Protein AF-0000000084730894 (afdb_homodimer)

Sequence (730 aa):
MHWFPAFSHLVAYAAGAVTLPLLILVLLLVGRAPPSVPRQLPQQRTRDPPAKTGWLRVCRGHPRRRAVLFYAVLRDNTLHLYDREHRTDLRHRIVLVPSTVGLWPPGAHDGELFARAHAIHIAEQASAVSTESTARQQYFLFSGNPSDQEDWYFALAAASGRQPLQFEAADMSALLQAIHGSDAQVEMRWLNGLIGRLFLGLYQTQMAEEFIMERIRKKIARIKKPGFLSDIVVRRVEIGNSIPYVTNPRLRELSMDGQLNMDVKITYKGQMRVEIGTSVTLNLGGRLRGRKMEVVVAVVVKRFEGTIGVIMKPPPSNRVWYGFYEMPTIDMTIEPVVFSKQITYSMILKVLENRIRETVGVEEDMHWFPAFSHLVAYAAGAVTLPLLILVLLLVGRAPPSVPRQLPQQRTRDPPAKTGWLRVCRGHPRRRAVLFYAVLRDNTLHLYDREHRTDLRHRIVLVPSTVGLWPPGAHDGELFARAHAIHIAEQASAVSTESTARQQYFLFSGNPSDQEDWYFALAAASGRQPLQFEAADMSALLQAIHGSDAQVEMRWLNGLIGRLFLGLYQTQMAEEFIMERIRKKIARIKKPGFLSDIVVRRVEIGNSIPYVTNPRLRELSMDGQLNMDVKITYKGQMRVEIGTSVTLNLGGRLRGRKMEVVVAVVVKRFEGTIGVIMKPPPSNRVWYGFYEMPTIDMTIEPVVFSKQITYSMILKVLENRIRETVGVEED

Nearest PDB structures (foldseek):
  5yk7-assembly1_A  TM=7.571E-01  e=1.731E-07  Zygosaccharomyces rouxii CBS 732
  5h5a-assembly3_C  TM=6.341E-01  e=3.539E-05  Kluyveromyces lactis NRRL Y-1140
  2dkp-assembly1_A  TM=5.987E-01  e=3.348E-05  Homo sapiens
  5tod-assembly7_C  TM=5.814E-01  e=1.014E-04  Homo sapiens
  9ink-assembly1_B  TM=3.322E-01  e=8.289E-02  Schistocerca gregaria

InterPro domains:
  IPR011993 PH-like domain superfamily [G3DSA:2.30.29.30] (40-167)
  IPR019411 MMM1 domain [PF10296] (187-314)
  IPR031468 Synaptotagmin-like mitochondrial-lipid-binding domain [PS51847] (184-365)

pLDDT: mean 75.13, std 21.3, range [21.25, 96.0]

Secondary structure (DSSP, 8-state):
------STT---SS-EEEEHHHHHHHHHTTS--------------------EEEEEEEEES-TTSPPEEEEEEEETTEEEEEETTTS-SEEEEEE-TT-EEEEESTT--GGGTT-TT-EEEEE----SS--S-----EEEEE-SSHHHHHHHHHHHHHHTTPPPP---HHHHHHHHHHHHS-GGGGGGHHHHHHHHHHHHHHTTSHHHHHHHHHHHHHHHHTSPPPTTB---EEEEEE--S-PPEEEEEEEEEE-TT--EEEEEEEEE---EEEEEEEEEEE--STTSTTEEEEEEEEEEEEEEEEEEEEEEPSTT--EEEEEESSPPEEEEEEEEEE--TTS-HHHHHHHHHHHHHHHHHS---/------GGG---SS-EEEEHHHHHHHHHTTS--------------------EEEEEEEEES-TTSPPEEEEEEEETTEEEEEETTTS-SEEEEEE-TT-EEEEESTT--GGGTT-TT-EEEEE----SS--S-----EEEEE-SSHHHHHHHHHHHHHHTTPPPP---HHHHHHHHHHHHS-GGGGGGHHHHHHHHHHHHHHTTSHHHHHHHHHHHHHHHHTSPPPTTB---EEEEEE--S---EEEEEEEEEE-TT--EEEEEEEEE---EEEEEEEEEEE--STTS--EEEEEEEEEEEEEEEEEEEEEEPSTT--EEEEEESS--EEEEEEEEEE--TTS-HHHHHHHHHHHHHHHHHS---

Organism: Pneumocystis jirovecii (NCBI:txid42068)

Foldseek 3Di:
DDPPPPPPPCVVPPDFDDDLVVVVCVVLVPDPDDDFDDDDDDDPDCPQPPWDWDWKFKDKPDLPDDTAIFTWTHGQQKIWTHHPPPSPDTDDIDGLVQKDWDKPPPPDDPRCRLPQSIWIKIWDDDDVPDPPPPPTMIMTIGDPDSVVSVVVRVSNVVSNPDDDDDFDPVLVVVLVCVLPVDPQNVVVSVVSVVVFVSCSVPQPTPRNFVSVQVVVLVLQQPQDDDPQKDRKHWDGKRQFSGDKGKGDKDFPDADPLGKTKIKIKIKDAGFIKIKIKIWGFDQPDDPPGTDTDIWIKMKTWGMKIFMKMWIDDGPPDPDIDMATPDQIDTDMDMGTDDDDPPDDVPPVRVVVVVSVSCSVHNPPD/DDPPPPPPPCVVPPDFDDDLVVVVCVVLVPDPDDDDDDDDDDDPDCDQPPWDWDWKFKDKPDLVDDTAIFTWTHGQQKIWTHHPPPSPDTDDIDGLVQKDWDKPPPPDDPRCRLPQSIWIKIWDDDDVPDPPPPPTMIMTIGDPDSVVSVVVRVSNNVSNPDDDDDFDPVLVVVLVCVLPVDPQNVVVSVVSVVVFVSCSVPQPTPVNFVSVQVVVLVLQQPQDDDPQKDRKHWDGKRQFSGDKGKGDKDFPDADPLGKTKIKIKIKDAGFIKIKIKIWGFDQPDDPPGTDTDIWIKMKTWGMKIFMKMWIDDGPPDPDIDMATPDQIDTDMDMGTDDDDPPDDVVPVRVVVVVSVSCSVHPPPD

Structure (mmCIF, N/CA/C/O backbone):
data_AF-0000000084730894-model_v1
#
loop_
_entity.id
_entity.type
_entity.pdbx_description
1 polymer 'SMP-LTD domain-containing protein'
#
loop_
_atom_site.group_PDB
_atom_site.id
_atom_site.type_symbol
_atom_site.label_atom_id
_atom_site.label_alt_id
_atom_site.label_comp_id
_atom_site.label_asym_id
_atom_site.label_entity_id
_atom_site.label_seq_id
_atom_site.pdbx_PDB_ins_code
_atom_site.Cartn_x
_atom_site.Cartn_y
_atom_site.Cartn_z
_atom_site.occupancy
_atom_site.B_iso_or_equiv
_atom_site.auth_seq_id
_atom_site.auth_comp_id
_atom_site.auth_asym_id
_atom_site.auth_atom_id
_atom_site.pdbx_PDB_model_num
ATOM 1 N N . MET A 1 1 ? 8.586 -39.156 15.406 1 21.25 1 MET A N 1
ATOM 2 C CA . MET A 1 1 ? 9.125 -37.875 14.945 1 21.25 1 MET A CA 1
ATOM 3 C C . MET A 1 1 ? 8.445 -37.406 13.664 1 21.25 1 MET A C 1
ATOM 5 O O . MET A 1 1 ? 8.758 -37.906 12.578 1 21.25 1 MET A O 1
ATOM 9 N N . HIS A 1 2 ? 7.082 -37.281 13.617 1 22.73 2 HIS A N 1
ATOM 10 C CA . HIS A 1 2 ? 6.004 -37.281 12.633 1 22.73 2 HIS A CA 1
ATOM 11 C C . HIS A 1 2 ? 6.074 -36.031 11.758 1 22.73 2 HIS A C 1
ATOM 13 O O . HIS A 1 2 ? 6.129 -34.906 12.266 1 22.73 2 HIS A O 1
ATOM 19 N N . TRP A 1 3 ? 6.863 -36.125 10.711 1 23.39 3 TRP A N 1
ATOM 20 C CA . TRP A 1 3 ? 7.141 -35.156 9.625 1 23.39 3 TRP A CA 1
ATOM 21 C C . TRP A 1 3 ? 5.848 -34.594 9.055 1 23.39 3 TRP A C 1
ATOM 23 O O . TRP A 1 3 ? 5.008 -35.344 8.547 1 23.39 3 TRP A O 1
ATOM 33 N N . PHE A 1 4 ? 5.141 -33.688 9.805 1 26.5 4 PHE A N 1
ATOM 34 C CA . PHE A 1 4 ? 3.91 -33.094 9.312 1 26.5 4 PHE A CA 1
ATOM 35 C C . PHE A 1 4 ? 4.094 -32.594 7.887 1 26.5 4 PHE A C 1
ATOM 37 O O . PHE A 1 4 ? 4.992 -31.781 7.617 1 26.5 4 PHE A O 1
ATOM 44 N N . PRO A 1 5 ? 3.895 -33.5 6.922 1 28.22 5 PRO A N 1
ATOM 45 C CA . PRO A 1 5 ? 3.896 -33.125 5.508 1 28.22 5 PRO A CA 1
ATOM 46 C C . PRO A 1 5 ? 3.1 -31.859 5.234 1 28.22 5 PRO A C 1
ATOM 48 O O . PRO A 1 5 ? 1.866 -31.891 5.258 1 28.22 5 PRO A O 1
ATOM 51 N N . ALA A 1 6 ? 3.395 -30.875 5.918 1 26.97 6 ALA A N 1
ATOM 52 C CA . ALA A 1 6 ? 2.566 -29.688 6.148 1 26.97 6 ALA A CA 1
ATOM 53 C C . ALA A 1 6 ? 2.07 -29.109 4.828 1 26.97 6 ALA A C 1
ATOM 55 O O . ALA A 1 6 ? 0.903 -28.734 4.715 1 26.97 6 ALA A O 1
ATOM 56 N N . PHE A 1 7 ? 3.018 -28.781 3.973 1 28.84 7 PHE A N 1
ATOM 57 C CA . PHE A 1 7 ? 2.627 -27.734 3.029 1 28.84 7 PHE A CA 1
ATOM 58 C C . PHE A 1 7 ? 1.832 -28.328 1.871 1 28.84 7 PHE A C 1
ATOM 60 O O . PHE A 1 7 ? 1.452 -27.609 0.944 1 28.84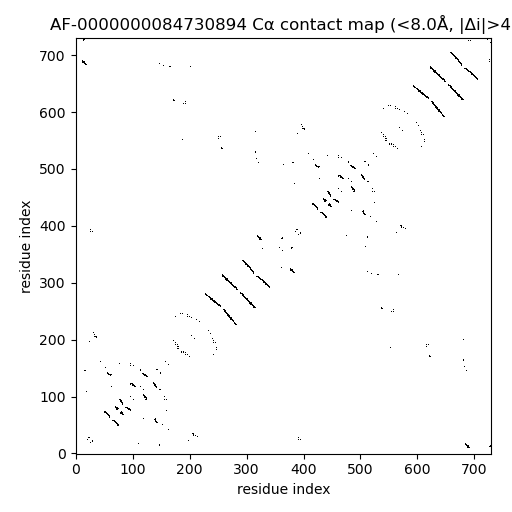 7 PHE A O 1
ATOM 67 N N . SER A 1 8 ? 1.915 -29.688 1.698 1 28.72 8 SER A N 1
ATOM 68 C CA . SER A 1 8 ? 1.327 -30.062 0.418 1 28.72 8 SER A CA 1
ATOM 69 C C . SER A 1 8 ? -0.1 -29.547 0.288 1 28.72 8 SER A C 1
ATOM 71 O O . SER A 1 8 ? -0.572 -29.281 -0.82 1 28.72 8 SER A O 1
ATOM 73 N N . HIS A 1 9 ? -0.878 -29.984 1.273 1 27.2 9 HIS A N 1
ATOM 74 C CA . HIS A 1 9 ? -2.328 -29.938 1.115 1 27.2 9 HIS A CA 1
ATOM 75 C C . HIS A 1 9 ? -2.861 -28.516 1.299 1 27.2 9 HIS A C 1
ATOM 77 O O . HIS A 1 9 ? -3.908 -28.328 1.919 1 27.2 9 HIS A O 1
ATOM 83 N N . LEU A 1 10 ? -2.029 -27.625 1.228 1 28.67 10 LEU A N 1
ATOM 84 C CA . LEU A 1 10 ? -2.818 -26.391 1.253 1 28.67 10 LEU A CA 1
ATOM 85 C C . LEU A 1 10 ? -3.908 -26.422 0.187 1 28.67 10 LEU A C 1
ATOM 87 O O . LEU A 1 10 ? -3.627 -26.25 -1.001 1 28.67 10 LEU A O 1
ATOM 91 N N . VAL A 1 11 ? -4.766 -27.375 0.263 1 27.61 11 VAL A N 1
ATOM 92 C CA . VAL A 1 11 ? -5.977 -27.172 -0.53 1 27.61 11 VAL A CA 1
ATOM 93 C C . VAL A 1 11 ? -6.453 -25.734 -0.389 1 27.61 11 VAL A C 1
ATOM 95 O O . VAL A 1 11 ? -7.066 -25.359 0.618 1 27.61 11 VAL A O 1
ATOM 98 N N . ALA A 1 12 ? -5.582 -24.875 -0.542 1 33.06 12 ALA A N 1
ATOM 99 C CA . ALA A 1 12 ? -5.859 -23.469 -0.306 1 33.06 12 ALA A CA 1
ATOM 100 C C . ALA A 1 12 ? -7.051 -23 -1.139 1 33.06 12 ALA A C 1
ATOM 102 O O . ALA A 1 12 ? -7.055 -23.141 -2.363 1 33.06 12 ALA A O 1
ATOM 103 N N . TYR A 1 13 ? -8.195 -23.016 -0.571 1 29.36 13 TYR A N 1
ATOM 104 C CA . TYR A 1 13 ? -9.375 -22.469 -1.229 1 29.36 13 TYR A CA 1
ATOM 105 C C . TYR A 1 13 ? -9.062 -21.125 -1.881 1 29.36 13 TYR A C 1
ATOM 107 O O . TYR A 1 13 ? -9.297 -20.938 -3.078 1 29.36 13 TYR A O 1
ATOM 115 N N . ALA A 1 14 ? -9.328 -20.047 -1.18 1 30.75 14 ALA A N 1
ATOM 116 C CA . ALA A 1 14 ? -9.32 -18.75 -1.84 1 30.75 14 ALA A CA 1
ATOM 117 C C . ALA A 1 14 ? -7.895 -18.234 -2.025 1 30.75 14 ALA A C 1
ATOM 119 O O . ALA A 1 14 ? -7.262 -17.781 -1.069 1 30.75 14 ALA A O 1
ATOM 120 N N . ALA A 1 15 ? -7.121 -18.922 -2.873 1 35.19 15 ALA A N 1
ATOM 121 C CA . ALA A 1 15 ? -5.73 -18.516 -3.029 1 35.19 15 ALA A CA 1
ATOM 122 C C . ALA A 1 15 ? -5.609 -17.391 -4.059 1 35.19 15 ALA A C 1
ATOM 124 O O . ALA A 1 15 ? -6.18 -17.469 -5.148 1 35.19 15 ALA A O 1
ATOM 125 N N . GLY A 1 16 ? -5.75 -16.109 -3.75 1 36.81 16 GLY A N 1
ATOM 126 C CA . GLY A 1 16 ? -5.426 -15.039 -4.684 1 36.81 16 GLY A CA 1
ATOM 127 C C . GLY A 1 16 ? -3.939 -14.758 -4.777 1 36.81 16 GLY A C 1
ATOM 128 O O . GLY A 1 16 ? -3.189 -15.039 -3.84 1 36.81 16 GLY A O 1
ATOM 129 N N . ALA A 1 17 ? -3.316 -14.828 -6.02 1 37.84 17 ALA A N 1
ATOM 130 C CA . ALA A 1 17 ? -1.928 -14.438 -6.258 1 37.84 17 ALA A CA 1
ATOM 131 C C . ALA A 1 17 ? -1.814 -12.938 -6.527 1 37.84 17 ALA A C 1
ATOM 133 O O . ALA A 1 17 ? -2.619 -12.375 -7.27 1 37.84 17 ALA A O 1
ATOM 134 N N . VAL A 1 18 ? -1.24 -12.141 -5.723 1 37.56 18 VAL A N 1
ATOM 135 C CA . VAL A 1 18 ? -0.894 -10.75 -6.012 1 37.56 18 VAL A CA 1
ATOM 136 C C . VAL A 1 18 ? 0.533 -10.68 -6.555 1 37.56 18 VAL A C 1
ATOM 138 O O . VAL A 1 18 ? 1.442 -11.305 -6.008 1 37.56 18 VAL A O 1
ATOM 141 N N . THR A 1 19 ? 0.736 -10.156 -7.715 1 39.75 19 THR A N 1
ATOM 142 C CA . THR A 1 19 ? 2.072 -10.031 -8.289 1 39.75 19 THR A CA 1
ATOM 143 C C . THR A 1 19 ? 2.924 -9.062 -7.473 1 39.75 19 THR A C 1
ATOM 145 O O . THR A 1 19 ? 2.408 -8.086 -6.926 1 39.75 19 THR A O 1
ATOM 148 N N . LEU A 1 20 ? 4.074 -9.414 -7.375 1 44.56 20 LEU A N 1
ATOM 149 C CA . LEU A 1 20 ? 5.039 -8.719 -6.531 1 44.56 20 LEU A CA 1
ATOM 150 C C . LEU A 1 20 ? 5.246 -7.285 -7.008 1 44.56 20 LEU A C 1
ATOM 152 O O . LEU A 1 20 ? 5.285 -6.355 -6.199 1 44.56 20 LEU A O 1
ATOM 156 N N . PRO A 1 21 ? 5.543 -7.152 -8.336 1 37 21 PRO A N 1
ATOM 157 C CA . PRO A 1 21 ? 5.773 -5.758 -8.711 1 37 21 PRO A CA 1
ATOM 158 C C . PRO A 1 21 ? 4.574 -4.859 -8.422 1 37 21 PRO A C 1
ATOM 160 O O . PRO A 1 21 ? 4.746 -3.707 -8.016 1 37 21 PRO A O 1
ATOM 163 N N . LEU A 1 22 ? 3.504 -5.422 -8.641 1 35.75 22 LEU A N 1
ATOM 164 C CA . LEU A 1 22 ? 2.295 -4.645 -8.398 1 35.75 22 LEU A CA 1
ATOM 165 C C . LEU A 1 22 ? 2.133 -4.336 -6.914 1 35.75 22 LEU A C 1
ATOM 167 O O . LEU A 1 22 ? 1.722 -3.234 -6.547 1 35.75 22 LEU A O 1
ATOM 171 N N . LEU A 1 23 ? 2.475 -5.391 -6.238 1 37.72 23 LEU A N 1
ATOM 172 C CA . LEU A 1 23 ? 2.406 -5.141 -4.805 1 37.72 23 LEU A CA 1
ATOM 173 C C . LEU A 1 23 ? 3.332 -3.996 -4.406 1 37.72 23 LEU A C 1
ATOM 175 O O . LEU A 1 23 ? 2.955 -3.137 -3.604 1 37.72 23 LEU A O 1
ATOM 179 N N . ILE A 1 24 ? 4.477 -4.195 -5.117 1 37.34 24 ILE A N 1
ATOM 180 C CA . ILE A 1 24 ? 5.461 -3.156 -4.824 1 37.34 24 ILE A CA 1
ATOM 181 C C . ILE A 1 24 ? 5.016 -1.834 -5.441 1 37.34 24 ILE A C 1
ATOM 183 O O . ILE A 1 24 ? 5.141 -0.777 -4.82 1 37.34 24 ILE A O 1
ATOM 187 N N . LEU A 1 25 ? 4.559 -2.045 -6.746 1 35.06 25 LEU A N 1
ATOM 188 C CA . LEU A 1 25 ? 4.035 -0.835 -7.367 1 35.06 25 LEU A CA 1
ATOM 189 C C . LEU A 1 25 ? 2.924 -0.226 -6.516 1 35.06 25 LEU A C 1
ATOM 191 O O . LEU A 1 25 ? 2.854 0.996 -6.363 1 35.06 25 LEU A O 1
ATOM 195 N N . VAL A 1 26 ? 2.105 -1.084 -6.141 1 31.5 26 VAL A N 1
ATOM 196 C CA . VAL A 1 26 ? 1.078 -0.569 -5.242 1 31.5 26 VAL A CA 1
ATOM 197 C C . VAL A 1 26 ? 1.735 0.139 -4.059 1 31.5 26 VAL A C 1
ATOM 199 O O . VAL A 1 26 ? 1.272 1.196 -3.623 1 31.5 26 VAL A O 1
ATOM 202 N N . LEU A 1 27 ? 2.812 -0.479 -3.66 1 31.75 27 LEU A N 1
ATOM 203 C CA . LEU A 1 27 ? 3.588 0.277 -2.684 1 31.75 27 LEU A CA 1
ATOM 204 C C . LEU A 1 27 ? 4.27 1.473 -3.338 1 31.75 27 LEU A C 1
ATOM 206 O O . LEU A 1 27 ? 4.406 2.531 -2.721 1 31.75 27 LEU A O 1
ATOM 210 N N . LEU A 1 28 ? 4.988 1.1 -4.609 1 30.27 28 LEU A N 1
ATOM 211 C CA . LEU A 1 28 ? 5.723 2.143 -5.316 1 30.27 28 LEU A CA 1
ATOM 212 C C . LEU A 1 28 ? 4.805 2.924 -6.246 1 30.27 28 LEU A C 1
ATOM 214 O O . LEU A 1 28 ? 5.234 3.883 -6.891 1 30.27 28 LEU A O 1
ATOM 218 N N . LEU A 1 29 ? 3.822 2.354 -6.801 1 29.94 29 LEU A N 1
ATOM 219 C CA . LEU A 1 29 ? 3.121 2.957 -7.926 1 29.94 29 LEU A CA 1
ATOM 220 C C . LEU A 1 29 ? 2.867 4.441 -7.68 1 29.94 29 LEU A C 1
ATOM 222 O O . LEU A 1 29 ? 2.012 5.047 -8.328 1 29.94 29 LEU A O 1
ATOM 226 N N . VAL A 1 30 ? 3.615 5.234 -7.074 1 26 30 VAL A N 1
ATOM 227 C CA . VAL A 1 30 ? 3.541 6.547 -7.711 1 26 30 VAL A CA 1
ATOM 228 C C . VAL A 1 30 ? 3.982 6.438 -9.172 1 26 30 VAL A C 1
ATOM 230 O O . VAL A 1 30 ? 3.357 7.023 -10.055 1 26 30 VAL A O 1
ATOM 233 N N . GLY A 1 31 ? 5.32 6.25 -9.484 1 22.64 31 GLY A N 1
ATOM 234 C CA . GLY A 1 31 ? 5.852 6.621 -10.781 1 22.64 31 GLY A CA 1
ATOM 235 C C . GLY A 1 31 ? 5.758 5.504 -11.805 1 22.64 31 GLY A C 1
ATOM 236 O O . GLY A 1 31 ? 5.848 4.324 -11.461 1 22.64 31 GLY A O 1
ATOM 237 N N . ARG A 1 32 ? 5.094 5.684 -12.867 1 25.16 32 ARG A N 1
ATOM 238 C CA . ARG A 1 32 ? 4.816 4.863 -14.047 1 25.16 32 ARG A CA 1
ATOM 239 C C . ARG A 1 32 ? 6.109 4.391 -14.695 1 25.16 32 ARG A C 1
ATOM 241 O O . ARG A 1 32 ? 6.898 5.199 -15.188 1 25.16 32 ARG A O 1
ATOM 248 N N . ALA A 1 33 ? 6.961 3.426 -14.133 1 25.2 33 ALA A N 1
ATOM 249 C CA . ALA A 1 33 ? 8.219 3.137 -14.812 1 25.2 33 ALA A CA 1
ATOM 250 C C . ALA A 1 33 ? 7.977 2.484 -16.172 1 25.2 33 ALA A C 1
ATOM 252 O O . ALA A 1 33 ? 6.977 1.787 -16.359 1 25.2 33 ALA A O 1
ATOM 253 N N . PRO A 1 34 ? 8.758 2.84 -17.188 1 24.78 34 PRO A N 1
ATOM 254 C CA . PRO A 1 34 ? 8.812 2.33 -18.562 1 24.78 34 PRO A CA 1
ATOM 255 C C . PRO A 1 34 ? 9.258 0.872 -18.625 1 24.78 34 PRO A C 1
ATOM 257 O O . PRO A 1 34 ? 9.898 0.374 -17.703 1 24.78 34 PRO A O 1
ATOM 260 N N . PRO A 1 35 ? 9.016 0.061 -19.562 1 24.31 35 PRO A N 1
ATOM 261 C CA . PRO A 1 35 ? 9.172 -1.378 -19.781 1 24.31 35 PRO A CA 1
ATOM 262 C C . PRO A 1 35 ? 10.633 -1.815 -19.781 1 24.31 35 PRO A C 1
ATOM 264 O O . PRO A 1 35 ? 11.461 -1.229 -20.5 1 24.31 35 PRO A O 1
ATOM 267 N N . SER A 1 36 ? 11.297 -2.299 -18.641 1 27.2 36 SER A N 1
ATOM 268 C CA . SER A 1 36 ? 12.711 -2.613 -18.484 1 27.2 36 SER A CA 1
ATOM 269 C C . SER A 1 36 ? 13.141 -3.758 -19.391 1 27.2 36 SER A C 1
ATOM 271 O O . SER A 1 36 ? 12.32 -4.609 -19.75 1 27.2 36 SER A O 1
ATOM 273 N N . VAL A 1 37 ? 14.32 -3.598 -20.031 1 27.44 37 VAL A N 1
ATOM 274 C CA . VAL A 1 37 ? 15.062 -4.465 -20.938 1 27.44 37 VAL A CA 1
ATOM 275 C C . VAL A 1 37 ? 15.539 -5.711 -20.203 1 27.44 37 VAL A C 1
ATOM 277 O O . VAL A 1 37 ? 16.047 -5.613 -19.078 1 27.44 37 VAL A O 1
ATOM 280 N N . PRO A 1 38 ? 15.367 -6.879 -20.594 1 27.09 38 PRO A N 1
ATOM 281 C CA . PRO A 1 38 ? 15.609 -8.195 -20 1 27.09 38 PRO A CA 1
ATOM 282 C C . PRO A 1 38 ? 17.094 -8.484 -19.781 1 27.09 38 PRO A C 1
ATOM 284 O O . PRO A 1 38 ? 17.875 -8.445 -20.734 1 27.09 38 PRO A O 1
ATOM 287 N N . ARG A 1 39 ? 17.781 -8.109 -18.703 1 30.17 39 ARG A N 1
ATOM 288 C CA . ARG A 1 39 ? 19.188 -8.469 -18.562 1 30.17 39 ARG A CA 1
ATOM 289 C C . ARG A 1 39 ? 19.359 -9.984 -18.516 1 30.17 39 ARG A C 1
ATOM 291 O O . ARG A 1 39 ? 18.609 -10.68 -17.844 1 30.17 39 ARG A O 1
ATOM 298 N N . GLN A 1 40 ? 20.406 -10.656 -19.188 1 27.3 40 GLN A N 1
ATOM 299 C CA . GLN A 1 40 ? 20.766 -12.047 -19.406 1 27.3 40 GLN A CA 1
ATOM 300 C C . GLN A 1 40 ? 21.438 -12.648 -18.172 1 27.3 40 GLN A C 1
ATOM 302 O O . GLN A 1 40 ? 22.453 -12.141 -17.703 1 27.3 40 GLN A O 1
ATOM 307 N N . LEU A 1 41 ? 20.781 -13.227 -17.219 1 31 41 LEU A N 1
ATOM 308 C CA . LEU A 1 41 ? 21.359 -13.773 -15.992 1 31 41 LEU A CA 1
ATOM 309 C C . LEU A 1 41 ? 22.234 -14.977 -16.297 1 31 41 LEU A C 1
ATOM 311 O O . LEU A 1 41 ? 21.953 -15.75 -17.203 1 31 41 LEU A O 1
ATOM 315 N N . PRO A 1 42 ? 23.406 -15.086 -15.625 1 30.48 42 PRO A N 1
ATOM 316 C CA . PRO A 1 42 ? 24.391 -16.141 -15.867 1 30.48 42 PRO A CA 1
ATOM 317 C C . PRO A 1 42 ? 23.859 -17.531 -15.555 1 30.48 42 PRO A C 1
ATOM 319 O O . PRO A 1 42 ? 22.953 -17.688 -14.734 1 30.48 42 PRO A O 1
ATOM 322 N N . GLN A 1 43 ? 24.234 -18.672 -16.266 1 29.84 43 GLN A N 1
ATOM 323 C CA . GLN A 1 43 ? 23.859 -20.078 -16.406 1 29.84 43 GLN A CA 1
ATOM 324 C C . GLN A 1 43 ? 24.266 -20.875 -15.188 1 29.84 43 GLN A C 1
ATOM 326 O O . GLN A 1 43 ? 25.453 -21.109 -14.945 1 29.84 43 GLN A O 1
ATOM 331 N N . GLN A 1 44 ? 23.875 -20.703 -13.938 1 33.09 44 GLN A N 1
ATOM 332 C CA . GLN A 1 44 ? 24.391 -21.578 -12.891 1 33.09 44 GLN A CA 1
ATOM 333 C C . GLN A 1 44 ? 24.016 -23.031 -13.164 1 33.09 44 GLN A C 1
ATOM 335 O O . GLN A 1 44 ? 23.031 -23.312 -13.852 1 33.09 44 GLN A O 1
ATOM 340 N N . ARG A 1 45 ? 24.781 -24.062 -12.586 1 35.91 45 ARG A N 1
ATOM 341 C CA . ARG A 1 45 ? 24.859 -25.516 -12.734 1 35.91 45 ARG A CA 1
ATOM 342 C C . ARG A 1 45 ? 23.531 -26.188 -12.391 1 35.91 45 ARG A C 1
ATOM 344 O O . ARG A 1 45 ? 22.891 -25.812 -11.406 1 35.91 45 ARG A O 1
ATOM 351 N N . THR A 1 46 ? 22.922 -26.922 -13.297 1 36.16 46 THR A N 1
ATOM 352 C CA . THR A 1 46 ? 21.672 -27.625 -13.523 1 36.16 46 THR A CA 1
ATOM 353 C C . THR A 1 46 ? 21.5 -28.75 -12.516 1 36.16 46 THR A C 1
ATOM 355 O O . THR A 1 46 ? 22.172 -29.781 -12.609 1 36.16 46 THR A O 1
ATOM 358 N N . ARG A 1 47 ? 21.625 -28.641 -11.18 1 37.12 47 ARG A N 1
ATOM 359 C CA . ARG A 1 47 ? 21.219 -29.828 -10.461 1 37.12 47 ARG A CA 1
ATOM 360 C C . ARG A 1 47 ? 19.938 -30.406 -11.062 1 37.12 47 ARG A C 1
ATOM 362 O O . ARG A 1 47 ? 19.078 -29.672 -11.547 1 37.12 47 ARG A O 1
ATOM 369 N N . ASP A 1 48 ? 19.922 -31.672 -11.297 1 42.59 48 ASP A N 1
ATOM 370 C CA . ASP A 1 48 ? 18.828 -32.438 -11.883 1 42.59 48 ASP A CA 1
ATOM 371 C C . ASP A 1 48 ? 17.516 -32.156 -11.156 1 42.59 48 ASP A C 1
ATOM 373 O O . ASP A 1 48 ? 17.391 -32.406 -9.961 1 42.59 48 ASP A O 1
ATOM 377 N N . PRO A 1 49 ? 16.859 -31.078 -11.312 1 51 49 PRO A N 1
ATOM 378 C CA . PRO A 1 49 ? 15.633 -30.75 -10.57 1 51 49 PRO A CA 1
ATOM 379 C C . PRO A 1 49 ? 14.695 -31.938 -10.43 1 51 49 PRO A C 1
ATOM 381 O O . PRO A 1 49 ? 14.602 -32.781 -11.336 1 51 49 PRO A O 1
ATOM 384 N N . PRO A 1 50 ? 14.469 -32.5 -9.219 1 56.16 50 PRO A N 1
ATOM 385 C CA . PRO A 1 50 ? 13.5 -33.594 -9.102 1 56.16 50 PRO A CA 1
ATOM 386 C C . PRO A 1 50 ? 12.312 -33.438 -10.055 1 56.16 50 PRO A C 1
ATOM 388 O O . PRO A 1 50 ? 11.945 -32.312 -10.406 1 56.16 50 PRO A O 1
ATOM 391 N N . ALA A 1 51 ? 11.945 -34.562 -10.734 1 74.44 51 ALA A N 1
ATOM 392 C CA . ALA A 1 51 ? 10.867 -34.719 -11.711 1 74.44 51 ALA A CA 1
ATOM 393 C C . ALA A 1 51 ? 9.547 -34.188 -11.156 1 74.44 51 ALA A C 1
ATOM 395 O O . ALA A 1 51 ? 9.195 -34.469 -10.008 1 74.44 51 ALA A O 1
ATOM 396 N N . LYS A 1 52 ? 9.055 -33.125 -11.656 1 89.06 52 LYS A N 1
ATOM 397 C CA . LYS A 1 52 ? 7.727 -32.656 -11.273 1 89.06 52 LYS A CA 1
ATOM 398 C C . LYS A 1 52 ? 6.648 -33.594 -11.805 1 89.06 52 LYS A C 1
ATOM 400 O O . LYS A 1 52 ? 6.699 -34.031 -12.961 1 89.06 52 LYS A O 1
ATOM 405 N N . THR A 1 53 ? 5.844 -34.094 -10.867 1 91.06 53 THR A N 1
ATOM 406 C CA . THR A 1 53 ? 4.75 -35 -11.242 1 91.06 53 THR A CA 1
ATOM 407 C C . THR A 1 53 ? 3.41 -34.406 -10.789 1 91.06 53 THR A C 1
ATOM 409 O O . THR A 1 53 ? 3.361 -33.562 -9.891 1 91.06 53 THR A O 1
ATOM 412 N N . GLY A 1 54 ? 2.363 -34.75 -11.523 1 90.56 54 GLY A N 1
ATOM 413 C CA . GLY A 1 54 ? 1.029 -34.312 -11.133 1 90.56 54 GLY A CA 1
ATOM 414 C C . GLY A 1 54 ? -0.01 -34.531 -12.219 1 90.56 54 GLY A C 1
ATOM 415 O O . GLY A 1 54 ? 0.322 -34.969 -13.32 1 90.56 54 GLY A O 1
ATOM 416 N N . TRP A 1 55 ? -1.229 -34.25 -11.836 1 90.06 55 TRP A N 1
ATOM 417 C CA . TRP A 1 55 ? -2.33 -34.406 -12.773 1 90.06 55 TRP A CA 1
ATOM 418 C C . TRP A 1 55 ? -2.523 -33.156 -13.609 1 90.06 55 TRP A C 1
ATOM 420 O O . TRP A 1 55 ? -2.529 -32.031 -13.078 1 90.06 55 TRP A O 1
ATOM 430 N N . LEU A 1 56 ? -2.623 -33.344 -14.906 1 93.81 56 LEU A N 1
ATOM 431 C CA . LEU A 1 56 ? -2.852 -32.25 -15.828 1 93.81 56 LEU A CA 1
ATOM 432 C C . LEU A 1 56 ? -3.941 -32.594 -16.844 1 93.81 56 LEU A C 1
ATOM 434 O O . LEU A 1 56 ? -4 -33.719 -17.328 1 93.81 56 LEU A O 1
ATOM 438 N N . ARG A 1 57 ? -4.824 -31.656 -17.031 1 93.88 57 ARG A N 1
ATOM 439 C CA . ARG A 1 57 ? -5.742 -31.766 -18.156 1 93.88 57 ARG A CA 1
ATOM 440 C C . ARG A 1 57 ? -5.117 -31.188 -19.422 1 93.88 57 ARG A C 1
ATOM 442 O O . ARG A 1 57 ? -4.645 -30.047 -19.438 1 93.88 57 ARG A O 1
ATOM 449 N N . VAL A 1 58 ? -5.121 -32 -20.469 1 93.94 58 VAL A N 1
ATOM 450 C CA . VAL A 1 58 ? -4.391 -31.594 -21.656 1 93.94 58 VAL A CA 1
ATOM 451 C C . VAL A 1 58 ? -5.34 -31.562 -22.859 1 93.94 58 VAL A C 1
ATOM 453 O O . VAL A 1 58 ? -6.105 -32.5 -23.078 1 93.94 58 VAL A O 1
ATOM 456 N N . CYS A 1 59 ? -5.324 -30.422 -23.531 1 93.38 59 CYS A N 1
ATOM 457 C CA . CYS A 1 59 ? -6.008 -30.281 -24.797 1 93.38 59 CYS A CA 1
ATOM 458 C C . CYS A 1 59 ? -5.008 -30.203 -25.953 1 93.38 59 CYS A C 1
ATOM 460 O O . CYS A 1 59 ? -4.016 -29.484 -25.875 1 93.38 59 CYS A O 1
ATOM 462 N N . ARG A 1 60 ? -5.332 -30.938 -26.984 1 89.81 60 ARG A N 1
ATOM 463 C CA . ARG A 1 60 ? -4.457 -30.906 -28.141 1 89.81 60 ARG A CA 1
ATOM 464 C C . ARG A 1 60 ? -5.051 -30.062 -29.266 1 89.81 60 ARG A C 1
ATOM 466 O O . ARG A 1 60 ? -6.242 -30.156 -29.562 1 89.81 60 ARG A O 1
ATOM 473 N N . GLY A 1 61 ? -4.266 -29.219 -29.812 1 87.56 61 GLY A N 1
ATOM 474 C CA . GLY A 1 61 ? -4.652 -28.453 -30.984 1 87.56 61 GLY A CA 1
ATOM 475 C C . GLY A 1 61 ? -5.316 -27.141 -30.641 1 87.56 61 GLY A C 1
ATOM 476 O O . GLY A 1 61 ? -4.922 -26.078 -31.141 1 87.56 61 GLY A O 1
ATOM 477 N N . HIS A 1 62 ? -6.359 -27.25 -29.797 1 87.75 62 HIS A N 1
ATOM 478 C CA . HIS A 1 62 ? -7.094 -26.047 -29.422 1 87.75 62 HIS A CA 1
ATOM 479 C C . HIS A 1 62 ? -7.523 -26.078 -27.969 1 87.75 62 HIS A C 1
ATOM 481 O O . HIS A 1 62 ? -7.926 -27.141 -27.453 1 87.75 62 HIS A O 1
ATOM 487 N N . PRO A 1 63 ? -7.484 -25 -27.328 1 86.75 63 PRO A N 1
ATOM 488 C CA . PRO A 1 63 ? -7.773 -24.953 -25.906 1 86.75 63 PRO A CA 1
ATOM 489 C C . PRO A 1 63 ? -9.234 -25.25 -25.578 1 86.75 63 PRO A C 1
ATOM 491 O O . PRO A 1 63 ? -9.57 -25.578 -24.438 1 86.75 63 PRO A O 1
ATOM 494 N N . ARG A 1 64 ? -10.125 -25.062 -26.5 1 84.31 64 ARG A N 1
ATOM 495 C CA . ARG A 1 64 ? -11.547 -25.266 -26.25 1 84.31 64 ARG A CA 1
ATOM 496 C C . ARG A 1 64 ? -11.945 -26.703 -26.516 1 84.31 64 ARG A C 1
ATOM 498 O O . ARG A 1 64 ? -13.102 -27.078 -26.281 1 84.31 64 ARG A O 1
ATOM 505 N N . ARG A 1 65 ? -11.008 -27.5 -26.969 1 84.44 65 ARG A N 1
ATOM 506 C CA . ARG A 1 65 ? -11.297 -28.906 -27.188 1 84.44 65 ARG A CA 1
ATOM 507 C C . ARG A 1 65 ? -11.414 -29.672 -25.875 1 84.44 65 ARG A C 1
ATOM 509 O O . ARG A 1 65 ? -11.078 -29.125 -24.812 1 84.44 65 ARG A O 1
ATOM 516 N N . ARG A 1 66 ? -11.992 -30.781 -25.938 1 86.12 66 ARG A N 1
ATOM 517 C CA . ARG A 1 66 ? -12.164 -31.609 -24.75 1 86.12 66 ARG A CA 1
ATOM 518 C C . ARG A 1 66 ? -10.828 -31.922 -24.094 1 86.12 66 ARG A C 1
ATOM 520 O O . ARG A 1 66 ? -9.922 -32.438 -24.75 1 86.12 66 ARG A O 1
ATOM 527 N N . ALA A 1 67 ? -10.773 -31.625 -22.906 1 88.94 67 ALA A N 1
ATOM 528 C CA . ALA A 1 67 ? -9.547 -31.875 -22.156 1 88.94 67 ALA A CA 1
ATOM 529 C C . ALA A 1 67 ? -9.523 -33.281 -21.594 1 88.94 67 ALA A C 1
ATOM 531 O O . ALA A 1 67 ? -10.555 -33.812 -21.156 1 88.94 67 ALA A O 1
ATOM 532 N N . VAL A 1 68 ? -8.391 -33.938 -21.766 1 89.75 68 VAL A N 1
ATOM 533 C CA . VAL A 1 68 ? -8.188 -35.281 -21.219 1 89.75 68 VAL A CA 1
ATOM 534 C C . VAL A 1 68 ? -7.242 -35.219 -20.031 1 89.75 68 VAL A C 1
ATOM 536 O O . VAL A 1 68 ? -6.238 -34.5 -20.062 1 89.75 68 VAL A O 1
ATOM 539 N N . LEU A 1 69 ? -7.656 -35.906 -18.969 1 91.38 69 LEU A N 1
ATOM 540 C CA . LEU A 1 69 ? -6.855 -35.906 -17.75 1 91.38 69 LEU A CA 1
ATOM 541 C C . LEU A 1 69 ? -5.703 -36.906 -17.859 1 91.38 69 LEU A C 1
ATOM 543 O O . LEU A 1 69 ? -5.914 -38.062 -18.203 1 91.38 69 LEU A O 1
ATOM 547 N N . PHE A 1 70 ? -4.469 -36.469 -17.656 1 92.56 70 PHE A N 1
ATOM 548 C CA . PHE A 1 70 ? -3.275 -37.312 -17.688 1 92.56 70 PHE A CA 1
ATOM 549 C C . PHE A 1 70 ? -2.48 -37.156 -16.391 1 92.56 70 PHE A C 1
ATOM 551 O O . PHE A 1 70 ? -2.564 -36.125 -15.719 1 92.56 70 PHE A O 1
ATOM 558 N N . TYR A 1 71 ? -1.85 -38.188 -16.031 1 91.94 71 TYR A N 1
ATOM 559 C CA . TYR A 1 71 ? -0.785 -38.062 -15.039 1 91.94 71 TYR A CA 1
ATOM 560 C C . TYR A 1 71 ? 0.526 -37.656 -15.703 1 91.94 71 TYR A C 1
ATOM 562 O O . TYR A 1 71 ? 1.104 -38.438 -16.484 1 91.94 71 TYR A O 1
ATOM 570 N N . ALA A 1 72 ? 0.979 -36.5 -15.391 1 93 72 ALA A N 1
ATOM 571 C CA . ALA A 1 72 ? 2.125 -35.906 -16.078 1 93 72 ALA A CA 1
ATOM 572 C C . ALA A 1 72 ? 3.4 -36.062 -15.266 1 93 72 ALA A C 1
ATOM 574 O O . ALA A 1 72 ? 3.387 -35.875 -14.039 1 93 72 ALA A O 1
ATOM 575 N N . VAL A 1 73 ? 4.461 -36.531 -15.945 1 92.06 73 VAL A N 1
ATOM 576 C CA . VAL A 1 73 ? 5.785 -36.625 -15.344 1 92.06 73 VAL A CA 1
ATOM 577 C C . VAL A 1 73 ? 6.801 -35.844 -16.172 1 92.06 73 VAL A C 1
ATOM 579 O O . VAL A 1 73 ? 7.004 -36.156 -17.359 1 92.06 73 VAL A O 1
ATOM 582 N N . LEU A 1 74 ? 7.344 -34.844 -15.547 1 93.5 74 LEU A N 1
ATOM 583 C CA . LEU A 1 74 ? 8.375 -34.094 -16.219 1 93.5 74 LEU A CA 1
ATOM 584 C C . LEU A 1 74 ? 9.766 -34.594 -15.844 1 93.5 74 LEU A C 1
ATOM 586 O O . LEU A 1 74 ? 10.172 -34.5 -14.68 1 93.5 74 LEU A O 1
ATOM 590 N N . ARG A 1 75 ? 10.414 -35.156 -16.781 1 89.06 75 ARG A N 1
ATOM 591 C CA . ARG A 1 75 ? 11.773 -35.656 -16.609 1 89.06 75 ARG A CA 1
ATOM 592 C C . ARG A 1 75 ? 12.719 -35 -17.625 1 89.06 75 ARG A C 1
ATOM 594 O O . ARG A 1 75 ? 12.531 -35.156 -18.828 1 89.06 75 ARG A O 1
ATOM 601 N N . ASP A 1 76 ? 13.664 -34.312 -17.016 1 86.94 76 ASP A N 1
ATOM 602 C CA . ASP A 1 76 ? 14.633 -33.625 -17.859 1 86.94 76 ASP A CA 1
ATOM 603 C C . ASP A 1 76 ? 13.938 -32.656 -18.828 1 86.94 76 ASP A C 1
ATOM 605 O O . ASP A 1 76 ? 13.281 -31.703 -18.391 1 86.94 76 ASP A O 1
ATOM 609 N N . ASN A 1 77 ? 13.961 -32.875 -20.047 1 89.88 77 ASN A N 1
ATOM 610 C CA . ASN A 1 77 ? 13.375 -31.969 -21.016 1 89.88 77 ASN A CA 1
ATOM 611 C C . ASN A 1 77 ? 12.18 -32.594 -21.734 1 89.88 77 ASN A C 1
ATOM 613 O O . ASN A 1 77 ? 11.836 -32.188 -22.844 1 89.88 77 ASN A O 1
ATOM 617 N N . THR A 1 78 ? 11.633 -33.562 -21.062 1 91.38 78 THR A N 1
ATOM 618 C CA . THR A 1 78 ? 10.523 -34.25 -21.703 1 91.38 78 THR A CA 1
ATOM 619 C C . THR A 1 78 ? 9.352 -34.406 -20.75 1 91.38 78 THR A C 1
ATOM 621 O O . THR A 1 78 ? 9.539 -34.781 -19.594 1 91.38 78 THR A O 1
ATOM 624 N N . LEU A 1 79 ? 8.219 -34.062 -21.234 1 93.19 79 LEU A N 1
ATOM 625 C CA . LEU A 1 79 ? 6.988 -34.25 -20.469 1 93.19 79 LEU A CA 1
ATOM 626 C C . LEU A 1 79 ? 6.289 -35.531 -20.875 1 93.19 79 LEU A C 1
ATOM 628 O O . LEU A 1 79 ? 5.895 -35.719 -22.031 1 93.19 79 LEU A O 1
ATOM 632 N N . HIS A 1 80 ? 6.18 -36.438 -19.938 1 92.19 80 HIS A N 1
ATOM 633 C CA . HIS A 1 80 ? 5.504 -37.719 -20.156 1 92.19 80 HIS A CA 1
ATOM 634 C C . HIS A 1 80 ? 4.07 -37.688 -19.641 1 92.19 80 HIS A C 1
ATOM 636 O O . HIS A 1 80 ? 3.836 -37.344 -18.484 1 92.19 80 HIS A O 1
ATOM 642 N N . LEU A 1 81 ? 3.168 -37.969 -20.516 1 92.25 81 LEU A N 1
ATOM 643 C CA . LEU A 1 81 ? 1.76 -38 -20.141 1 92.25 81 LEU A CA 1
ATOM 644 C C . LEU A 1 81 ? 1.233 -39.438 -20.078 1 92.25 81 LEU A C 1
ATOM 646 O O . LEU A 1 81 ? 1.175 -40.125 -21.109 1 92.25 81 LEU A O 1
ATOM 650 N N . TYR A 1 82 ? 0.892 -39.781 -18.875 1 90.62 82 TYR A N 1
ATOM 651 C CA . TYR A 1 82 ? 0.385 -41.125 -18.656 1 90.62 82 TYR A CA 1
ATOM 652 C C . TYR A 1 82 ? -1.131 -41.125 -18.5 1 90.62 82 TYR A C 1
ATOM 654 O O . TYR A 1 82 ? -1.703 -40.156 -18 1 90.62 82 TYR A O 1
ATOM 662 N N . ASP A 1 83 ? -1.755 -42.188 -18.906 1 83.25 83 ASP A N 1
ATOM 663 C CA . ASP A 1 83 ? -3.205 -42.312 -18.781 1 83.25 83 ASP A CA 1
ATOM 664 C C . ASP A 1 83 ? -3.615 -42.438 -17.312 1 83.25 83 ASP A C 1
ATOM 666 O O . ASP A 1 83 ? -2.807 -42.844 -16.469 1 83.25 83 ASP A O 1
ATOM 670 N N . ARG A 1 84 ? -4.809 -41.938 -16.984 1 72.19 84 ARG A N 1
ATOM 671 C CA . ARG A 1 84 ? -5.379 -41.875 -15.648 1 72.19 84 ARG A CA 1
ATOM 672 C C . ARG A 1 84 ? -5.406 -43.25 -15.016 1 72.19 84 ARG A C 1
ATOM 674 O O . ARG A 1 84 ? -5.109 -43.406 -13.828 1 72.19 84 ARG A O 1
ATOM 681 N N . GLU A 1 85 ? -5.797 -44.344 -15.781 1 64 85 GLU A N 1
ATOM 682 C CA . GLU A 1 85 ? -6.129 -45.625 -15.211 1 64 85 GLU A CA 1
ATOM 683 C C . GLU A 1 85 ? -4.875 -46.375 -14.773 1 64 85 GLU A C 1
ATOM 685 O O . GLU A 1 85 ? -4.832 -46.938 -13.664 1 64 85 GLU A O 1
ATOM 690 N N . HIS A 1 86 ? -3.855 -46.531 -15.641 1 63.31 86 HIS A N 1
ATOM 691 C CA . HIS A 1 86 ? -2.775 -47.438 -15.273 1 63.31 86 HIS A CA 1
ATOM 692 C C . HIS A 1 86 ? -1.445 -46.688 -15.172 1 63.31 86 HIS A C 1
ATOM 694 O O . HIS A 1 86 ? -0.412 -47.312 -14.891 1 63.31 86 HIS A O 1
ATOM 700 N N . ARG A 1 87 ? -1.477 -45.344 -14.906 1 64.5 87 ARG A N 1
ATOM 701 C CA . ARG A 1 87 ? -0.293 -44.5 -14.789 1 64.5 87 ARG A CA 1
ATOM 702 C C . ARG A 1 87 ? 0.92 -45.156 -15.438 1 64.5 87 ARG A C 1
ATOM 704 O O . ARG A 1 87 ? 2.061 -44.812 -15.102 1 64.5 87 ARG A O 1
ATOM 711 N N . THR A 1 88 ? 0.741 -46.25 -16.062 1 68.94 88 THR A N 1
ATOM 712 C CA . THR A 1 88 ? 1.876 -47 -16.609 1 68.94 88 THR A CA 1
ATOM 713 C C . THR A 1 88 ? 1.9 -46.875 -18.141 1 68.94 88 THR A C 1
ATOM 715 O O . THR A 1 88 ? 2.963 -46.969 -18.75 1 68.94 88 THR A O 1
ATOM 718 N N . ASP A 1 89 ? 0.725 -46.531 -18.672 1 79.31 89 ASP A N 1
ATOM 719 C CA . ASP A 1 89 ? 0.701 -46.469 -20.125 1 79.31 89 ASP A CA 1
ATOM 720 C C . ASP A 1 89 ? 1.006 -45.062 -20.625 1 79.31 89 ASP A C 1
ATOM 722 O O . ASP A 1 89 ? 0.222 -44.125 -20.406 1 79.31 89 ASP A O 1
ATOM 726 N N . LEU A 1 90 ? 2.201 -44.938 -21.141 1 85.94 90 LEU A N 1
ATOM 727 C CA . LEU A 1 90 ? 2.602 -43.656 -21.719 1 85.94 90 LEU A CA 1
ATOM 728 C C . LEU A 1 90 ? 1.766 -43.375 -22.969 1 85.94 90 LEU A C 1
ATOM 730 O O . LEU A 1 90 ? 1.745 -44.156 -23.922 1 85.94 90 LEU A O 1
ATOM 734 N N . ARG A 1 91 ? 1.06 -42.312 -22.984 1 85.69 91 ARG A N 1
ATOM 735 C CA . ARG A 1 91 ? 0.209 -41.938 -24.109 1 85.69 91 ARG A CA 1
ATOM 736 C C . ARG A 1 91 ? 0.889 -40.906 -24.984 1 85.69 91 ARG A C 1
ATOM 738 O O . ARG A 1 91 ? 0.873 -41 -26.219 1 85.69 91 ARG A O 1
ATOM 745 N N . HIS A 1 92 ? 1.404 -39.906 -24.344 1 87.44 92 HIS A N 1
ATOM 746 C CA . HIS A 1 92 ? 2.049 -38.844 -25.109 1 87.44 92 HIS A CA 1
ATOM 747 C C . HIS A 1 92 ? 3.393 -38.469 -24.484 1 87.44 92 HIS A C 1
ATOM 749 O O . HIS A 1 92 ? 3.561 -38.531 -23.266 1 87.44 92 HIS A O 1
ATOM 755 N N . ARG A 1 93 ? 4.293 -38.188 -25.344 1 88.94 93 ARG A N 1
ATOM 756 C CA . ARG A 1 93 ? 5.602 -37.656 -24.969 1 88.94 93 ARG A CA 1
ATOM 757 C C . ARG A 1 93 ? 5.859 -36.312 -25.656 1 88.94 93 ARG A C 1
ATOM 759 O O . ARG A 1 93 ? 5.859 -36.25 -26.891 1 88.94 93 ARG A O 1
ATOM 766 N N . ILE A 1 94 ? 6 -35.312 -24.875 1 89.19 94 ILE A N 1
ATOM 767 C CA . ILE A 1 94 ? 6.234 -34 -25.422 1 89.19 94 ILE A CA 1
ATOM 768 C C . ILE A 1 94 ? 7.66 -33.562 -25.125 1 89.19 94 ILE A C 1
ATOM 770 O O . ILE A 1 94 ? 8.023 -33.375 -23.953 1 89.19 94 ILE A O 1
ATOM 774 N N . VAL A 1 95 ? 8.438 -33.406 -26.125 1 87.12 95 VAL A N 1
ATOM 775 C CA . VAL A 1 95 ? 9.797 -32.906 -25.969 1 87.12 95 VAL A CA 1
ATOM 776 C C . VAL A 1 95 ? 9.789 -31.375 -25.938 1 87.12 95 VAL A C 1
ATOM 778 O O . VAL A 1 95 ? 9.289 -30.75 -26.875 1 87.12 95 VAL A O 1
ATOM 781 N N . LEU A 1 96 ? 10.352 -30.875 -24.969 1 88.19 96 LEU A N 1
ATOM 782 C CA . LEU A 1 96 ? 10.188 -29.438 -24.734 1 88.19 96 LEU A CA 1
ATOM 783 C C . LEU A 1 96 ? 11.273 -28.641 -25.438 1 88.19 96 LEU A C 1
ATOM 785 O O . LEU A 1 96 ? 11.078 -27.469 -25.766 1 88.19 96 LEU A O 1
ATOM 789 N N . VAL A 1 97 ? 12.43 -29.219 -25.672 1 82.44 97 VAL A N 1
ATOM 790 C CA . VAL A 1 97 ? 13.445 -28.531 -26.469 1 82.44 97 VAL A CA 1
ATOM 791 C C . VAL A 1 97 ? 13.383 -29.031 -27.906 1 82.44 97 VAL A C 1
ATOM 793 O O . VAL A 1 97 ? 13.555 -30.219 -28.172 1 82.44 97 VAL A O 1
ATOM 796 N N . PRO A 1 98 ? 12.969 -28.141 -28.812 1 81.38 98 PRO A N 1
ATOM 797 C CA . PRO A 1 98 ? 12.938 -26.672 -28.828 1 81.38 98 PRO A CA 1
ATOM 798 C C . PRO A 1 98 ? 11.523 -26.109 -28.734 1 81.38 98 PRO A C 1
ATOM 800 O O . PRO A 1 98 ? 11.219 -25.094 -29.359 1 81.38 98 PRO A O 1
ATOM 803 N N . SER A 1 99 ? 10.656 -26.609 -28.016 1 83.75 99 SER A N 1
ATOM 804 C CA . SER A 1 99 ? 9.289 -26.109 -27.922 1 83.75 99 SER A CA 1
ATOM 805 C C . SER A 1 99 ? 9.234 -24.781 -27.156 1 83.75 99 SER A C 1
ATOM 807 O O . SER A 1 99 ? 10.164 -24.453 -26.422 1 83.75 99 SER A O 1
ATOM 809 N N . THR A 1 100 ? 8.266 -24.016 -27.516 1 88.12 100 THR A N 1
ATOM 810 C CA . THR A 1 100 ? 8.023 -22.766 -26.812 1 88.12 100 THR A CA 1
ATOM 811 C C . THR A 1 100 ? 6.914 -22.938 -25.766 1 88.12 100 THR A C 1
ATOM 813 O O . THR A 1 100 ? 5.883 -23.562 -26.062 1 88.12 100 THR A O 1
ATOM 816 N N . VAL A 1 101 ? 7.238 -22.547 -24.641 1 90.62 101 VAL A N 1
ATOM 817 C CA . VAL A 1 101 ? 6.273 -22.641 -23.547 1 90.62 101 VAL A CA 1
ATOM 818 C C . VAL A 1 101 ? 5.742 -21.25 -23.203 1 90.62 101 VAL A C 1
ATOM 820 O O . VAL A 1 101 ? 6.52 -20.328 -22.953 1 90.62 101 VAL A O 1
ATOM 823 N N . GLY A 1 102 ? 4.418 -21.109 -23.25 1 91.62 102 GLY A N 1
ATOM 824 C CA . GLY A 1 102 ? 3.768 -19.844 -22.938 1 91.62 102 GLY A CA 1
ATOM 825 C C . GLY A 1 102 ? 2.443 -20.031 -22.219 1 91.62 102 GLY A C 1
ATOM 826 O O . GLY A 1 102 ? 2.133 -21.125 -21.734 1 91.62 102 GLY A O 1
ATOM 827 N N . LEU A 1 103 ? 1.819 -18.906 -21.969 1 92.62 103 LEU A N 1
ATOM 828 C CA . LEU A 1 103 ? 0.512 -18.938 -21.328 1 92.62 103 LEU A CA 1
ATOM 829 C C . LEU A 1 103 ? -0.59 -18.562 -22.312 1 92.62 103 LEU A C 1
ATOM 831 O O . LEU A 1 103 ? -0.354 -17.797 -23.25 1 92.62 103 LEU A O 1
ATOM 835 N N . TRP A 1 104 ? -1.681 -19.188 -22.125 1 91.19 104 TRP A N 1
ATOM 836 C CA . TRP A 1 104 ? -2.855 -18.938 -22.953 1 91.19 104 TRP A CA 1
ATOM 837 C C . TRP A 1 104 ? -4.07 -18.609 -22.094 1 91.19 104 TRP A C 1
ATOM 839 O O . TRP A 1 104 ? -4.348 -19.328 -21.109 1 91.19 104 TRP A O 1
ATOM 849 N N . PRO A 1 105 ? -4.887 -17.609 -22.344 1 90.56 105 PRO A N 1
ATOM 850 C CA . PRO A 1 105 ? -4.812 -16.766 -23.547 1 90.56 105 PRO A CA 1
ATOM 851 C C . PRO A 1 105 ? -3.729 -15.703 -23.438 1 90.56 105 PRO A C 1
ATOM 853 O O . PRO A 1 105 ? -3.307 -15.344 -22.344 1 90.56 105 PRO A O 1
ATOM 856 N N . PRO A 1 106 ? -3.361 -15.32 -24.656 1 86.94 106 PRO A N 1
ATOM 857 C CA . PRO A 1 106 ? -2.354 -14.258 -24.641 1 86.94 106 PRO A CA 1
ATOM 858 C C . PRO A 1 106 ? -2.92 -12.914 -24.172 1 86.94 106 PRO A C 1
ATOM 860 O O . PRO A 1 106 ? -4.102 -12.633 -24.391 1 86.94 106 PRO A O 1
ATOM 863 N N . GLY A 1 107 ? -2.135 -12.18 -23.438 1 82.94 107 GLY A N 1
ATOM 864 C CA . GLY A 1 107 ? -2.521 -10.828 -23.047 1 82.94 107 GLY A CA 1
ATOM 865 C C . GLY A 1 107 ? -3.363 -10.781 -21.797 1 82.94 107 GLY A C 1
ATOM 866 O O . GLY A 1 107 ? -4.031 -9.781 -21.516 1 82.94 107 GLY A O 1
ATOM 867 N N . ALA A 1 108 ? -3.465 -11.836 -21.141 1 79.81 108 ALA A N 1
ATOM 868 C CA . ALA A 1 108 ? -4.215 -11.859 -19.891 1 79.81 108 ALA A CA 1
ATOM 869 C C . ALA A 1 108 ? -3.572 -10.945 -18.859 1 79.81 108 ALA A C 1
ATOM 871 O O . ALA A 1 108 ? -2.365 -10.703 -18.891 1 79.81 108 ALA A O 1
ATOM 872 N N . HIS A 1 109 ? -4.473 -10.422 -18.031 1 78.5 109 HIS A N 1
ATOM 873 C CA . HIS A 1 109 ? -3.961 -9.609 -16.938 1 78.5 109 HIS A CA 1
ATOM 874 C C . HIS A 1 109 ? -3.08 -10.43 -15.992 1 78.5 109 HIS A C 1
ATOM 876 O O . HIS A 1 109 ? -3.322 -11.617 -15.797 1 78.5 109 HIS A O 1
ATOM 882 N N . ASP A 1 110 ? -2.164 -9.82 -15.477 1 77.5 110 ASP A N 1
ATOM 883 C CA . ASP A 1 110 ? -1.151 -10.469 -14.656 1 77.5 110 ASP A CA 1
ATOM 884 C C . ASP A 1 110 ? -1.794 -11.266 -13.523 1 77.5 110 ASP A C 1
ATOM 886 O O . ASP A 1 110 ? -1.381 -12.391 -13.234 1 77.5 110 ASP A O 1
ATOM 890 N N . GLY A 1 111 ? -2.719 -10.711 -13.023 1 75.38 111 GLY A N 1
ATOM 891 C CA . GLY A 1 111 ? -3.357 -11.359 -11.891 1 75.38 111 GLY A CA 1
ATOM 892 C C . GLY A 1 111 ? -4.16 -12.586 -12.273 1 75.38 111 GLY A C 1
ATOM 893 O O . GLY A 1 111 ? -4.5 -13.406 -11.422 1 75.38 111 GLY A O 1
ATOM 894 N N . GLU A 1 112 ? -4.379 -12.766 -13.57 1 78.38 112 GLU A N 1
ATOM 895 C CA . GLU A 1 112 ? -5.223 -13.867 -14.031 1 78.38 112 GLU A CA 1
ATOM 896 C C . GLU A 1 112 ? -4.414 -14.883 -14.836 1 78.38 112 GLU A C 1
ATOM 898 O O . GLU A 1 112 ? -4.977 -15.812 -15.422 1 78.38 112 GLU A O 1
ATOM 903 N N . LEU A 1 113 ? -3.217 -14.695 -14.797 1 84.75 113 LEU A N 1
ATOM 904 C CA . LEU A 1 113 ? -2.375 -15.492 -15.672 1 84.75 113 LEU A CA 1
ATOM 905 C C . LEU A 1 113 ? -2.543 -16.984 -15.383 1 84.75 113 LEU A C 1
ATOM 907 O O . LEU A 1 113 ? -2.596 -17.797 -16.297 1 84.75 113 LEU A O 1
ATOM 911 N N . PHE A 1 114 ? -2.703 -17.312 -14.109 1 87.62 114 PHE A N 1
ATOM 912 C CA . PHE A 1 114 ? -2.721 -18.734 -13.758 1 87.62 114 PHE A CA 1
ATOM 913 C C . PHE A 1 114 ? -4.102 -19.141 -13.266 1 87.62 114 PHE A C 1
ATOM 915 O O . PHE A 1 114 ? -4.23 -20.109 -12.5 1 87.62 114 PHE A O 1
ATOM 922 N N . ALA A 1 115 ? -5.012 -18.344 -13.75 1 82.81 115 ALA A N 1
ATOM 923 C CA . ALA A 1 115 ? -6.391 -18.703 -13.438 1 82.81 115 ALA A CA 1
ATOM 924 C C . ALA A 1 115 ? -6.723 -20.094 -13.969 1 82.81 115 ALA A C 1
ATOM 926 O O . ALA A 1 115 ? -6.074 -20.578 -14.898 1 82.81 115 ALA A O 1
ATOM 927 N N . ARG A 1 116 ? -7.68 -20.688 -13.484 1 81.25 116 ARG A N 1
ATOM 928 C CA . ARG A 1 116 ? -8.062 -22.047 -13.828 1 81.25 116 ARG A CA 1
ATOM 929 C C . ARG A 1 116 ? -8.438 -22.156 -15.305 1 81.25 116 ARG A C 1
ATOM 931 O O . ARG A 1 116 ? -8.227 -23.203 -15.922 1 81.25 116 ARG A O 1
ATOM 938 N N . ALA A 1 117 ? -8.953 -21.078 -15.742 1 82.5 117 ALA A N 1
ATOM 939 C CA . ALA A 1 117 ? -9.406 -21.078 -17.125 1 82.5 117 ALA A CA 1
ATOM 940 C C . ALA A 1 117 ? -8.242 -20.875 -18.094 1 82.5 117 ALA A C 1
ATOM 942 O O . ALA A 1 117 ? -8.367 -21.094 -19.297 1 82.5 117 ALA A O 1
ATOM 943 N N . HIS A 1 118 ? -7.176 -20.531 -17.547 1 88.94 118 HIS A N 1
ATOM 944 C CA . HIS A 1 118 ? -6.016 -20.266 -18.391 1 88.94 118 HIS A CA 1
ATOM 945 C C . HIS A 1 118 ? -5.141 -21.516 -18.516 1 88.94 118 HIS A C 1
ATOM 947 O O . HIS A 1 118 ? -5.109 -22.359 -17.625 1 88.94 118 HIS A O 1
ATOM 953 N N . ALA A 1 119 ? -4.465 -21.609 -19.641 1 94.06 119 ALA A N 1
ATOM 954 C CA . ALA A 1 119 ? -3.705 -22.828 -19.938 1 94.06 119 ALA A CA 1
ATOM 955 C C . ALA A 1 119 ? -2.227 -22.516 -20.156 1 94.06 119 ALA A C 1
ATOM 957 O O . ALA A 1 119 ? -1.867 -21.375 -20.453 1 94.06 119 ALA A O 1
ATOM 958 N N . ILE A 1 120 ? -1.44 -23.5 -19.875 1 94.88 120 ILE A N 1
ATOM 959 C CA . ILE A 1 120 ? -0.056 -23.469 -20.344 1 94.88 120 ILE A CA 1
ATOM 960 C C . ILE A 1 120 ? 0.017 -23.969 -21.781 1 94.88 120 ILE A C 1
ATOM 962 O O . ILE A 1 120 ? -0.45 -25.062 -22.094 1 94.88 120 ILE A O 1
ATOM 966 N N . HIS A 1 121 ? 0.55 -23.141 -22.609 1 94.19 121 HIS A N 1
ATOM 967 C CA . HIS A 1 121 ? 0.603 -23.422 -24.031 1 94.19 121 HIS A CA 1
ATOM 968 C C . HIS A 1 121 ? 1.99 -23.906 -24.453 1 94.19 121 HIS A C 1
ATOM 970 O O . HIS A 1 121 ? 2.982 -23.203 -24.234 1 94.19 121 HIS A O 1
ATOM 976 N N . ILE A 1 122 ? 2.072 -25.094 -24.969 1 92.69 122 ILE A N 1
ATOM 977 C CA . ILE A 1 122 ? 3.311 -25.641 -25.516 1 92.69 122 ILE A CA 1
ATOM 978 C C . ILE A 1 122 ? 3.189 -25.781 -27.031 1 92.69 122 ILE A C 1
ATOM 980 O O . ILE A 1 122 ? 2.309 -26.484 -27.531 1 92.69 122 ILE A O 1
ATOM 984 N N . ALA A 1 123 ? 3.965 -25.031 -27.672 1 89.44 123 ALA A N 1
ATOM 985 C CA . ALA A 1 123 ? 3.992 -25.109 -29.125 1 89.44 123 ALA A CA 1
ATOM 986 C C . ALA A 1 123 ? 5.254 -25.812 -29.609 1 89.44 123 ALA A C 1
ATOM 988 O O . ALA A 1 123 ? 6.367 -25.344 -29.359 1 89.44 123 ALA A O 1
ATOM 989 N N . GLU A 1 124 ? 5.078 -26.875 -30.266 1 80.56 124 GLU A N 1
ATOM 990 C CA . GLU A 1 124 ? 6.207 -27.625 -30.812 1 80.56 124 GLU A CA 1
ATOM 991 C C . GLU A 1 124 ? 6.742 -26.953 -32.062 1 80.56 124 GLU A C 1
ATOM 993 O O . GLU A 1 124 ? 5.969 -26.438 -32.875 1 80.56 124 GLU A O 1
ATOM 998 N N . GLN A 1 125 ? 7.992 -26.5 -32.062 1 72.44 125 GLN A N 1
ATOM 999 C CA . GLN A 1 125 ? 8.609 -25.922 -33.25 1 72.44 125 GLN A CA 1
ATOM 1000 C C . GLN A 1 125 ? 8.859 -26.984 -34.312 1 72.44 125 GLN A C 1
ATOM 1002 O O . GLN A 1 125 ? 9.117 -28.141 -34 1 72.44 125 GLN A O 1
ATOM 1007 N N . ALA A 1 126 ? 8.461 -26.734 -35.562 1 57.56 126 ALA A N 1
ATOM 1008 C CA . ALA A 1 126 ? 8.695 -27.594 -36.719 1 57.56 126 ALA A CA 1
ATOM 1009 C C . ALA A 1 126 ? 10.148 -28.047 -36.781 1 57.56 126 ALA A C 1
ATOM 1011 O O . ALA A 1 126 ? 11.07 -27.25 -36.594 1 57.56 126 ALA A O 1
ATOM 1012 N N . SER A 1 127 ? 10.562 -29.125 -36.25 1 53.41 127 SER A N 1
ATOM 1013 C CA . SER A 1 127 ? 11.898 -29.625 -36.531 1 53.41 127 SER A CA 1
ATOM 1014 C C . SER A 1 127 ? 12.242 -29.469 -38 1 53.41 127 SER A C 1
ATOM 1016 O O . SER A 1 127 ? 11.367 -29.594 -38.875 1 53.41 127 SER A O 1
ATOM 1018 N N . ALA A 1 128 ? 13.344 -28.641 -38.406 1 50.09 128 ALA A N 1
ATOM 1019 C CA . ALA A 1 128 ? 13.844 -28.516 -39.781 1 50.09 128 ALA A CA 1
ATOM 1020 C C . ALA A 1 128 ? 13.789 -29.859 -40.531 1 50.09 128 ALA A C 1
ATOM 1022 O O . ALA A 1 128 ? 13.883 -29.906 -41.75 1 50.09 128 ALA A O 1
ATOM 1023 N N . VAL A 1 129 ? 14.383 -30.891 -39.906 1 47.66 129 VAL A N 1
ATOM 1024 C CA . VAL A 1 129 ? 14.68 -32.031 -40.75 1 47.66 129 VAL A CA 1
ATOM 1025 C C . VAL A 1 129 ? 13.391 -32.594 -41.375 1 47.66 129 VAL A C 1
ATOM 1027 O O . VAL A 1 129 ? 13.414 -33.25 -42.406 1 47.66 129 VAL A O 1
ATOM 1030 N N . SER A 1 130 ? 12.352 -32.938 -40.594 1 44.19 130 SER A N 1
ATOM 1031 C CA . SER A 1 130 ? 11.367 -33.75 -41.281 1 44.19 130 SER A CA 1
ATOM 1032 C C . SER A 1 130 ? 10.508 -32.906 -42.219 1 44.19 130 SER A C 1
ATOM 1034 O O . SER A 1 130 ? 10.078 -31.797 -41.844 1 44.19 130 SER A O 1
ATOM 1036 N N . THR A 1 131 ? 10.734 -32.875 -43.531 1 44.97 131 THR A N 1
ATOM 1037 C CA . THR A 1 131 ? 10.047 -32.438 -44.75 1 44.97 131 THR A CA 1
ATOM 1038 C C . THR A 1 131 ? 8.539 -32.344 -44.5 1 44.97 131 THR A C 1
ATOM 1040 O O . THR A 1 131 ? 7.805 -31.812 -45.344 1 44.97 131 THR A O 1
ATOM 1043 N N . GLU A 1 132 ? 7.898 -33.5 -44.031 1 43.06 132 GLU A N 1
ATOM 1044 C CA . GLU A 1 132 ? 6.441 -33.594 -44.094 1 43.06 132 GLU A CA 1
ATOM 1045 C C . GLU A 1 132 ? 5.773 -32.5 -43.25 1 43.06 132 GLU A C 1
ATOM 1047 O O . GLU A 1 132 ? 6.301 -32.094 -42.219 1 43.06 132 GLU A O 1
ATOM 1052 N N . SER A 1 133 ? 4.984 -31.562 -43.844 1 46.62 133 SER A N 1
ATOM 1053 C CA . SER A 1 133 ? 4.004 -30.578 -43.406 1 46.62 133 SER A CA 1
ATOM 1054 C C . SER A 1 133 ? 3.461 -30.938 -42.031 1 46.62 133 SER A C 1
ATOM 1056 O O . SER A 1 133 ? 2.254 -31.125 -41.844 1 46.62 133 SER A O 1
ATOM 1058 N N . THR A 1 134 ? 4.059 -31.781 -41.281 1 48.94 134 THR A N 1
ATOM 1059 C CA . THR A 1 134 ? 3.406 -32.281 -40.094 1 48.94 134 THR A CA 1
ATOM 1060 C C . THR A 1 134 ? 2.965 -31.141 -39.188 1 48.94 134 THR A C 1
ATOM 1062 O O . THR A 1 134 ? 3.771 -30.281 -38.812 1 48.94 134 THR A O 1
ATOM 1065 N N . ALA A 1 135 ? 1.736 -30.859 -39.219 1 55.44 135 ALA A N 1
ATOM 1066 C CA . ALA A 1 135 ? 0.927 -29.906 -38.469 1 55.44 135 ALA A CA 1
ATOM 1067 C C . ALA A 1 135 ? 1.485 -29.703 -37.062 1 55.44 135 ALA A C 1
ATOM 1069 O O . ALA A 1 135 ? 1.765 -30.672 -36.344 1 55.44 135 ALA A O 1
ATOM 1070 N N . ARG A 1 136 ? 2.143 -28.594 -36.719 1 65.62 136 ARG A N 1
ATOM 1071 C CA . ARG A 1 136 ? 2.631 -28.094 -35.438 1 65.62 136 ARG A CA 1
ATOM 1072 C C . ARG A 1 136 ? 1.664 -28.438 -34.312 1 65.62 136 ARG A C 1
ATOM 1074 O O . ARG A 1 136 ? 0.505 -28.016 -34.344 1 65.62 136 ARG A O 1
ATOM 1081 N N . GLN A 1 137 ? 2.1 -29.516 -33.562 1 83.62 137 GLN A N 1
ATOM 1082 C CA . GLN A 1 137 ? 1.197 -29.891 -32.5 1 83.62 137 GLN A CA 1
ATOM 1083 C C . GLN A 1 137 ? 1.239 -28.891 -31.359 1 83.62 137 GLN A C 1
ATOM 1085 O O . GLN A 1 137 ? 2.305 -28.359 -31.016 1 83.62 137 GLN A O 1
ATOM 1090 N N . GLN A 1 138 ? 0.147 -28.375 -31.016 1 90.25 138 GLN A N 1
ATOM 1091 C CA . GLN A 1 138 ? -0.043 -27.453 -29.891 1 90.25 138 GLN A CA 1
ATOM 1092 C C . GLN A 1 138 ? -0.749 -28.141 -28.734 1 90.25 138 GLN A C 1
ATOM 1094 O O . GLN A 1 138 ? -1.659 -28.938 -28.938 1 90.25 138 GLN A O 1
ATOM 1099 N N . TYR A 1 139 ? -0.153 -27.938 -27.641 1 93.56 139 TYR A N 1
ATOM 1100 C CA . TYR A 1 139 ? -0.74 -28.516 -26.422 1 93.56 139 TYR A CA 1
ATOM 1101 C C . TYR A 1 139 ? -1.148 -27.422 -25.453 1 93.56 139 TYR A C 1
ATOM 1103 O O . TYR A 1 139 ? -0.438 -26.422 -25.297 1 93.56 139 TYR A O 1
ATOM 1111 N N . PHE A 1 140 ? -2.258 -27.609 -24.844 1 95.25 140 PHE A N 1
ATOM 1112 C CA . PHE A 1 140 ? -2.756 -26.719 -23.797 1 95.25 140 PHE A CA 1
ATOM 1113 C C . PHE A 1 140 ? -2.988 -27.484 -22.5 1 95.25 140 PHE A C 1
ATOM 1115 O O . PHE A 1 140 ? -3.803 -28.406 -22.453 1 95.25 140 PHE A O 1
ATOM 1122 N N . LEU A 1 141 ? -2.254 -27.094 -21.531 1 95.62 141 LEU A N 1
ATOM 1123 C CA . LEU A 1 141 ? -2.271 -27.812 -20.25 1 95.62 141 LEU A CA 1
ATOM 1124 C C . LEU A 1 141 ? -2.998 -27 -19.188 1 95.62 141 LEU A C 1
ATOM 1126 O O . LEU A 1 141 ? -2.787 -25.781 -19.078 1 95.62 141 LEU A O 1
ATOM 1130 N N . PHE A 1 142 ? -3.832 -27.672 -18.438 1 93.81 142 PHE A N 1
ATOM 1131 C CA . PHE A 1 142 ? -4.605 -27.062 -17.359 1 93.81 142 PHE A CA 1
ATOM 1132 C C . PHE A 1 142 ? -4.371 -27.781 -16.047 1 93.81 142 PHE A C 1
ATOM 1134 O O . PHE A 1 142 ? -4.391 -29 -15.984 1 93.81 142 PHE A O 1
ATOM 1141 N N . SER A 1 143 ? -4.094 -26.953 -15.039 1 90.06 143 SER A N 1
ATOM 1142 C CA . SER A 1 143 ? -4.016 -27.484 -13.68 1 90.06 143 SER A CA 1
ATOM 1143 C C . SER A 1 143 ? -5.219 -27.062 -12.852 1 90.06 143 SER A C 1
ATOM 1145 O O . SER A 1 143 ? -5.828 -26.016 -13.117 1 90.06 143 SER A O 1
ATOM 1147 N N . GLY A 1 144 ? -5.613 -27.875 -11.953 1 79.88 144 GLY A N 1
ATOM 1148 C CA . GLY A 1 144 ? -6.77 -27.578 -11.117 1 79.88 144 GLY A CA 1
ATOM 1149 C C . GLY A 1 144 ? -6.52 -26.469 -10.117 1 79.88 144 GLY A C 1
ATOM 1150 O O . GLY A 1 144 ? -7.465 -25.891 -9.57 1 79.88 144 GLY A O 1
ATOM 1151 N N . ASN A 1 145 ? -5.305 -26.219 -9.852 1 84.38 145 ASN A N 1
ATOM 1152 C CA . ASN A 1 145 ? -4.898 -25.234 -8.852 1 84.38 145 ASN A CA 1
ATOM 1153 C C . ASN A 1 145 ? -3.963 -24.188 -9.453 1 84.38 145 ASN A C 1
ATOM 1155 O O . ASN A 1 145 ? -2.924 -24.531 -10.023 1 84.38 145 ASN A O 1
ATOM 1159 N N . PRO A 1 146 ? -4.398 -22.875 -9.258 1 86.25 146 PRO A N 1
ATOM 1160 C CA . PRO A 1 146 ? -3.58 -21.828 -9.875 1 86.25 146 PRO A CA 1
ATOM 1161 C C . PRO A 1 146 ? -2.133 -21.844 -9.391 1 86.25 146 PRO A C 1
ATOM 1163 O O . PRO A 1 146 ? -1.213 -21.578 -10.164 1 86.25 146 PRO A O 1
ATOM 1166 N N . SER A 1 147 ? -1.99 -22.094 -8.133 1 87.25 147 SER A N 1
ATOM 1167 C CA . SER A 1 147 ? -0.632 -22.172 -7.605 1 87.25 147 SER A CA 1
ATOM 1168 C C . SER A 1 147 ? 0.156 -23.297 -8.273 1 87.25 147 SER A C 1
ATOM 1170 O O . SER A 1 147 ? 1.322 -23.109 -8.633 1 87.25 147 SER A O 1
ATOM 1172 N N . ASP A 1 148 ? -0.458 -24.391 -8.492 1 89.38 148 ASP A N 1
ATOM 1173 C CA . ASP A 1 148 ? 0.176 -25.531 -9.156 1 89.38 148 ASP A CA 1
ATOM 1174 C C . ASP A 1 148 ? 0.428 -25.234 -10.633 1 89.38 148 ASP A C 1
ATOM 1176 O O . ASP A 1 148 ? 1.416 -25.688 -11.203 1 89.38 148 ASP A O 1
ATOM 1180 N N . GLN A 1 149 ? -0.519 -24.547 -11.141 1 91.44 149 GLN A N 1
ATOM 1181 C CA . GLN A 1 149 ? -0.346 -24.172 -12.539 1 91.44 149 GLN A CA 1
ATOM 1182 C C . GLN A 1 149 ? 0.924 -23.344 -12.727 1 91.44 149 GLN A C 1
ATOM 1184 O O . GLN A 1 149 ? 1.65 -23.531 -13.703 1 91.44 149 GLN A O 1
ATOM 1189 N N . GLU A 1 150 ? 1.169 -22.453 -11.852 1 89.81 150 GLU A N 1
ATOM 1190 C CA . GLU A 1 150 ? 2.398 -21.672 -11.914 1 89.81 150 GLU A CA 1
ATOM 1191 C C . GLU A 1 150 ? 3.631 -22.562 -11.828 1 89.81 150 GLU A C 1
ATOM 1193 O O . GLU A 1 150 ? 4.59 -22.391 -12.578 1 89.81 150 GLU A O 1
ATOM 1198 N N . ASP A 1 151 ? 3.564 -23.531 -10.914 1 91.38 151 ASP A N 1
ATOM 1199 C CA . ASP A 1 151 ? 4.688 -24.453 -10.75 1 91.38 151 ASP A CA 1
ATOM 1200 C C . ASP A 1 151 ? 4.973 -25.203 -12.047 1 91.38 151 ASP A C 1
ATOM 1202 O O . ASP A 1 151 ? 6.129 -25.344 -12.445 1 91.38 151 ASP A O 1
ATOM 1206 N N . TRP A 1 152 ? 3.896 -25.625 -12.602 1 92.94 152 TRP A N 1
ATOM 1207 C CA . TRP A 1 152 ? 4.039 -26.344 -13.859 1 92.94 152 TRP A CA 1
ATOM 1208 C C . TRP A 1 152 ? 4.605 -25.453 -14.945 1 92.94 152 TRP A C 1
ATOM 1210 O O . TRP A 1 152 ? 5.477 -25.859 -15.711 1 92.94 152 TRP A O 1
ATOM 1220 N N . TYR A 1 153 ? 4.125 -24.344 -14.992 1 92.31 153 TYR A N 1
ATOM 1221 C CA . TYR A 1 153 ? 4.586 -23.406 -16.016 1 92.31 153 TYR A CA 1
ATOM 1222 C C . TYR A 1 153 ? 6.09 -23.172 -15.906 1 92.31 153 TYR A C 1
ATOM 1224 O O . TYR A 1 153 ? 6.812 -23.297 -16.891 1 92.31 153 TYR A O 1
ATOM 1232 N N . PHE A 1 154 ? 6.555 -22.875 -14.742 1 90.38 154 PHE A N 1
ATOM 1233 C CA . PHE A 1 154 ? 7.969 -22.547 -14.578 1 90.38 154 PHE A CA 1
ATOM 1234 C C . PHE A 1 154 ? 8.828 -23.797 -14.742 1 90.38 154 PHE A C 1
ATOM 1236 O O . PHE A 1 154 ? 9.953 -23.719 -15.25 1 90.38 154 PHE A O 1
ATOM 1243 N N . ALA A 1 155 ? 8.32 -24.938 -14.328 1 91.25 155 ALA A N 1
ATOM 1244 C CA . ALA A 1 155 ? 9.047 -26.188 -14.539 1 91.25 155 ALA A CA 1
ATOM 1245 C C . ALA A 1 155 ? 9.203 -26.5 -16.031 1 91.25 155 ALA A C 1
ATOM 1247 O O . ALA A 1 155 ? 10.289 -26.875 -16.484 1 91.25 155 ALA A O 1
ATOM 1248 N N . LEU A 1 156 ? 8.133 -26.297 -16.703 1 91.94 156 LEU A N 1
ATOM 1249 C CA . LEU A 1 156 ? 8.148 -26.547 -18.141 1 91.94 156 LEU A CA 1
ATOM 1250 C C . LEU A 1 156 ? 9.023 -25.531 -18.875 1 91.94 156 LEU A C 1
ATOM 1252 O O . LEU A 1 156 ? 9.75 -25.875 -19.797 1 91.94 156 LEU A O 1
ATOM 1256 N N . ALA A 1 157 ? 8.898 -24.328 -18.438 1 89.62 157 ALA A N 1
ATOM 1257 C CA . ALA A 1 157 ? 9.727 -23.281 -19.016 1 89.62 157 ALA A CA 1
ATOM 1258 C C . ALA A 1 157 ? 11.211 -23.547 -18.781 1 89.62 157 ALA A C 1
ATOM 1260 O O . ALA A 1 157 ? 12.031 -23.375 -19.688 1 89.62 157 ALA A O 1
ATOM 1261 N N . ALA A 1 158 ? 11.547 -23.906 -17.594 1 87.25 158 ALA A N 1
ATOM 1262 C CA . ALA A 1 158 ? 12.938 -24.234 -17.281 1 87.25 158 ALA A CA 1
ATOM 1263 C C . ALA A 1 158 ? 13.422 -25.422 -18.125 1 87.25 158 ALA A C 1
ATOM 1265 O O . ALA A 1 158 ? 14.555 -25.406 -18.625 1 87.25 158 ALA A O 1
ATOM 1266 N N . ALA A 1 159 ? 12.539 -26.422 -18.266 1 88.31 159 ALA A N 1
ATOM 1267 C CA . ALA A 1 159 ? 12.875 -27.594 -19.047 1 88.31 159 ALA A CA 1
ATOM 1268 C C . ALA A 1 159 ? 13.047 -27.25 -20.531 1 88.31 159 ALA A C 1
ATOM 1270 O O . ALA A 1 159 ? 13.703 -27.969 -21.281 1 88.31 159 ALA A O 1
ATOM 1271 N N . SER A 1 160 ? 12.406 -26.156 -20.906 1 87 160 SER A N 1
ATOM 1272 C CA . SER A 1 160 ? 12.516 -25.719 -22.297 1 87 160 SER A CA 1
ATOM 1273 C C . SER A 1 160 ? 13.773 -24.875 -22.516 1 87 160 SER A C 1
ATOM 1275 O O . SER A 1 160 ? 14.062 -24.453 -23.641 1 87 160 SER A O 1
ATOM 1277 N N . GLY A 1 161 ? 14.469 -24.547 -21.406 1 81.5 161 GLY A N 1
ATOM 1278 C CA . GLY A 1 161 ? 15.758 -23.891 -21.562 1 81.5 161 GLY A CA 1
ATOM 1279 C C . GLY A 1 161 ? 15.766 -22.469 -21.016 1 81.5 161 GLY A C 1
ATOM 1280 O O . GLY A 1 161 ? 16.797 -21.797 -21.031 1 81.5 161 GLY A O 1
ATOM 1281 N N . ARG A 1 162 ? 14.742 -21.984 -20.609 1 81.38 162 ARG A N 1
ATOM 1282 C CA . ARG A 1 162 ? 14.695 -20.625 -20.078 1 81.38 162 ARG A CA 1
ATOM 1283 C C . ARG A 1 162 ? 15.336 -20.562 -18.688 1 81.38 162 ARG A C 1
ATOM 1285 O O . ARG A 1 162 ? 15.117 -21.438 -17.859 1 81.38 162 ARG A O 1
ATOM 1292 N N . GLN A 1 163 ? 16.188 -19.578 -18.469 1 77.75 163 GLN A N 1
ATOM 1293 C CA . GLN A 1 163 ? 16.859 -19.375 -17.188 1 77.75 163 GLN A CA 1
ATOM 1294 C C . GLN A 1 163 ? 16.203 -18.25 -16.406 1 77.75 163 GLN A C 1
ATOM 1296 O O . GLN A 1 163 ? 16.203 -17.094 -16.844 1 77.75 163 GLN A O 1
ATOM 1301 N N . PRO A 1 164 ? 15.688 -18.562 -15.266 1 74.19 164 PRO A N 1
ATOM 1302 C CA . PRO A 1 164 ? 15.008 -17.516 -14.492 1 74.19 164 PRO A CA 1
ATOM 1303 C C . PRO A 1 164 ? 15.977 -16.641 -13.711 1 74.19 164 PRO A C 1
ATOM 1305 O O . PRO A 1 164 ? 17.109 -17.047 -13.438 1 74.19 164 PRO A O 1
ATOM 1308 N N . LEU A 1 165 ? 15.57 -15.406 -13.461 1 71.56 165 LEU A N 1
ATOM 1309 C CA . LEU A 1 165 ? 16.312 -14.539 -12.547 1 71.56 165 LEU A CA 1
ATOM 1310 C C . LEU A 1 165 ? 16.25 -15.07 -11.117 1 71.56 165 LEU A C 1
ATOM 1312 O O . LEU A 1 165 ? 15.219 -15.57 -10.68 1 71.56 165 LEU A O 1
ATOM 1316 N N . GLN A 1 166 ? 17.453 -15.109 -10.5 1 78.69 166 GLN A N 1
ATOM 1317 C CA . GLN A 1 166 ? 17.562 -15.547 -9.109 1 78.69 166 GLN A CA 1
ATOM 1318 C C . GLN A 1 166 ? 18.156 -14.453 -8.234 1 78.69 166 GLN A C 1
ATOM 1320 O O . GLN A 1 166 ? 18.891 -13.594 -8.727 1 78.69 166 GLN A O 1
ATOM 1325 N N . PHE A 1 167 ? 17.688 -14.391 -7 1 80.81 167 PHE A N 1
ATOM 1326 C CA . PHE A 1 167 ? 18.359 -13.477 -6.078 1 80.81 167 PHE A CA 1
ATOM 1327 C C . PHE A 1 167 ? 19.719 -14.031 -5.664 1 80.81 167 PHE A C 1
ATOM 1329 O O . PHE A 1 167 ? 19.984 -15.219 -5.852 1 80.81 167 PHE A O 1
ATOM 1336 N N . GLU A 1 168 ? 20.453 -13.055 -5.105 1 87.44 168 GLU A N 1
ATOM 1337 C CA . GLU A 1 168 ? 21.766 -13.453 -4.617 1 87.44 168 GLU A CA 1
ATOM 1338 C C . GLU A 1 168 ? 21.656 -14.195 -3.287 1 87.44 168 GLU A C 1
ATOM 1340 O O . GLU A 1 168 ? 21.016 -13.711 -2.35 1 87.44 168 GLU A O 1
ATOM 1345 N N . ALA A 1 169 ? 22.266 -15.273 -3.238 1 90.69 169 ALA A N 1
ATOM 1346 C CA . ALA A 1 169 ? 22.219 -16.109 -2.041 1 90.69 169 ALA A CA 1
ATOM 1347 C C . ALA A 1 169 ? 22.719 -15.336 -0.818 1 90.69 169 ALA A C 1
ATOM 1349 O O . ALA A 1 169 ? 22.188 -15.516 0.286 1 90.69 169 ALA A O 1
ATOM 1350 N N . ALA A 1 170 ? 23.656 -14.508 -1.014 1 92.81 170 ALA A N 1
ATOM 1351 C CA . ALA A 1 170 ? 24.219 -13.734 0.09 1 92.81 170 ALA A CA 1
ATOM 1352 C C . ALA A 1 170 ? 23.188 -12.773 0.671 1 92.81 170 ALA A C 1
ATOM 1354 O O . ALA A 1 170 ? 23.141 -12.555 1.884 1 92.81 170 ALA A O 1
ATOM 1355 N N . ASP A 1 171 ? 22.422 -12.273 -0.179 1 92.94 171 ASP A N 1
ATOM 1356 C CA . ASP A 1 171 ? 21.406 -11.344 0.272 1 92.94 171 ASP A CA 1
ATOM 1357 C C . ASP A 1 171 ? 20.297 -12.062 1.049 1 92.94 171 ASP A C 1
ATOM 1359 O O . ASP A 1 171 ? 19.797 -11.547 2.047 1 92.94 171 ASP A O 1
ATOM 1363 N N . MET A 1 172 ? 19.984 -13.242 0.599 1 93.5 172 MET A N 1
ATOM 1364 C CA . MET A 1 172 ? 19.016 -14.062 1.325 1 93.5 172 MET A CA 1
ATOM 1365 C C . MET A 1 172 ? 19.547 -14.445 2.699 1 93.5 172 MET A C 1
ATOM 1367 O O . MET A 1 172 ? 18.812 -14.422 3.688 1 93.5 172 MET A O 1
ATOM 1371 N N . SER A 1 173 ? 20.781 -14.773 2.709 1 94.19 173 SER A N 1
ATOM 1372 C CA . SER A 1 173 ? 21.422 -15.094 3.977 1 94.19 173 SER A CA 1
ATOM 1373 C C . SER A 1 173 ? 21.391 -13.906 4.93 1 94.19 173 SER A C 1
ATOM 1375 O O . SER A 1 173 ? 21.125 -14.062 6.125 1 94.19 173 SER A O 1
ATOM 1377 N N . ALA A 1 174 ? 21.625 -12.781 4.406 1 93.12 174 ALA A N 1
ATOM 1378 C CA . ALA A 1 174 ? 21.609 -11.57 5.215 1 93.12 174 ALA A CA 1
ATOM 1379 C C . ALA A 1 174 ? 20.219 -11.305 5.773 1 93.12 174 ALA A C 1
ATOM 1381 O O . ALA A 1 174 ? 20.062 -10.898 6.926 1 93.12 174 ALA A O 1
ATOM 1382 N N . LEU A 1 175 ? 19.25 -11.516 4.98 1 93.69 175 LEU A N 1
ATOM 1383 C CA . LEU A 1 175 ? 17.875 -11.352 5.422 1 93.69 175 LEU A CA 1
ATOM 1384 C C . LEU A 1 175 ? 17.547 -12.312 6.562 1 93.69 175 LEU A C 1
ATOM 1386 O O . LEU A 1 175 ? 17 -11.898 7.594 1 93.69 175 LEU A O 1
ATOM 1390 N N . LEU A 1 176 ? 17.938 -13.523 6.383 1 93.81 176 LEU A N 1
ATOM 1391 C CA . LEU A 1 176 ? 17.688 -14.539 7.398 1 93.81 176 LEU A CA 1
ATOM 1392 C C . LEU A 1 176 ? 18.391 -14.195 8.703 1 93.81 176 LEU A C 1
ATOM 1394 O O . LEU A 1 176 ? 17.828 -14.359 9.789 1 93.81 176 LEU A O 1
ATOM 1398 N N . GLN A 1 177 ? 19.516 -13.703 8.578 1 91.75 177 GLN A N 1
ATOM 1399 C CA . GLN A 1 177 ? 20.281 -13.289 9.758 1 91.75 177 GLN A CA 1
ATOM 1400 C C . GLN A 1 177 ? 19.625 -12.094 10.438 1 91.75 177 GLN A C 1
ATOM 1402 O O . GLN A 1 177 ? 19.562 -12.031 11.664 1 91.75 177 GLN A O 1
ATOM 1407 N N . ALA A 1 178 ? 19.188 -11.211 9.664 1 90.19 178 ALA A N 1
ATOM 1408 C CA . ALA A 1 178 ? 18.594 -9.984 10.195 1 90.19 178 ALA A CA 1
ATOM 1409 C C . ALA A 1 178 ? 17.328 -10.289 10.977 1 90.19 178 ALA A C 1
ATOM 1411 O O . ALA A 1 178 ? 17.109 -9.742 12.062 1 90.19 178 ALA A O 1
ATOM 1412 N N . ILE A 1 179 ? 16.469 -11.164 10.5 1 90.56 179 ILE A N 1
ATOM 1413 C CA . ILE A 1 179 ? 15.164 -11.367 11.117 1 90.56 179 ILE A CA 1
ATOM 1414 C C . ILE A 1 179 ? 15.297 -12.289 12.328 1 90.56 179 ILE A C 1
ATOM 1416 O O . ILE A 1 179 ? 14.398 -12.352 13.172 1 90.56 179 ILE A O 1
ATOM 1420 N N . HIS A 1 180 ? 16.406 -12.992 12.414 1 87.94 180 HIS A N 1
ATOM 1421 C CA . HIS A 1 180 ? 16.625 -13.883 13.555 1 87.94 180 HIS A CA 1
ATOM 1422 C C . HIS A 1 180 ? 17.656 -13.305 14.516 1 87.94 180 HIS A C 1
ATOM 1424 O O . HIS A 1 180 ? 18.031 -13.953 15.492 1 87.94 180 HIS A O 1
ATOM 1430 N N . GLY A 1 181 ? 18.172 -12.219 14.211 1 79.12 181 GLY A N 1
ATOM 1431 C CA . GLY A 1 181 ? 19.344 -11.688 14.883 1 79.12 181 GLY A CA 1
ATOM 1432 C C . GLY A 1 181 ? 19.031 -11.109 16.25 1 79.12 181 GLY A C 1
ATOM 1433 O O . GLY A 1 181 ? 19.922 -10.984 17.094 1 79.12 181 GLY A O 1
ATOM 1434 N N . SER A 1 182 ? 17.859 -10.492 16.484 1 73.56 182 SER A N 1
ATOM 1435 C CA . SER A 1 182 ? 17.625 -9.852 17.781 1 73.56 182 SER A CA 1
ATOM 1436 C C . SER A 1 182 ? 16.234 -10.211 18.312 1 73.56 182 SER A C 1
ATOM 1438 O O . SER A 1 182 ? 15.383 -10.695 17.578 1 73.56 182 SER A O 1
ATOM 1440 N N . ASP A 1 183 ? 16.156 -10.086 19.656 1 75.69 183 ASP A N 1
ATOM 1441 C CA . ASP A 1 183 ? 14.891 -10.305 20.344 1 75.69 183 ASP A CA 1
ATOM 1442 C C . ASP A 1 183 ? 13.828 -9.328 19.844 1 75.69 183 ASP A C 1
ATOM 1444 O O . ASP A 1 183 ? 12.648 -9.664 19.781 1 75.69 183 ASP A O 1
ATOM 1448 N N . ALA A 1 184 ? 14.336 -8.203 19.484 1 70.81 184 ALA A N 1
ATOM 1449 C CA . ALA A 1 184 ? 13.406 -7.176 19.016 1 70.81 184 ALA A CA 1
ATOM 1450 C C . ALA A 1 184 ? 12.742 -7.586 17.703 1 70.81 184 ALA A C 1
ATOM 1452 O O . ALA A 1 184 ? 11.641 -7.129 17.391 1 70.81 184 ALA A O 1
ATOM 1453 N N . GLN A 1 185 ? 13.438 -8.516 17.172 1 74.38 185 GLN A N 1
ATOM 1454 C CA . GLN A 1 185 ? 12.969 -8.906 15.844 1 74.38 185 GLN A CA 1
ATOM 1455 C C . GLN A 1 185 ? 11.914 -10.008 15.938 1 74.38 185 GLN A C 1
ATOM 1457 O O . GLN A 1 185 ? 11.18 -10.25 14.977 1 74.38 185 GLN A O 1
ATOM 1462 N N . VAL A 1 186 ? 11.812 -10.586 17.031 1 79.5 186 VAL A N 1
ATOM 1463 C CA . VAL A 1 186 ? 10.984 -11.781 17.141 1 79.5 186 VAL A CA 1
ATOM 1464 C C . VAL A 1 186 ? 9.539 -11.438 16.812 1 79.5 186 VAL A C 1
ATOM 1466 O O . VAL A 1 186 ? 8.891 -12.141 16.031 1 79.5 186 VAL A O 1
ATOM 1469 N N . GLU A 1 187 ? 9.125 -10.312 17.297 1 85.12 187 GLU A N 1
ATOM 1470 C CA . GLU A 1 187 ? 7.727 -9.938 17.109 1 85.12 187 GLU A CA 1
ATOM 1471 C C . GLU A 1 187 ? 7.48 -9.484 15.664 1 85.12 187 GLU A C 1
ATOM 1473 O O . GLU A 1 187 ? 6.359 -9.578 15.164 1 85.12 187 GLU A O 1
ATOM 1478 N N . MET A 1 188 ? 8.555 -9.07 15.023 1 92.06 188 MET A N 1
ATOM 1479 C CA . MET A 1 188 ? 8.375 -8.461 13.703 1 92.06 188 MET A CA 1
ATOM 1480 C C . MET A 1 188 ? 8.953 -9.352 12.609 1 92.06 188 MET A C 1
ATOM 1482 O O . MET A 1 188 ? 9 -8.961 11.445 1 92.06 188 MET A O 1
ATOM 1486 N N . ARG A 1 189 ? 9.281 -10.531 12.969 1 93.19 189 ARG A N 1
ATOM 1487 C CA . ARG A 1 189 ? 9.898 -11.453 12.023 1 93.19 189 ARG A CA 1
ATOM 1488 C C . ARG A 1 189 ? 9.008 -11.672 10.805 1 93.19 189 ARG A C 1
ATOM 1490 O O . ARG A 1 189 ? 9.492 -11.719 9.672 1 93.19 189 ARG A O 1
ATOM 1497 N N . TRP A 1 190 ? 7.77 -11.805 11.117 1 93.25 190 TRP A N 1
ATOM 1498 C CA . TRP A 1 190 ? 6.836 -12.055 10.023 1 93.25 190 TRP A CA 1
ATOM 1499 C C . TRP A 1 190 ? 6.816 -10.891 9.039 1 93.25 190 TRP A C 1
ATOM 1501 O O . TRP A 1 190 ? 6.855 -11.102 7.828 1 93.25 190 TRP A O 1
ATOM 1511 N N . LEU A 1 191 ? 6.785 -9.734 9.578 1 93.62 191 LEU A N 1
ATOM 1512 C CA . LEU A 1 191 ? 6.68 -8.555 8.727 1 93.62 191 LEU A CA 1
ATOM 1513 C C . LEU A 1 191 ? 8 -8.273 8.016 1 93.62 191 LEU A C 1
ATOM 1515 O O . LEU A 1 191 ? 8.031 -8.047 6.805 1 93.62 191 LEU A O 1
ATOM 1519 N N . ASN A 1 192 ? 9.062 -8.281 8.742 1 94.31 192 ASN A N 1
ATOM 1520 C CA . ASN A 1 192 ? 10.375 -8.016 8.164 1 94.31 192 ASN A CA 1
ATOM 1521 C C . ASN A 1 192 ? 10.773 -9.094 7.164 1 94.31 192 ASN A C 1
ATOM 1523 O O . ASN A 1 192 ? 11.43 -8.812 6.16 1 94.31 192 ASN A O 1
ATOM 1527 N N . GLY A 1 193 ? 10.406 -10.344 7.469 1 94.62 193 GLY A N 1
ATOM 1528 C CA . GLY A 1 193 ? 10.633 -11.414 6.512 1 94.62 193 GLY A CA 1
ATOM 1529 C C . GLY A 1 193 ? 9.867 -11.227 5.215 1 94.62 193 GLY A C 1
ATOM 1530 O O . GLY A 1 193 ? 10.422 -11.414 4.129 1 94.62 193 GLY A O 1
ATOM 1531 N N . LEU A 1 194 ? 8.672 -10.836 5.426 1 93.88 194 LEU A N 1
ATOM 1532 C CA . LEU A 1 194 ? 7.816 -10.641 4.262 1 93.88 194 LEU A CA 1
ATOM 1533 C C . LEU A 1 194 ? 8.336 -9.5 3.395 1 93.88 194 LEU A C 1
ATOM 1535 O O . LEU A 1 194 ? 8.523 -9.664 2.188 1 93.88 194 LEU A O 1
ATOM 1539 N N . ILE A 1 195 ? 8.578 -8.359 3.967 1 93.19 195 ILE A N 1
ATOM 1540 C CA . ILE A 1 195 ? 8.984 -7.188 3.195 1 93.19 195 ILE A CA 1
ATOM 1541 C C . ILE A 1 195 ? 10.398 -7.391 2.654 1 93.19 195 ILE A C 1
ATOM 1543 O O . ILE A 1 195 ? 10.703 -6.965 1.538 1 93.19 195 ILE A O 1
ATOM 1547 N N . GLY A 1 196 ? 11.234 -8 3.451 1 93.38 196 GLY A N 1
ATOM 1548 C CA . GLY A 1 196 ? 12.57 -8.312 2.977 1 93.38 196 GLY A CA 1
ATOM 1549 C C . GLY A 1 196 ? 12.578 -9.227 1.768 1 93.38 196 GLY A C 1
ATOM 1550 O O . GLY A 1 196 ? 13.297 -8.984 0.796 1 93.38 196 GLY A O 1
ATOM 1551 N N . ARG A 1 197 ? 11.781 -10.258 1.83 1 93.75 197 ARG A N 1
ATOM 1552 C CA . ARG A 1 197 ? 11.695 -11.195 0.718 1 93.75 197 ARG A CA 1
ATOM 1553 C C . ARG A 1 197 ? 11.102 -10.531 -0.52 1 93.75 197 ARG A C 1
ATOM 1555 O O . ARG A 1 197 ? 11.516 -10.82 -1.645 1 93.75 197 ARG A O 1
ATOM 1562 N N . LEU A 1 198 ? 10.148 -9.75 -0.282 1 91.19 198 LEU A N 1
ATOM 1563 C CA . LEU A 1 198 ? 9.562 -9 -1.392 1 91.19 198 LEU A CA 1
ATOM 1564 C C . LEU A 1 198 ? 10.609 -8.102 -2.047 1 91.19 198 LEU A C 1
ATOM 1566 O O . LEU A 1 198 ? 10.688 -8.023 -3.275 1 91.19 198 LEU A O 1
ATOM 1570 N N . PHE A 1 199 ? 11.359 -7.523 -1.233 1 90.81 199 PHE A N 1
ATOM 1571 C CA . PHE A 1 199 ? 12.422 -6.648 -1.716 1 90.81 199 PHE A CA 1
ATOM 1572 C C . PHE A 1 199 ? 13.406 -7.426 -2.58 1 90.81 199 PHE A C 1
ATOM 1574 O O . PHE A 1 199 ? 13.773 -6.973 -3.666 1 90.81 199 PHE A O 1
ATOM 1581 N N . LEU A 1 200 ? 13.805 -8.586 -2.168 1 90.94 200 LEU A N 1
ATOM 1582 C CA . LEU A 1 200 ? 14.789 -9.391 -2.893 1 90.94 200 LEU A CA 1
ATOM 1583 C C . LEU A 1 200 ? 14.219 -9.875 -4.219 1 90.94 200 LEU A C 1
ATOM 1585 O O . LEU A 1 200 ? 14.969 -10.234 -5.133 1 90.94 200 LEU A O 1
ATOM 1589 N N . GLY A 1 201 ? 12.945 -9.852 -4.305 1 87.06 201 GLY A N 1
ATOM 1590 C CA . GLY A 1 201 ? 12.312 -10.219 -5.562 1 87.06 201 GLY A CA 1
ATOM 1591 C C . GLY A 1 201 ? 12.328 -9.094 -6.582 1 87.06 201 GLY A C 1
ATOM 1592 O O . GLY A 1 201 ? 12.172 -9.336 -7.781 1 87.06 201 GLY A O 1
ATOM 1593 N N . LEU A 1 202 ? 12.625 -7.848 -6.082 1 85.81 202 LEU A N 1
ATOM 1594 C CA . LEU A 1 202 ? 12.414 -6.711 -6.969 1 85.81 202 LEU A CA 1
ATOM 1595 C C . LEU A 1 202 ? 13.703 -5.906 -7.133 1 85.81 202 LEU A C 1
ATOM 1597 O O . LEU A 1 202 ? 13.852 -5.164 -8.109 1 85.81 202 LEU A O 1
ATOM 1601 N N . TYR A 1 203 ? 14.609 -5.965 -6.266 1 85.38 203 TYR A N 1
ATOM 1602 C CA . TYR A 1 203 ? 15.672 -4.98 -6.125 1 85.38 203 TYR A CA 1
ATOM 1603 C C . TYR A 1 203 ? 16.625 -5.023 -7.316 1 85.38 203 TYR A C 1
ATOM 1605 O O . TYR A 1 203 ? 17.297 -4.039 -7.617 1 85.38 203 TYR A O 1
ATOM 1613 N N . GLN A 1 204 ? 16.578 -6.137 -8.07 1 84 204 GLN A N 1
ATOM 1614 C CA . GLN A 1 204 ? 17.5 -6.254 -9.195 1 84 204 GLN A CA 1
ATOM 1615 C C . GLN A 1 204 ? 16.797 -5.961 -10.516 1 84 204 GLN A C 1
ATOM 1617 O O . GLN A 1 204 ? 17.391 -6.113 -11.586 1 84 204 GLN A O 1
ATOM 1622 N N . THR A 1 205 ? 15.656 -5.527 -10.469 1 81.44 205 THR A N 1
ATOM 1623 C CA . THR A 1 205 ? 14.898 -5.234 -11.68 1 81.44 205 THR A CA 1
ATOM 1624 C C . THR A 1 205 ? 15.102 -3.781 -12.102 1 81.44 205 THR A C 1
ATOM 1626 O O . THR A 1 205 ? 15.375 -2.918 -11.273 1 81.44 205 THR A O 1
ATOM 1629 N N . GLN A 1 206 ? 14.922 -3.607 -13.352 1 83.06 206 GLN A N 1
ATOM 1630 C CA . GLN A 1 206 ? 15.031 -2.254 -13.891 1 83.06 206 GLN A CA 1
ATOM 1631 C C . GLN A 1 206 ? 13.93 -1.355 -13.344 1 83.06 206 GLN A C 1
ATOM 1633 O O . GLN A 1 206 ? 14.148 -0.167 -13.102 1 83.06 206 GLN A O 1
ATOM 1638 N N . MET A 1 207 ? 12.875 -1.915 -13.125 1 80.81 207 MET A N 1
ATOM 1639 C CA . MET A 1 207 ? 11.734 -1.168 -12.602 1 80.81 207 MET A CA 1
ATOM 1640 C C . MET A 1 207 ? 12.047 -0.591 -11.227 1 80.81 207 MET A C 1
ATOM 1642 O O . MET A 1 207 ? 11.75 0.574 -10.953 1 80.81 207 MET A O 1
ATOM 1646 N N . ALA A 1 208 ? 12.594 -1.401 -10.422 1 82.19 208 ALA A N 1
ATOM 1647 C CA . ALA A 1 208 ? 12.953 -0.945 -9.078 1 82.19 208 ALA A CA 1
ATOM 1648 C C . ALA A 1 208 ? 14 0.163 -9.133 1 82.19 208 ALA A C 1
ATOM 1650 O O . ALA A 1 208 ? 13.898 1.157 -8.414 1 82.19 208 ALA A O 1
ATOM 1651 N N . GLU A 1 209 ? 14.922 0.037 -9.945 1 84.06 209 GLU A N 1
ATOM 1652 C CA . GLU A 1 209 ? 15.977 1.035 -10.094 1 84.06 209 GLU A CA 1
ATOM 1653 C C . GLU A 1 209 ? 15.414 2.371 -10.57 1 84.06 209 GLU A C 1
ATOM 1655 O O . GLU A 1 209 ? 15.75 3.422 -10.023 1 84.06 209 GLU A O 1
ATOM 1660 N N . GLU A 1 210 ? 14.609 2.293 -11.555 1 84.25 210 GLU A N 1
ATOM 1661 C CA . GLU A 1 210 ? 14.023 3.508 -12.102 1 84.25 210 GLU A CA 1
ATOM 1662 C C . GLU A 1 210 ? 13.117 4.195 -11.078 1 84.25 210 GLU A C 1
ATOM 1664 O O . GLU A 1 210 ? 13.109 5.426 -10.984 1 84.25 210 GLU A O 1
ATOM 1669 N N . PHE A 1 211 ? 12.484 3.434 -10.422 1 83.19 211 PHE A N 1
ATOM 1670 C CA . PHE A 1 211 ? 11.586 3.949 -9.391 1 83.19 211 PHE A CA 1
ATOM 1671 C C . PHE A 1 211 ? 12.359 4.734 -8.336 1 83.19 211 PHE A C 1
ATOM 1673 O O . PHE A 1 211 ? 12.008 5.867 -8.016 1 83.19 211 PHE A O 1
ATOM 1680 N N . ILE A 1 212 ? 13.367 4.145 -7.844 1 85.12 212 ILE A N 1
ATOM 1681 C CA . ILE A 1 212 ? 14.172 4.773 -6.805 1 85.12 212 ILE A CA 1
ATOM 1682 C C . ILE A 1 212 ? 14.898 5.988 -7.375 1 85.12 212 ILE A C 1
ATOM 1684 O O . ILE A 1 212 ? 14.984 7.031 -6.727 1 85.12 212 ILE A O 1
ATOM 1688 N N . MET A 1 213 ? 15.344 5.859 -8.578 1 86.31 213 MET A N 1
ATOM 1689 C CA . MET A 1 213 ? 16.031 6.961 -9.25 1 86.31 213 MET A CA 1
ATOM 1690 C C . MET A 1 213 ? 15.109 8.172 -9.367 1 86.31 213 MET A C 1
ATOM 1692 O O . MET A 1 213 ? 15.516 9.297 -9.055 1 86.31 213 MET A O 1
ATOM 1696 N N . GLU A 1 214 ? 13.953 7.91 -9.75 1 84.69 214 GLU A N 1
ATOM 1697 C CA . GLU A 1 214 ? 13 9 -9.922 1 84.69 214 GLU A CA 1
ATOM 1698 C C . GLU A 1 214 ? 12.68 9.672 -8.594 1 84.69 214 GLU A C 1
ATOM 1700 O O . GLU A 1 214 ? 12.586 10.898 -8.523 1 84.69 214 GLU A O 1
ATOM 1705 N N . ARG A 1 215 ? 12.508 8.922 -7.617 1 80 215 ARG A N 1
ATOM 1706 C CA . ARG A 1 215 ? 12.195 9.453 -6.293 1 80 215 ARG A CA 1
ATOM 1707 C C . ARG A 1 215 ? 13.336 10.32 -5.773 1 80 215 ARG A C 1
ATOM 1709 O O . ARG A 1 215 ? 13.094 11.391 -5.211 1 80 215 ARG A O 1
ATOM 1716 N N . ILE A 1 216 ? 14.5 9.891 -5.984 1 82.06 216 ILE A N 1
ATOM 1717 C CA . ILE A 1 216 ? 15.672 10.625 -5.527 1 82.06 216 ILE A CA 1
ATOM 1718 C C . ILE A 1 216 ? 15.82 11.906 -6.34 1 82.06 216 ILE A C 1
ATOM 1720 O O . ILE A 1 216 ? 16.109 12.969 -5.781 1 82.06 216 ILE A O 1
ATOM 1724 N N . ARG A 1 217 ? 15.578 11.75 -7.605 1 82.75 217 ARG A N 1
ATOM 1725 C CA . ARG A 1 217 ? 15.672 12.922 -8.469 1 82.75 217 ARG A CA 1
ATOM 1726 C C . ARG A 1 217 ? 14.695 14.008 -8.031 1 82.75 217 ARG A C 1
ATOM 1728 O O . ARG A 1 217 ? 15.055 15.18 -7.953 1 82.75 217 ARG A O 1
ATOM 1735 N N . LYS A 1 218 ? 13.539 13.609 -7.73 1 73.5 218 LYS A N 1
ATOM 1736 C CA . LYS A 1 218 ? 12.508 14.555 -7.309 1 73.5 218 LYS A CA 1
ATOM 1737 C C . LYS A 1 218 ? 12.891 15.234 -5.996 1 73.5 218 LYS A C 1
ATOM 1739 O O . LYS A 1 218 ? 12.711 16.438 -5.84 1 73.5 218 LYS A O 1
ATOM 1744 N N . LYS A 1 219 ? 13.383 14.508 -5.133 1 72.12 219 LYS A N 1
ATOM 1745 C CA . LYS A 1 219 ? 13.766 15.047 -3.832 1 72.12 219 LYS A CA 1
ATOM 1746 C C . LYS A 1 219 ? 14.93 16.016 -3.963 1 72.12 219 LYS A C 1
ATOM 1748 O O . LYS A 1 219 ? 14.953 17.062 -3.309 1 72.12 219 LYS A O 1
ATOM 1753 N N . ILE A 1 220 ? 15.852 15.672 -4.785 1 74.44 220 ILE A N 1
ATOM 1754 C CA . ILE A 1 220 ? 17.047 16.484 -4.957 1 74.44 220 ILE A CA 1
ATOM 1755 C C . ILE A 1 220 ? 16.688 17.781 -5.684 1 74.44 220 ILE A C 1
ATOM 1757 O O . ILE A 1 220 ? 17.25 18.844 -5.398 1 74.44 220 ILE A O 1
ATOM 1761 N N . ALA A 1 221 ? 15.766 17.672 -6.539 1 71.94 221 ALA A N 1
ATOM 1762 C CA . ALA A 1 221 ? 15.352 18.828 -7.316 1 71.94 221 ALA A CA 1
ATOM 1763 C C . ALA A 1 221 ? 14.734 19.906 -6.422 1 71.94 221 ALA A C 1
ATOM 1765 O O . ALA A 1 221 ? 14.742 21.094 -6.762 1 71.94 221 ALA A O 1
ATOM 1766 N N . ARG A 1 222 ? 14.305 19.484 -5.262 1 65.88 222 ARG A N 1
ATOM 1767 C CA . ARG A 1 222 ? 13.617 20.391 -4.355 1 65.88 222 ARG A CA 1
ATOM 1768 C C . ARG A 1 222 ? 14.609 21.078 -3.412 1 65.88 222 ARG A C 1
ATOM 1770 O O . ARG A 1 222 ? 14.258 22.047 -2.746 1 65.88 222 ARG A O 1
ATOM 1777 N N . ILE A 1 223 ? 15.789 20.578 -3.439 1 66 223 ILE A N 1
ATOM 1778 C CA . ILE A 1 223 ? 16.781 21.125 -2.523 1 66 223 ILE A CA 1
ATOM 1779 C C . ILE A 1 223 ? 17.328 22.438 -3.066 1 66 223 ILE A C 1
ATOM 1781 O O . ILE A 1 223 ? 17.672 22.547 -4.242 1 66 223 ILE A O 1
ATOM 1785 N N . LYS A 1 224 ? 17.156 23.5 -2.225 1 65.25 224 LYS A N 1
ATOM 1786 C CA . LYS A 1 224 ? 17.75 24.781 -2.588 1 65.25 224 LYS A CA 1
ATOM 1787 C C . LYS A 1 224 ? 19.266 24.672 -2.691 1 65.25 224 LYS A C 1
ATOM 1789 O O . LYS A 1 224 ? 19.922 24.25 -1.742 1 65.25 224 LYS A O 1
ATOM 1794 N N . LYS A 1 225 ? 19.75 24.922 -3.83 1 69.94 225 LYS A N 1
ATOM 1795 C CA . LYS A 1 225 ? 21.188 24.781 -4.066 1 69.94 225 LYS A CA 1
ATOM 1796 C C . LYS A 1 225 ? 21.922 26.094 -3.805 1 69.94 225 LYS A C 1
ATOM 1798 O O . LYS A 1 225 ? 21.375 27.172 -4.055 1 69.94 225 LYS A O 1
ATOM 1803 N N . PRO A 1 226 ? 23.047 25.844 -3.16 1 68.31 226 PRO A N 1
ATOM 1804 C CA . PRO A 1 226 ? 23.875 27.047 -3.062 1 68.31 226 PRO A CA 1
ATOM 1805 C C . PRO A 1 226 ? 24.25 27.625 -4.43 1 68.31 226 PRO A C 1
ATOM 1807 O O . PRO A 1 226 ? 24.25 26.891 -5.426 1 68.31 226 PRO A O 1
ATOM 1810 N N . GLY A 1 227 ? 24.391 28.891 -4.453 1 69.75 227 GLY A N 1
ATOM 1811 C CA . GLY A 1 227 ? 24.641 29.641 -5.672 1 69.75 227 GLY A CA 1
ATOM 1812 C C . GLY A 1 227 ? 25.828 29.109 -6.469 1 69.75 227 GLY A C 1
ATOM 1813 O O . GLY A 1 227 ? 25.875 29.25 -7.691 1 69.75 227 GLY A O 1
ATOM 1814 N N . PHE A 1 228 ? 26.781 28.516 -5.84 1 72.12 228 PHE A N 1
ATOM 1815 C CA . PHE A 1 228 ? 27.969 28.109 -6.582 1 72.12 228 PHE A CA 1
ATOM 1816 C C . PHE A 1 228 ? 27.797 26.719 -7.168 1 72.12 228 PHE A C 1
ATOM 1818 O O . PHE A 1 228 ? 28.656 26.234 -7.902 1 72.12 228 PHE A O 1
ATOM 1825 N N . LEU A 1 229 ? 26.75 26.047 -6.855 1 73.31 229 LEU A N 1
ATOM 1826 C CA . LEU A 1 229 ? 26.5 24.703 -7.363 1 73.31 229 LEU A CA 1
ATOM 1827 C C . LEU A 1 229 ? 25.438 24.734 -8.453 1 73.31 229 LEU A C 1
ATOM 1829 O O . LEU A 1 229 ? 24.422 25.438 -8.328 1 73.31 229 LEU A O 1
ATOM 1833 N N . SER A 1 230 ? 25.828 24.125 -9.578 1 77.81 230 SER A N 1
ATOM 1834 C CA . SER A 1 230 ? 24.828 23.953 -10.617 1 77.81 230 SER A CA 1
ATOM 1835 C C . SER A 1 230 ? 23.828 22.859 -10.25 1 77.81 230 SER A C 1
ATOM 1837 O O . SER A 1 230 ? 23.828 22.375 -9.117 1 77.81 230 SER A O 1
ATOM 1839 N N . ASP A 1 231 ? 23.031 22.5 -11.195 1 78.5 231 ASP A N 1
ATOM 1840 C CA . ASP A 1 231 ? 21.984 21.5 -10.977 1 78.5 231 ASP A CA 1
ATOM 1841 C C . ASP A 1 231 ? 22.594 20.141 -10.609 1 78.5 231 ASP A C 1
ATOM 1843 O O . ASP A 1 231 ? 23.625 19.75 -11.164 1 78.5 231 ASP A O 1
ATOM 1847 N N . ILE A 1 232 ? 22.078 19.641 -9.617 1 79.88 232 ILE A N 1
ATOM 1848 C CA . ILE A 1 232 ? 22.516 18.312 -9.188 1 79.88 232 ILE A CA 1
ATOM 1849 C C . ILE A 1 232 ? 21.812 17.25 -10.008 1 79.88 232 ILE A C 1
ATOM 1851 O O . ILE A 1 232 ? 20.578 17.25 -10.133 1 79.88 232 ILE A O 1
ATOM 1855 N N . VAL A 1 233 ? 22.594 16.438 -10.641 1 85.88 233 VAL A N 1
ATOM 1856 C CA . VAL A 1 233 ? 22.047 15.375 -11.477 1 85.88 233 VAL A CA 1
ATOM 1857 C C . VAL A 1 233 ? 22.375 14.016 -10.859 1 85.88 233 VAL A C 1
ATOM 1859 O O . VAL A 1 233 ? 23.516 13.75 -10.492 1 85.88 233 VAL A O 1
ATOM 1862 N N . VAL A 1 234 ? 21.375 13.203 -10.773 1 88.81 234 VAL A N 1
ATOM 1863 C CA . VAL A 1 234 ? 21.578 11.844 -10.305 1 88.81 234 VAL A CA 1
ATOM 1864 C C . VAL A 1 234 ? 22.031 10.961 -11.461 1 88.81 234 VAL A C 1
ATOM 1866 O O . VAL A 1 234 ? 21.312 10.805 -12.453 1 88.81 234 VAL A O 1
ATOM 1869 N N . ARG A 1 235 ? 23.141 10.375 -11.328 1 89.31 235 ARG A N 1
ATOM 1870 C CA . ARG A 1 235 ? 23.734 9.617 -12.43 1 89.31 235 ARG A CA 1
ATOM 1871 C C . ARG A 1 235 ? 23.422 8.133 -12.305 1 89.31 235 ARG A C 1
ATOM 1873 O O . ARG A 1 235 ? 23.125 7.469 -13.297 1 89.31 235 ARG A O 1
ATOM 1880 N N . ARG A 1 236 ? 23.547 7.66 -11.125 1 90.12 236 ARG A N 1
ATOM 1881 C CA . ARG A 1 236 ? 23.375 6.227 -10.906 1 90.12 236 ARG A CA 1
ATOM 1882 C C . ARG A 1 236 ? 22.891 5.941 -9.484 1 90.12 236 ARG A C 1
ATOM 1884 O O . ARG A 1 236 ? 23.266 6.641 -8.547 1 90.12 236 ARG A O 1
ATOM 1891 N N . VAL A 1 237 ? 22.047 4.926 -9.445 1 90.44 237 VAL A N 1
ATOM 1892 C CA . VAL A 1 237 ? 21.562 4.504 -8.133 1 90.44 237 VAL A CA 1
ATOM 1893 C C . VAL A 1 237 ? 21.734 2.994 -7.98 1 90.44 237 VAL A C 1
ATOM 1895 O O . VAL A 1 237 ? 21.375 2.229 -8.883 1 90.44 237 VAL A O 1
ATOM 1898 N N . GLU A 1 238 ? 22.344 2.613 -6.973 1 91.56 238 GLU A N 1
ATOM 1899 C CA . GLU A 1 238 ? 22.375 1.226 -6.523 1 91.56 238 GLU A CA 1
ATOM 1900 C C . GLU A 1 238 ? 21.5 1.029 -5.285 1 91.56 238 GLU A C 1
ATOM 1902 O O . GLU A 1 238 ? 21.828 1.541 -4.207 1 91.56 238 GLU A O 1
ATOM 1907 N N . ILE A 1 239 ? 20.484 0.304 -5.426 1 89.19 239 ILE A N 1
ATOM 1908 C CA . ILE A 1 239 ? 19.438 0.193 -4.414 1 89.19 239 ILE A CA 1
ATOM 1909 C C . ILE A 1 239 ? 19.984 -0.512 -3.176 1 89.19 239 ILE A C 1
ATOM 1911 O O . ILE A 1 239 ? 19.531 -0.267 -2.061 1 89.19 239 ILE A O 1
ATOM 1915 N N . GLY A 1 240 ? 21 -1.28 -3.285 1 90.88 240 GLY A N 1
ATOM 1916 C CA . GLY A 1 240 ? 21.531 -2.021 -2.152 1 90.88 240 GLY A CA 1
ATOM 1917 C C . GLY A 1 240 ? 20.969 -3.424 -2.037 1 90.88 240 GLY A C 1
ATOM 1918 O O . GLY A 1 240 ? 20.359 -3.936 -2.984 1 90.88 240 GLY A O 1
ATOM 1919 N N . ASN A 1 241 ? 21.203 -4.07 -0.818 1 91.94 241 ASN A N 1
ATOM 1920 C CA . ASN A 1 241 ? 20.859 -5.484 -0.708 1 91.94 241 ASN A CA 1
ATOM 1921 C C . ASN A 1 241 ? 19.828 -5.738 0.382 1 91.94 241 ASN A C 1
ATOM 1923 O O . ASN A 1 241 ? 19.562 -6.887 0.734 1 91.94 241 ASN A O 1
ATOM 1927 N N . SER A 1 242 ? 19.359 -4.594 0.926 1 91.69 242 SER A N 1
ATOM 1928 C CA . SER A 1 242 ? 18.375 -4.77 1.981 1 91.69 242 SER A CA 1
ATOM 1929 C C . SER A 1 242 ? 17.438 -3.57 2.064 1 91.69 242 SER A C 1
ATOM 1931 O O . SER A 1 242 ? 17.766 -2.484 1.584 1 91.69 242 SER A O 1
ATOM 1933 N N . ILE A 1 243 ? 16.281 -3.791 2.629 1 90.94 243 ILE A N 1
ATOM 1934 C CA . ILE A 1 243 ? 15.336 -2.736 2.959 1 90.94 243 ILE A CA 1
ATOM 1935 C C . ILE A 1 243 ? 15.383 -2.449 4.457 1 90.94 243 ILE A C 1
ATOM 1937 O O . ILE A 1 243 ? 15.906 -3.25 5.234 1 90.94 243 ILE A O 1
ATOM 1941 N N . PRO A 1 244 ? 14.914 -1.32 4.82 1 92 244 PRO A N 1
ATOM 1942 C CA . PRO A 1 244 ? 14.852 -1.071 6.262 1 92 244 PRO A CA 1
ATOM 1943 C C . PRO A 1 244 ? 13.914 -2.037 6.984 1 92 244 PRO A C 1
ATOM 1945 O O . PRO A 1 244 ? 12.867 -2.408 6.445 1 92 244 PRO A O 1
ATOM 1948 N N . TYR A 1 245 ? 14.297 -2.439 8.141 1 92.94 245 TYR A N 1
ATOM 1949 C CA . TYR A 1 245 ? 13.477 -3.32 8.961 1 92.94 245 TYR A CA 1
ATOM 1950 C C . TYR A 1 245 ? 12.805 -2.547 10.094 1 92.94 245 TYR A C 1
ATOM 1952 O O . TYR A 1 245 ? 13.32 -1.521 10.539 1 92.94 245 TYR A O 1
ATOM 1960 N N . VAL A 1 246 ? 11.719 -3.037 10.445 1 93.25 246 VAL A N 1
ATOM 1961 C CA . VAL A 1 246 ? 10.906 -2.387 11.469 1 93.25 246 VAL A CA 1
ATOM 1962 C C . VAL A 1 246 ? 10.922 -3.223 12.75 1 93.25 246 VAL A C 1
ATOM 1964 O O . VAL A 1 246 ? 10.742 -4.441 12.703 1 93.25 246 VAL A O 1
ATOM 1967 N N . THR A 1 247 ? 11.164 -2.557 13.906 1 93 247 THR A N 1
ATOM 1968 C CA . THR A 1 247 ? 11.133 -3.254 15.18 1 93 247 THR A CA 1
ATOM 1969 C C . THR A 1 247 ? 10.445 -2.398 16.25 1 93 247 THR A C 1
ATOM 1971 O O . THR A 1 247 ? 10.312 -1.186 16.078 1 93 247 THR A O 1
ATOM 1974 N N . ASN A 1 248 ? 9.859 -3 17.156 1 91.44 248 ASN A N 1
ATOM 1975 C CA . ASN A 1 248 ? 9.305 -2.402 18.359 1 91.44 248 ASN A CA 1
ATOM 1976 C C . ASN A 1 248 ? 8.203 -1.395 18.031 1 91.44 248 ASN A C 1
ATOM 1978 O O . ASN A 1 248 ? 8.219 -0.268 18.531 1 91.44 248 ASN A O 1
ATOM 1982 N N . PRO A 1 249 ? 7.312 -1.82 17.203 1 93.12 249 PRO A N 1
ATOM 1983 C CA . PRO A 1 249 ? 6.176 -0.917 17 1 93.12 249 PRO A CA 1
ATOM 1984 C C . PRO A 1 249 ? 5.301 -0.799 18.25 1 93.12 249 PRO A C 1
ATOM 1986 O O . PRO A 1 249 ? 5.039 -1.8 18.922 1 93.12 249 PRO A O 1
ATOM 1989 N N . ARG A 1 250 ? 4.961 0.462 18.562 1 93.25 250 ARG A N 1
ATOM 1990 C CA . ARG A 1 250 ? 4.148 0.695 19.75 1 93.25 250 ARG A CA 1
ATOM 1991 C C . ARG A 1 250 ? 3.055 1.72 19.469 1 93.25 250 ARG A C 1
ATOM 1993 O O . ARG A 1 250 ? 3.334 2.818 18.984 1 93.25 250 ARG A O 1
ATOM 2000 N N . LEU A 1 251 ? 1.896 1.295 19.766 1 94.75 251 LEU A N 1
ATOM 2001 C CA . LEU A 1 251 ? 0.792 2.248 19.781 1 94.75 251 LEU A CA 1
ATOM 2002 C C . LEU A 1 251 ? 0.771 3.043 21.078 1 94.75 251 LEU A C 1
ATOM 2004 O O . LEU A 1 251 ? 0.378 2.52 22.125 1 94.75 251 LEU A O 1
ATOM 2008 N N . ARG A 1 252 ? 1.192 4.25 21.016 1 94.56 252 ARG A N 1
ATOM 2009 C CA . ARG A 1 252 ? 1.314 5.07 22.219 1 94.56 252 ARG A CA 1
ATOM 2010 C C . ARG A 1 252 ? -0.048 5.59 22.672 1 94.56 252 ARG A C 1
ATOM 2012 O O . ARG A 1 252 ? -0.324 5.676 23.859 1 94.56 252 ARG A O 1
ATOM 2019 N N . GLU A 1 253 ? -0.806 5.926 21.609 1 94.12 253 GLU A N 1
ATOM 2020 C CA . GLU A 1 253 ? -2.102 6.512 21.953 1 94.12 253 GLU A CA 1
ATOM 2021 C C . GLU A 1 253 ? -3.096 6.34 20.797 1 94.12 253 GLU A C 1
ATOM 2023 O O . GLU A 1 253 ? -2.729 6.461 19.625 1 94.12 253 GLU A O 1
ATOM 2028 N N . LEU A 1 254 ? -4.273 5.984 21.156 1 94.62 254 LEU A N 1
ATOM 2029 C CA . LEU A 1 254 ? -5.453 6.09 20.312 1 94.62 254 LEU A CA 1
ATOM 2030 C C . LEU A 1 254 ? -6.656 6.574 21.109 1 94.62 254 LEU A C 1
ATOM 2032 O O . LEU A 1 254 ? -7.176 5.848 21.953 1 94.62 254 LEU A O 1
ATOM 2036 N N . SER A 1 255 ? -7.023 7.781 20.797 1 94.12 255 SER A N 1
ATOM 2037 C CA . SER A 1 255 ? -8.055 8.398 21.625 1 94.12 255 SER A CA 1
ATOM 2038 C C . SER A 1 255 ? -9.414 8.352 20.938 1 94.12 255 SER A C 1
ATOM 2040 O O . SER A 1 255 ? -9.508 8 19.75 1 94.12 255 SER A O 1
ATOM 2042 N N . MET A 1 256 ? -10.438 8.711 21.672 1 92.62 256 MET A N 1
ATOM 2043 C CA . MET A 1 256 ? -11.82 8.672 21.203 1 92.62 256 MET A CA 1
ATOM 2044 C C . MET A 1 256 ? -12.055 9.695 20.109 1 92.62 256 MET A C 1
ATOM 2046 O O . MET A 1 256 ? -12.938 9.523 19.266 1 92.62 256 MET A O 1
ATOM 2050 N N . ASP A 1 257 ? -11.242 10.711 20.125 1 90.88 257 ASP A N 1
ATOM 2051 C CA . ASP A 1 257 ? -11.43 11.742 19.109 1 90.88 257 ASP A CA 1
ATOM 2052 C C . ASP A 1 257 ? -10.695 11.375 17.812 1 90.88 257 ASP A C 1
ATOM 2054 O O . ASP A 1 257 ? -10.805 12.086 16.812 1 90.88 257 ASP A O 1
ATOM 2058 N N . GLY A 1 258 ? -9.852 10.32 17.906 1 92.06 258 GLY A N 1
ATOM 2059 C CA . GLY A 1 258 ? -9.219 9.828 16.703 1 92.06 258 GLY A CA 1
ATOM 2060 C C . GLY A 1 258 ? -7.73 10.133 16.641 1 92.06 258 GLY A C 1
ATOM 2061 O O . GLY A 1 258 ? -7.07 9.844 15.641 1 92.06 258 GLY A O 1
ATOM 2062 N N . GLN A 1 259 ? -7.203 10.719 17.688 1 94.19 259 GLN A N 1
ATOM 2063 C CA . GLN A 1 259 ? -5.766 10.953 17.75 1 94.19 259 GLN A CA 1
ATOM 2064 C C . GLN A 1 259 ? -4.996 9.641 17.875 1 94.19 259 GLN A C 1
ATOM 2066 O O . GLN A 1 259 ? -5.27 8.836 18.766 1 94.19 259 GLN A O 1
ATOM 2071 N N . LEU A 1 260 ? -4.117 9.453 16.906 1 95.94 260 LEU A N 1
ATOM 2072 C CA . LEU A 1 260 ? -3.281 8.258 16.938 1 95.94 260 LEU A CA 1
ATOM 2073 C C . LEU A 1 260 ? -1.802 8.633 16.969 1 95.94 260 LEU A C 1
ATOM 2075 O O . LEU A 1 260 ? -1.337 9.438 16.156 1 95.94 260 LEU A O 1
ATOM 2079 N N . ASN A 1 261 ? -1.117 8.18 17.984 1 95.88 261 ASN A N 1
ATOM 2080 C CA . ASN A 1 261 ? 0.332 8.297 18.109 1 95.88 261 ASN A CA 1
ATOM 2081 C C . ASN A 1 261 ? 0.997 6.922 18.203 1 95.88 261 ASN A C 1
ATOM 2083 O O . ASN A 1 261 ? 0.63 6.105 19.047 1 95.88 261 ASN A O 1
ATOM 2087 N N . MET A 1 262 ? 1.858 6.703 17.281 1 95.88 262 MET A N 1
ATOM 2088 C CA . MET A 1 262 ? 2.605 5.449 17.297 1 95.88 262 MET A CA 1
ATOM 2089 C C . MET A 1 262 ? 4.078 5.688 17 1 95.88 262 MET A C 1
ATOM 2091 O O . MET A 1 262 ? 4.438 6.711 16.406 1 95.88 262 MET A O 1
ATOM 2095 N N . ASP A 1 263 ? 4.906 4.84 17.484 1 95.12 263 ASP A N 1
ATOM 2096 C CA . ASP A 1 263 ? 6.32 4.922 17.141 1 95.12 263 ASP A CA 1
ATOM 2097 C C . ASP A 1 263 ? 6.863 3.555 16.719 1 95.12 263 ASP A C 1
ATOM 2099 O O . ASP A 1 263 ? 6.309 2.52 17.094 1 95.12 263 ASP A O 1
ATOM 2103 N N . VAL A 1 264 ? 7.805 3.572 15.938 1 93.69 264 VAL A N 1
ATOM 2104 C CA . VAL A 1 264 ? 8.438 2.369 15.414 1 93.69 264 VAL A CA 1
ATOM 2105 C C . VAL A 1 264 ? 9.93 2.627 15.188 1 93.69 264 VAL A C 1
ATOM 2107 O O . VAL A 1 264 ? 10.32 3.711 14.75 1 93.69 264 VAL A O 1
ATOM 2110 N N . LYS A 1 265 ? 10.703 1.663 15.539 1 94.38 265 LYS A N 1
ATOM 2111 C CA . LYS A 1 265 ? 12.133 1.752 15.266 1 94.38 265 LYS A CA 1
ATOM 2112 C C . LYS A 1 265 ? 12.469 1.208 13.875 1 94.38 265 LYS A C 1
ATOM 2114 O O . LYS A 1 265 ? 11.992 0.135 13.5 1 94.38 265 LYS A O 1
ATOM 2119 N N . ILE A 1 266 ? 13.234 1.955 13.156 1 93.31 266 ILE A N 1
ATOM 2120 C CA . ILE A 1 266 ? 13.648 1.558 11.82 1 93.31 266 ILE A CA 1
ATOM 2121 C C . ILE A 1 266 ? 15.164 1.347 11.781 1 93.31 266 ILE A C 1
ATOM 2123 O O . ILE A 1 266 ? 15.922 2.16 12.32 1 93.31 266 ILE A O 1
ATOM 2127 N N . THR A 1 267 ? 15.57 0.241 11.25 1 93 267 THR A N 1
ATOM 2128 C CA . THR A 1 267 ? 16.984 -0.07 11.07 1 93 267 THR A CA 1
ATOM 2129 C C . THR A 1 267 ? 17.281 -0.446 9.625 1 93 267 THR A C 1
ATOM 2131 O O . THR A 1 267 ? 16.578 -1.269 9.031 1 93 267 THR A O 1
ATOM 2134 N N . TYR A 1 268 ? 18.266 0.175 9.094 1 93.5 268 TYR A N 1
ATOM 2135 C CA . TYR A 1 268 ? 18.688 -0.084 7.723 1 93.5 268 TYR A CA 1
ATOM 2136 C C . TYR A 1 268 ? 20.172 -0.459 7.668 1 93.5 268 TYR A C 1
ATOM 2138 O O . TYR A 1 268 ? 21 0.191 8.297 1 93.5 268 TYR A O 1
ATOM 2146 N N . LYS A 1 269 ? 20.453 -1.538 6.848 1 92.12 269 LYS A N 1
ATOM 2147 C CA . LYS A 1 269 ? 21.828 -1.985 6.641 1 92.12 269 LYS A CA 1
ATOM 2148 C C . LYS A 1 269 ? 22.062 -2.381 5.188 1 92.12 269 LYS A C 1
ATOM 2150 O O . LYS A 1 269 ? 22.75 -3.371 4.914 1 92.12 269 LYS A O 1
ATOM 2155 N N . GLY A 1 270 ? 21.531 -1.703 4.258 1 91.19 270 GLY A N 1
ATOM 2156 C CA . GLY A 1 270 ? 21.516 -2.176 2.883 1 91.19 270 GLY A CA 1
ATOM 2157 C C . GLY A 1 270 ? 22.625 -1.601 2.035 1 91.19 270 GLY A C 1
ATOM 2158 O O . GLY A 1 270 ? 22.844 -2.029 0.899 1 91.19 270 GLY A O 1
ATOM 2159 N N . GLN A 1 271 ? 23.312 -0.576 2.379 1 92.81 271 GLN A N 1
ATOM 2160 C CA . GLN A 1 271 ? 24.438 0.009 1.653 1 92.81 271 GLN A CA 1
ATOM 2161 C C . GLN A 1 271 ? 23.969 0.625 0.334 1 92.81 271 GLN A C 1
ATOM 2163 O O . GLN A 1 271 ? 24.562 0.362 -0.717 1 92.81 271 GLN A O 1
ATOM 2168 N N . MET A 1 272 ? 23.031 1.368 0.375 1 92.12 272 MET A N 1
ATOM 2169 C CA . MET A 1 272 ? 22.562 2.055 -0.827 1 92.12 272 MET A CA 1
ATOM 2170 C C . MET A 1 272 ? 23.609 3.053 -1.322 1 92.12 272 MET A C 1
ATOM 2172 O O . MET A 1 272 ? 24.234 3.74 -0.522 1 92.12 272 MET A O 1
ATOM 2176 N N . ARG A 1 273 ? 23.719 3.139 -2.66 1 92.19 273 ARG A N 1
ATOM 2177 C CA . ARG A 1 273 ? 24.719 4.02 -3.264 1 92.19 273 ARG A CA 1
ATOM 2178 C C . ARG A 1 273 ? 24.078 4.906 -4.332 1 92.19 273 ARG A C 1
ATOM 2180 O O . ARG A 1 273 ? 23.391 4.414 -5.23 1 92.19 273 ARG A O 1
ATOM 2187 N N . VAL A 1 274 ? 24.312 6.184 -4.18 1 89.94 274 VAL A N 1
ATOM 2188 C CA . VAL A 1 274 ? 23.797 7.148 -5.145 1 89.94 274 VAL A CA 1
ATOM 2189 C C . VAL A 1 274 ? 24.938 8 -5.688 1 89.94 274 VAL A C 1
ATOM 2191 O O . VAL A 1 274 ? 25.703 8.594 -4.918 1 89.94 274 VAL A O 1
ATOM 2194 N N . GLU A 1 275 ? 25.031 8.031 -6.949 1 91 275 GLU A N 1
ATOM 2195 C CA . GLU A 1 275 ? 26.016 8.875 -7.602 1 91 275 GLU A CA 1
ATOM 2196 C C . GLU A 1 275 ? 25.391 10.18 -8.094 1 91 275 GLU A C 1
ATOM 2198 O O . GLU A 1 275 ? 24.438 10.156 -8.875 1 91 275 GLU A O 1
ATOM 2203 N N . ILE A 1 276 ? 25.969 11.273 -7.641 1 85.81 276 ILE A N 1
ATOM 2204 C CA . ILE A 1 276 ? 25.438 12.578 -8.008 1 85.81 276 ILE A CA 1
ATOM 2205 C C . ILE A 1 276 ? 26.531 13.414 -8.664 1 85.81 276 ILE A C 1
ATOM 2207 O O . ILE A 1 276 ? 27.688 13.391 -8.227 1 85.81 276 ILE A O 1
ATOM 2211 N N . GLY A 1 277 ? 26.141 14.086 -9.711 1 84.38 277 GLY A N 1
ATOM 2212 C CA . GLY A 1 277 ? 27.047 14.984 -10.414 1 84.38 277 GLY A CA 1
ATOM 2213 C C . GLY A 1 277 ? 26.562 16.422 -10.414 1 84.38 277 GLY A C 1
ATOM 2214 O O . GLY A 1 277 ? 25.359 16.688 -10.477 1 84.38 277 GLY A O 1
ATOM 2215 N N . THR A 1 278 ? 27.484 17.297 -10.18 1 81.62 278 THR A N 1
ATOM 2216 C CA . THR A 1 278 ? 27.188 18.719 -10.273 1 81.62 278 THR A CA 1
ATOM 2217 C C . THR A 1 278 ? 28.406 19.484 -10.797 1 81.62 278 THR A C 1
ATOM 2219 O O . THR A 1 278 ? 29.469 18.906 -10.992 1 81.62 278 THR A O 1
ATOM 2222 N N . SER A 1 279 ? 28.141 20.672 -11.188 1 82.12 279 SER A N 1
ATOM 2223 C CA . SER A 1 279 ? 29.219 21.547 -11.609 1 82.12 279 SER A CA 1
ATOM 2224 C C . SER A 1 279 ? 29.422 22.688 -10.609 1 82.12 279 SER A C 1
ATOM 2226 O O . SER A 1 279 ? 28.453 23.219 -10.062 1 82.12 279 SER A O 1
ATOM 2228 N N . VAL A 1 280 ? 30.641 22.906 -10.203 1 75.62 280 VAL A N 1
ATOM 2229 C CA . VAL A 1 280 ? 30.984 23.969 -9.266 1 75.62 280 VAL A CA 1
ATOM 2230 C C . VAL A 1 280 ? 31.656 25.109 -10.023 1 75.62 280 VAL A C 1
ATOM 2232 O O . VAL A 1 280 ? 32.562 24.891 -10.828 1 75.62 280 VAL A O 1
ATOM 2235 N N . THR A 1 281 ? 30.969 26.234 -9.82 1 77.25 281 THR A N 1
ATOM 2236 C CA . THR A 1 281 ? 31.609 27.422 -10.383 1 77.25 281 THR A CA 1
ATOM 2237 C C . THR A 1 281 ? 32.469 28.125 -9.344 1 77.25 281 THR A C 1
ATOM 2239 O O . THR A 1 281 ? 31.984 28.547 -8.297 1 77.25 281 THR A O 1
ATOM 2242 N N . LEU A 1 282 ? 33.75 28.094 -9.43 1 67.06 282 LEU A N 1
ATOM 2243 C CA . LEU A 1 282 ? 34.688 28.734 -8.508 1 67.06 282 LEU A CA 1
ATOM 2244 C C . LEU A 1 282 ? 35.156 30.078 -9.062 1 67.06 282 LEU A C 1
ATOM 2246 O O . LEU A 1 282 ? 35.5 30.172 -10.25 1 67.06 282 LEU A O 1
ATOM 2250 N N . ASN A 1 283 ? 34.719 31.109 -8.32 1 64.31 283 ASN A N 1
ATOM 2251 C CA . ASN A 1 283 ? 35.281 32.406 -8.688 1 64.31 283 ASN A CA 1
ATOM 2252 C C . ASN A 1 283 ? 36.656 32.625 -8.031 1 64.31 283 ASN A C 1
ATOM 2254 O O . ASN A 1 283 ? 36.719 32.938 -6.84 1 64.31 283 ASN A O 1
ATOM 2258 N N . LEU A 1 284 ? 37.781 32.094 -8.438 1 56.91 284 LEU A N 1
ATOM 2259 C CA . LEU A 1 284 ? 39.094 32.25 -7.844 1 56.91 284 LEU A CA 1
ATOM 2260 C C . LEU A 1 284 ? 39.688 33.625 -8.148 1 56.91 284 LEU A C 1
ATOM 2262 O O . LEU A 1 284 ? 40.906 33.812 -8.148 1 56.91 284 LEU A O 1
ATOM 2266 N N . GLY A 1 285 ? 39.031 34.531 -8.211 1 56.94 285 GLY A N 1
ATOM 2267 C CA . GLY A 1 285 ? 39.625 35.844 -8.414 1 56.94 285 GLY A CA 1
ATOM 2268 C C . GLY A 1 285 ? 40.5 35.906 -9.656 1 56.94 285 GLY A C 1
ATOM 2269 O O . GLY A 1 285 ? 40.906 34.875 -10.203 1 56.94 285 GLY A O 1
ATOM 2270 N N . GLY A 1 286 ? 40.875 37.219 -10.25 1 55.44 286 GLY A N 1
ATOM 2271 C CA . GLY A 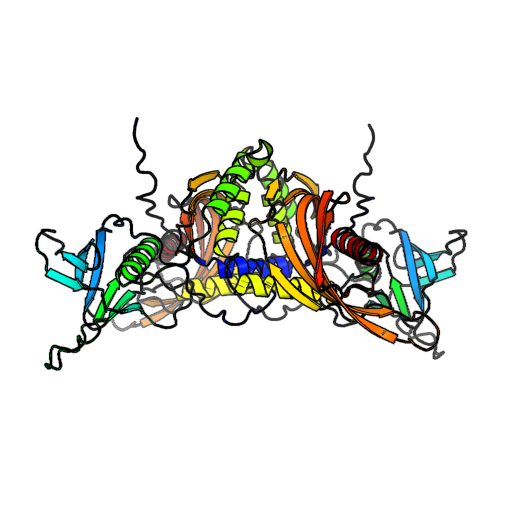1 286 ? 41.688 37.656 -11.383 1 55.44 286 GLY A CA 1
ATOM 2272 C C . GLY A 1 286 ? 41.125 37.188 -12.719 1 55.44 286 GLY A C 1
ATOM 2273 O O . GLY A 1 286 ? 39.906 37.094 -12.883 1 55.44 286 GLY A O 1
ATOM 2274 N N . ARG A 1 287 ? 42.219 36.781 -13.758 1 55.56 287 ARG A N 1
ATOM 2275 C CA . ARG A 1 287 ? 41.969 36.375 -15.125 1 55.56 287 ARG A CA 1
ATOM 2276 C C . ARG A 1 287 ? 41.281 35 -15.156 1 55.56 287 ARG A C 1
ATOM 2278 O O . ARG A 1 287 ? 40.812 34.562 -16.203 1 55.56 287 ARG A O 1
ATOM 2285 N N . LEU A 1 288 ? 41.438 34.094 -14.281 1 49 288 LEU A N 1
ATOM 2286 C CA . LEU A 1 288 ? 40.906 32.75 -14.242 1 49 288 LEU A CA 1
ATOM 2287 C C . LEU A 1 288 ? 39.469 32.719 -13.688 1 49 288 LEU A C 1
ATOM 2289 O O . LEU A 1 288 ? 39.219 32.031 -12.711 1 49 288 LEU A O 1
ATOM 2293 N N . ARG A 1 289 ? 38.656 33.656 -13.906 1 54.41 289 ARG A N 1
ATOM 2294 C CA . ARG A 1 289 ? 37.25 33.844 -13.609 1 54.41 289 ARG A CA 1
ATOM 2295 C C . ARG A 1 289 ? 36.406 32.688 -14.164 1 54.41 289 ARG A C 1
ATOM 2297 O O . ARG A 1 289 ? 36.562 32.281 -15.328 1 54.41 289 ARG A O 1
ATOM 2304 N N . GLY A 1 290 ? 35.531 31.953 -13.453 1 61.22 290 GLY A N 1
ATOM 2305 C CA . GLY A 1 290 ? 34.312 31.188 -13.734 1 61.22 290 GLY A CA 1
ATOM 2306 C C . GLY A 1 290 ? 34.625 29.766 -14.188 1 61.22 290 GLY A C 1
ATOM 2307 O O . GLY A 1 290 ? 33.938 29.25 -15.086 1 61.22 290 GLY A O 1
ATOM 2308 N N . ARG A 1 291 ? 35.781 29.25 -13.766 1 68 291 ARG A N 1
ATOM 2309 C CA . ARG A 1 291 ? 35.938 27.906 -14.305 1 68 291 ARG A CA 1
ATOM 2310 C C . ARG A 1 291 ? 34.906 26.953 -13.727 1 68 291 ARG A C 1
ATOM 2312 O O . ARG A 1 291 ? 34.688 26.938 -12.508 1 68 291 ARG A O 1
ATOM 2319 N N . LYS A 1 292 ? 34.156 26.422 -14.625 1 74.75 292 LYS A N 1
ATOM 2320 C CA . LYS A 1 292 ? 33.156 25.391 -14.297 1 74.75 292 LYS A CA 1
ATOM 2321 C C . LYS A 1 292 ? 33.844 24.031 -14.188 1 74.75 292 LYS A C 1
ATOM 2323 O O . LYS A 1 292 ? 34.594 23.641 -15.062 1 74.75 292 LYS A O 1
ATOM 2328 N N . MET A 1 293 ? 33.844 23.484 -13.031 1 77.69 293 MET A N 1
ATOM 2329 C CA . MET A 1 293 ? 34.375 22.141 -12.82 1 77.69 293 MET A CA 1
ATOM 2330 C C . MET A 1 293 ? 33.281 21.141 -12.516 1 77.69 293 MET A C 1
ATOM 2332 O O . MET A 1 293 ? 32.344 21.453 -11.75 1 77.69 293 MET A O 1
ATOM 2336 N N . GLU A 1 294 ? 33.406 20 -13.156 1 80.12 294 GLU A N 1
ATOM 2337 C CA . GLU A 1 294 ? 32.438 18.938 -12.914 1 80.12 294 GLU A CA 1
ATOM 2338 C C . GLU A 1 294 ? 32.844 18.078 -11.727 1 80.12 294 GLU A C 1
ATOM 2340 O O . GLU A 1 294 ? 34.031 17.688 -11.617 1 80.12 294 GLU A O 1
ATOM 2345 N N . VAL A 1 295 ? 31.969 17.953 -10.859 1 79.5 295 VAL A N 1
ATOM 2346 C CA . VAL A 1 295 ? 32.219 17.125 -9.688 1 79.5 295 VAL A CA 1
ATOM 2347 C C . VAL A 1 295 ? 31.188 16 -9.617 1 79.5 295 VAL A C 1
ATOM 2349 O O . VAL A 1 295 ? 29.984 16.234 -9.766 1 79.5 295 VAL A O 1
ATOM 2352 N N . VAL A 1 296 ? 31.719 14.773 -9.578 1 84.81 296 VAL A N 1
ATOM 2353 C CA . VAL A 1 296 ? 30.844 13.617 -9.383 1 84.81 296 VAL A CA 1
ATOM 2354 C C . VAL A 1 296 ? 31.203 12.914 -8.07 1 84.81 296 VAL A C 1
ATOM 2356 O O . VAL A 1 296 ? 32.375 12.586 -7.828 1 84.81 296 VAL A O 1
ATOM 2359 N N . VAL A 1 297 ? 30.219 12.844 -7.246 1 83.56 297 VAL A N 1
ATOM 2360 C CA . VAL A 1 297 ? 30.453 12.195 -5.961 1 83.56 297 VAL A CA 1
ATOM 2361 C C . VAL A 1 297 ? 29.469 11.031 -5.789 1 83.56 297 VAL A C 1
ATOM 2363 O O . VAL A 1 297 ? 28.375 11.047 -6.355 1 83.56 297 VAL A O 1
ATOM 2366 N N . ALA A 1 298 ? 29.891 10.008 -5.043 1 88.88 298 ALA A N 1
ATOM 2367 C CA . ALA A 1 298 ? 29.047 8.883 -4.652 1 88.88 298 ALA A CA 1
ATOM 2368 C C . ALA A 1 298 ? 28.75 8.914 -3.158 1 88.88 298 ALA A C 1
ATOM 2370 O O . ALA A 1 298 ? 29.656 9.031 -2.338 1 88.88 298 ALA A O 1
ATOM 2371 N N . VAL A 1 299 ? 27.516 8.992 -2.924 1 87.56 299 VAL A N 1
ATOM 2372 C CA . VAL A 1 299 ? 27.078 8.914 -1.533 1 87.56 299 VAL A CA 1
ATOM 2373 C C . VAL A 1 299 ? 26.656 7.484 -1.203 1 87.56 299 VAL A C 1
ATOM 2375 O O . VAL A 1 299 ? 25.766 6.926 -1.855 1 87.56 299 VAL A O 1
ATOM 2378 N N . VAL A 1 300 ? 27.297 6.855 -0.206 1 91.31 300 VAL A N 1
ATOM 2379 C CA . VAL A 1 300 ? 26.969 5.492 0.203 1 91.31 300 VAL A CA 1
ATOM 2380 C C . VAL A 1 300 ? 26.375 5.5 1.604 1 91.31 300 VAL A C 1
ATOM 2382 O O . VAL A 1 300 ? 27.031 5.879 2.572 1 91.31 300 VAL A O 1
ATOM 2385 N N . VAL A 1 301 ? 25.125 5.121 1.661 1 90.62 301 VAL A N 1
ATOM 2386 C CA . VAL A 1 301 ? 24.469 4.969 2.955 1 90.62 301 VAL A CA 1
ATOM 2387 C C . VAL A 1 301 ? 24.594 3.527 3.438 1 90.62 301 VAL A C 1
ATOM 2389 O O . VAL A 1 301 ? 23.875 2.645 2.979 1 90.62 301 VAL A O 1
ATOM 2392 N N . LYS A 1 302 ? 25.422 3.32 4.359 1 93.19 302 LYS A N 1
ATOM 2393 C CA . LYS A 1 302 ? 25.703 1.975 4.844 1 93.19 302 LYS A CA 1
ATOM 2394 C C . LYS A 1 302 ? 24.625 1.487 5.801 1 93.19 302 LYS A C 1
ATOM 2396 O O . LYS A 1 302 ? 24.109 0.38 5.648 1 93.19 302 LYS A O 1
ATOM 2401 N N . ARG A 1 303 ? 24.344 2.338 6.738 1 92.94 303 ARG A N 1
ATOM 2402 C CA . ARG A 1 303 ? 23.359 1.979 7.746 1 92.94 303 ARG A CA 1
ATOM 2403 C C . ARG A 1 303 ? 22.734 3.225 8.367 1 92.94 303 ARG A C 1
ATOM 2405 O O . ARG A 1 303 ? 23.359 4.281 8.43 1 92.94 303 ARG A O 1
ATOM 2412 N N . PHE A 1 304 ? 21.516 3.098 8.82 1 90.5 304 PHE A N 1
ATOM 2413 C CA . PHE A 1 304 ? 20.906 4.121 9.664 1 90.5 304 PHE A CA 1
ATOM 2414 C C . PHE A 1 304 ? 19.875 3.506 10.609 1 90.5 304 PHE A C 1
ATOM 2416 O O . PHE A 1 304 ? 19.391 2.4 10.367 1 90.5 304 PHE A O 1
ATOM 2423 N N . GLU A 1 305 ? 19.703 4.145 11.719 1 93.06 305 GLU A N 1
ATOM 2424 C CA . GLU A 1 305 ? 18.781 3.686 12.75 1 93.06 305 GLU A CA 1
ATOM 2425 C C . GLU A 1 305 ? 18.109 4.863 13.461 1 93.06 305 GLU A C 1
ATOM 2427 O O . GLU A 1 305 ? 18.766 5.879 13.727 1 93.06 305 GLU A O 1
ATOM 2432 N N . GLY A 1 306 ? 16.859 4.723 13.656 1 92.38 306 GLY A N 1
ATOM 2433 C CA . GLY A 1 306 ? 16.109 5.758 14.352 1 92.38 306 GLY A CA 1
ATOM 2434 C C . GLY A 1 306 ? 14.68 5.359 14.656 1 92.38 306 GLY A C 1
ATOM 2435 O O . GLY A 1 306 ? 14.188 4.348 14.156 1 92.38 306 GLY A O 1
ATOM 2436 N N . THR A 1 307 ? 14.062 6.098 15.523 1 93.56 307 THR A N 1
ATOM 2437 C CA . THR A 1 307 ? 12.664 5.879 15.883 1 93.56 307 THR A CA 1
ATOM 2438 C C . THR A 1 307 ? 11.766 6.906 15.203 1 93.56 307 THR A C 1
ATOM 2440 O O . THR A 1 307 ? 11.992 8.109 15.312 1 93.56 307 THR A O 1
ATOM 2443 N N . ILE A 1 308 ? 10.828 6.344 14.461 1 91.81 308 ILE A N 1
ATOM 2444 C CA . ILE A 1 308 ? 9.898 7.203 13.734 1 91.81 308 ILE A CA 1
ATOM 2445 C C . ILE A 1 308 ? 8.578 7.293 14.492 1 91.81 308 ILE A C 1
ATOM 2447 O O . ILE A 1 308 ? 8.086 6.289 15.016 1 91.81 308 ILE A O 1
ATOM 2451 N N . GLY A 1 309 ? 8.133 8.516 14.586 1 91.19 309 GLY A N 1
ATOM 2452 C CA . GLY A 1 309 ? 6.773 8.734 15.062 1 91.19 309 GLY A CA 1
ATOM 2453 C C . GLY A 1 309 ? 5.758 8.867 13.945 1 91.19 309 GLY A C 1
ATOM 2454 O O . GLY A 1 309 ? 6.043 9.484 12.914 1 91.19 309 GLY A O 1
ATOM 2455 N N . VAL A 1 310 ? 4.645 8.195 14.125 1 90.94 310 VAL A N 1
ATOM 2456 C CA . VAL A 1 310 ? 3.525 8.281 13.195 1 90.94 310 VAL A CA 1
ATOM 2457 C C . VAL A 1 310 ? 2.301 8.852 13.906 1 90.94 310 VAL A C 1
ATOM 2459 O O . VAL A 1 310 ? 1.88 8.336 14.938 1 90.94 310 VAL A O 1
ATOM 2462 N N . ILE A 1 311 ? 1.771 9.898 13.359 1 91.5 311 ILE A N 1
ATOM 2463 C CA . ILE A 1 311 ? 0.68 10.594 14.031 1 91.5 311 ILE A CA 1
ATOM 2464 C C . ILE A 1 311 ? -0.485 10.789 13.062 1 91.5 311 ILE A C 1
ATOM 2466 O O . ILE A 1 311 ? -0.284 11.18 11.906 1 91.5 311 ILE A O 1
ATOM 2470 N N . MET A 1 312 ? -1.596 10.414 13.508 1 92.44 312 MET A N 1
ATOM 2471 C CA . MET A 1 312 ? -2.836 10.789 12.836 1 92.44 312 MET A CA 1
ATOM 2472 C C . MET A 1 312 ? -3.678 11.703 13.727 1 92.44 312 MET A C 1
ATOM 2474 O O . MET A 1 312 ? -4.133 11.289 14.789 1 92.44 312 MET A O 1
ATOM 2478 N N . LYS A 1 313 ? -3.867 12.844 13.305 1 90.56 313 LYS A N 1
ATOM 2479 C CA . LYS A 1 313 ? -4.633 13.82 14.078 1 90.56 313 LYS A CA 1
ATOM 2480 C C . LYS A 1 313 ? -6.133 13.602 13.906 1 90.56 313 LYS A C 1
ATOM 2482 O O . LYS A 1 313 ? -6.566 12.953 12.953 1 90.56 313 LYS A O 1
ATOM 2487 N N . PRO A 1 314 ? -6.883 14.062 14.828 1 89.62 314 PRO A N 1
ATOM 2488 C CA . PRO A 1 314 ? -8.336 13.914 14.719 1 89.62 314 PRO A CA 1
ATOM 2489 C C . PRO A 1 314 ? -8.906 14.586 13.469 1 89.62 314 PRO A C 1
ATOM 2491 O O . PRO A 1 314 ? -8.242 15.438 12.867 1 89.62 314 PRO A O 1
ATOM 2494 N N . PRO A 1 315 ? -10.055 14.109 13.102 1 85.69 315 PRO A N 1
ATOM 2495 C CA . PRO A 1 315 ? -10.719 14.852 12.031 1 85.69 315 PRO A CA 1
ATOM 2496 C C . PRO A 1 315 ? -10.883 16.328 12.352 1 85.69 315 PRO A C 1
ATOM 2498 O O . PRO A 1 315 ? -11.031 16.703 13.516 1 85.69 315 PRO A O 1
ATOM 2501 N N . PRO A 1 316 ? -10.609 17.172 11.328 1 85.56 316 PRO A N 1
ATOM 2502 C CA . PRO A 1 316 ? -10.742 16.922 9.898 1 85.56 316 PRO A CA 1
ATOM 2503 C C . PRO A 1 316 ? -9.414 16.578 9.234 1 85.56 316 PRO A C 1
ATOM 2505 O O . PRO A 1 316 ? -9.32 16.562 8 1 85.56 316 PRO A O 1
ATOM 2508 N N . SER A 1 317 ? -8.477 16.281 10.016 1 85.12 317 SER A N 1
ATOM 2509 C CA . SER A 1 317 ? -7.207 15.906 9.406 1 85.12 317 SER A CA 1
ATOM 2510 C C . SER A 1 317 ? -7.355 14.641 8.57 1 85.12 317 SER A C 1
ATOM 2512 O O . SER A 1 317 ? -8.039 13.695 8.969 1 85.12 317 SER A O 1
ATOM 2514 N N . ASN A 1 318 ? -6.801 14.648 7.484 1 78.81 318 ASN A N 1
ATOM 2515 C CA . ASN A 1 318 ? -6.809 13.5 6.586 1 78.81 318 ASN A CA 1
ATOM 2516 C C . ASN A 1 318 ? -5.395 13.078 6.203 1 78.81 318 ASN A C 1
ATOM 2518 O O . ASN A 1 318 ? -5.164 12.602 5.09 1 78.81 318 ASN A O 1
ATOM 2522 N N . ARG A 1 319 ? -4.527 13.305 7.164 1 84.69 319 ARG A N 1
ATOM 2523 C CA . ARG A 1 319 ? -3.123 13.062 6.867 1 84.69 319 ARG A CA 1
ATOM 2524 C C . ARG A 1 319 ? -2.475 12.195 7.941 1 84.69 319 ARG A C 1
ATOM 2526 O O . ARG A 1 319 ? -2.959 12.141 9.078 1 84.69 319 ARG A O 1
ATOM 2533 N N . VAL A 1 320 ? -1.524 11.453 7.5 1 88 320 VAL A N 1
ATOM 2534 C CA . VAL A 1 320 ? -0.626 10.75 8.414 1 88 320 VAL A CA 1
ATOM 2535 C C . VAL A 1 320 ? 0.715 11.477 8.477 1 88 320 VAL A C 1
ATOM 2537 O O . VAL A 1 320 ? 1.37 11.68 7.449 1 88 320 VAL A O 1
ATOM 2540 N N . TRP A 1 321 ? 0.991 11.961 9.664 1 85.88 321 TRP A N 1
ATOM 2541 C CA . TRP A 1 321 ? 2.266 12.641 9.867 1 85.88 321 TRP A CA 1
ATOM 2542 C C . TRP A 1 321 ? 3.311 11.68 10.422 1 85.88 321 TRP A C 1
ATOM 2544 O O . TRP A 1 321 ? 3.01 10.859 11.289 1 85.88 321 TRP A O 1
ATOM 2554 N N . TYR A 1 322 ? 4.5 11.711 9.883 1 88.31 322 TYR A N 1
ATOM 2555 C CA . TYR A 1 322 ? 5.578 10.859 10.367 1 88.31 322 TYR A CA 1
ATOM 2556 C C . TYR A 1 322 ? 6.895 11.625 10.445 1 88.31 322 TYR A C 1
ATOM 2558 O O . TYR A 1 322 ? 7.086 12.609 9.727 1 88.31 322 TYR A O 1
ATOM 2566 N N . GLY A 1 323 ? 7.711 11.258 11.32 1 82.62 323 GLY A N 1
ATOM 2567 C CA . GLY A 1 323 ? 9.023 11.852 11.516 1 82.62 323 GLY A CA 1
ATOM 2568 C C . GLY A 1 323 ? 9.852 11.148 12.578 1 82.62 323 GLY A C 1
ATOM 2569 O O . GLY A 1 323 ? 9.305 10.43 13.422 1 82.62 323 GLY A O 1
ATOM 2570 N N . PHE A 1 324 ? 11.148 11.391 12.477 1 86.25 324 PHE A N 1
ATOM 2571 C CA . PHE A 1 324 ? 12.039 10.836 13.492 1 86.25 324 PHE A CA 1
ATOM 2572 C C . PHE A 1 324 ? 11.961 11.648 14.781 1 86.25 324 PHE A C 1
ATOM 2574 O O . PHE A 1 324 ? 11.891 12.883 14.734 1 86.25 324 PHE A O 1
ATOM 2581 N N . TYR A 1 325 ? 11.875 10.969 15.906 1 84.94 325 TYR A N 1
ATOM 2582 C CA . TYR A 1 325 ? 11.883 11.648 17.188 1 84.94 325 TYR A CA 1
ATOM 2583 C C . TYR A 1 325 ? 13.195 12.406 17.391 1 84.94 325 TYR A C 1
ATOM 2585 O O . TYR A 1 325 ? 13.203 13.492 17.969 1 84.94 325 TYR A O 1
ATOM 2593 N N . GLU A 1 326 ? 14.195 11.75 17 1 85.19 326 GLU A N 1
ATOM 2594 C CA . GLU A 1 326 ? 15.555 12.289 17.047 1 85.19 326 GLU A CA 1
ATOM 2595 C C . GLU A 1 326 ? 16.312 12.008 15.758 1 85.19 326 GLU A C 1
ATOM 2597 O O . GLU A 1 326 ? 15.883 11.18 14.953 1 85.19 326 GLU A O 1
ATOM 2602 N N . MET A 1 327 ? 17.328 12.797 15.586 1 81.06 327 MET A N 1
ATOM 2603 C CA . MET A 1 327 ? 18.156 12.562 14.414 1 81.06 327 MET A CA 1
ATOM 2604 C C . MET A 1 327 ? 18.625 11.109 14.367 1 81.06 327 MET A C 1
ATOM 2606 O O . MET A 1 327 ? 19.219 10.625 15.328 1 81.06 327 MET A O 1
ATOM 2610 N N . PRO A 1 328 ? 18.25 10.5 13.312 1 86.12 328 PRO A N 1
ATOM 2611 C CA . PRO A 1 328 ? 18.688 9.109 13.219 1 86.12 328 PRO A CA 1
ATOM 2612 C C . PRO A 1 328 ? 20.203 8.977 13.125 1 86.12 328 PRO A C 1
ATOM 2614 O O . PRO A 1 328 ? 20.891 9.906 12.68 1 86.12 328 PRO A O 1
ATOM 2617 N N . THR A 1 329 ? 20.703 7.902 13.648 1 90.69 329 THR A N 1
ATOM 2618 C CA . THR A 1 329 ? 22.109 7.582 13.477 1 90.69 329 THR A CA 1
ATOM 2619 C C . THR A 1 329 ? 22.375 7.102 12.047 1 90.69 329 THR A C 1
ATOM 2621 O O . THR A 1 329 ? 21.844 6.082 11.617 1 90.69 329 THR A O 1
ATOM 2624 N N . ILE A 1 330 ? 23.188 7.871 11.352 1 86.94 330 ILE A N 1
ATOM 2625 C CA . ILE A 1 330 ? 23.422 7.559 9.945 1 86.94 330 ILE A CA 1
ATOM 2626 C C . ILE A 1 330 ? 24.906 7.281 9.727 1 86.94 330 ILE A C 1
ATOM 2628 O O . ILE A 1 330 ? 25.766 8.062 10.148 1 86.94 330 ILE A O 1
ATOM 2632 N N . ASP A 1 331 ? 25.203 6.137 9.188 1 90.94 331 ASP A N 1
ATOM 2633 C CA . ASP A 1 331 ? 26.531 5.801 8.695 1 90.94 331 ASP A CA 1
ATOM 2634 C C . ASP A 1 331 ? 26.609 5.922 7.172 1 90.94 331 ASP A C 1
ATOM 2636 O O . ASP A 1 331 ? 26.094 5.066 6.449 1 90.94 331 ASP A O 1
ATOM 2640 N N . MET A 1 332 ? 27.172 7.012 6.758 1 86.69 332 MET A N 1
ATOM 2641 C CA . MET A 1 332 ? 27.25 7.262 5.32 1 86.69 332 MET A CA 1
ATOM 2642 C C . MET A 1 332 ? 28.656 7.703 4.918 1 86.69 332 MET A C 1
ATOM 2644 O O . MET A 1 332 ? 29.391 8.258 5.738 1 86.69 332 MET A O 1
ATOM 2648 N N . THR A 1 333 ? 29.078 7.402 3.725 1 86.75 333 THR A N 1
ATOM 2649 C CA . THR A 1 333 ? 30.344 7.84 3.172 1 86.75 333 THR A CA 1
ATOM 2650 C C . THR A 1 333 ? 30.141 8.539 1.83 1 86.75 333 THR A C 1
ATOM 2652 O O . THR A 1 333 ? 29.234 8.203 1.082 1 86.75 333 THR A O 1
ATOM 2655 N N . ILE A 1 334 ? 30.844 9.555 1.585 1 83.62 334 ILE A N 1
ATOM 2656 C CA . ILE A 1 334 ? 30.859 10.266 0.308 1 83.62 334 ILE A CA 1
ATOM 2657 C C . ILE A 1 334 ? 32.188 10.008 -0.409 1 83.62 334 ILE A C 1
ATOM 2659 O O . ILE A 1 334 ? 33.25 10.25 0.153 1 83.62 334 ILE A O 1
ATOM 2663 N N . GLU A 1 335 ? 32.031 9.414 -1.53 1 82.75 335 GLU A N 1
ATOM 2664 C CA . GLU A 1 335 ? 33.219 9.062 -2.307 1 82.75 335 GLU A CA 1
ATOM 2665 C C . GLU A 1 335 ? 33.281 9.844 -3.619 1 82.75 335 GLU A C 1
ATOM 2667 O O . GLU A 1 335 ? 32.281 9.875 -4.363 1 82.75 335 GLU A O 1
ATOM 2672 N N . PRO A 1 336 ? 34.406 10.508 -3.826 1 81.81 336 PRO A N 1
ATOM 2673 C CA . PRO A 1 336 ? 34.531 11.164 -5.129 1 81.81 336 PRO A CA 1
ATOM 2674 C C . PRO A 1 336 ? 34.688 10.172 -6.277 1 81.81 336 PRO A C 1
ATOM 2676 O O . PRO A 1 336 ? 35.375 9.164 -6.133 1 81.81 336 PRO A O 1
ATOM 2679 N N . VAL A 1 337 ? 33.969 10.273 -7.227 1 81.44 337 VAL A N 1
ATOM 2680 C CA . VAL A 1 337 ? 34.062 9.43 -8.414 1 81.44 337 VAL A CA 1
ATOM 2681 C C . VAL A 1 337 ? 34.938 10.125 -9.461 1 81.44 337 VAL A C 1
ATOM 2683 O O . VAL A 1 337 ? 35.844 9.523 -10.031 1 81.44 337 VAL A O 1
ATOM 2686 N N . VAL A 1 338 ? 34.594 11.227 -9.945 1 71.75 338 VAL A N 1
ATOM 2687 C CA . VAL A 1 338 ? 35.406 12.039 -10.859 1 71.75 338 VAL A CA 1
ATOM 2688 C C . VAL A 1 338 ? 35.719 13.383 -10.211 1 71.75 338 VAL A C 1
ATOM 2690 O O . VAL A 1 338 ? 34.812 14.086 -9.742 1 71.75 338 VAL A O 1
ATOM 2693 N N . PHE A 1 339 ? 37 13.438 -9.812 1 59.25 339 PHE A N 1
ATOM 2694 C CA . PHE A 1 339 ? 37.375 14.727 -9.234 1 59.25 339 PHE A CA 1
ATOM 2695 C C . PHE A 1 339 ? 38.562 15.32 -9.953 1 59.25 339 PHE A C 1
ATOM 2697 O O . PHE A 1 339 ? 39.531 14.617 -10.266 1 59.25 339 PHE A O 1
ATOM 2704 N N . SER A 1 340 ? 38.281 16.438 -10.578 1 56.59 340 SER A N 1
ATOM 2705 C CA . SER A 1 340 ? 39.469 17.109 -11.102 1 56.59 340 SER A CA 1
ATOM 2706 C C . SER A 1 340 ? 40.406 17.531 -9.977 1 56.59 340 SER A C 1
ATOM 2708 O O . SER A 1 340 ? 39.969 17.797 -8.859 1 56.59 340 SER A O 1
ATOM 2710 N N . LYS A 1 341 ? 41.656 17.25 -9.961 1 54.09 341 LYS A N 1
ATOM 2711 C CA . LYS A 1 341 ? 42.844 17.453 -9.102 1 54.09 341 LYS A CA 1
ATOM 2712 C C . LYS A 1 341 ? 42.719 18.766 -8.32 1 54.09 341 LYS A C 1
ATOM 2714 O O . LYS A 1 341 ? 43.375 18.922 -7.281 1 54.09 341 LYS A O 1
ATOM 2719 N N . GLN A 1 342 ? 42.031 19.75 -8.836 1 51.78 342 GLN A N 1
ATOM 2720 C CA . GLN A 1 342 ? 42.281 21.078 -8.281 1 51.78 342 GLN A CA 1
ATOM 2721 C C . GLN A 1 342 ? 41.438 21.312 -7.027 1 51.78 342 GLN A C 1
ATOM 2723 O O . GLN A 1 342 ? 41.719 22.25 -6.266 1 51.78 342 GLN A O 1
ATOM 2728 N N . ILE A 1 343 ? 40.344 20.906 -6.711 1 51.91 343 ILE A N 1
ATOM 2729 C CA . ILE A 1 343 ? 39.438 21.438 -5.68 1 51.91 343 ILE A CA 1
ATOM 2730 C C . ILE A 1 343 ? 39.531 20.562 -4.426 1 51.91 343 ILE A C 1
ATOM 2732 O O . ILE A 1 343 ? 39.5 19.328 -4.512 1 51.91 343 ILE A O 1
ATOM 2736 N N . THR A 1 344 ? 40 21.312 -3.391 1 52.97 344 THR A N 1
ATOM 2737 C CA . THR A 1 344 ? 40.094 20.719 -2.062 1 52.97 344 THR A CA 1
ATOM 2738 C C . THR A 1 344 ? 38.844 19.953 -1.697 1 52.97 344 THR A C 1
ATOM 2740 O O . THR A 1 344 ? 37.75 20.547 -1.597 1 52.97 344 THR A O 1
ATOM 2743 N N . TYR A 1 345 ? 38.875 18.641 -1.869 1 58.38 345 TYR A N 1
ATOM 2744 C CA . TYR A 1 345 ? 37.969 17.516 -1.678 1 58.38 345 TYR A CA 1
ATOM 2745 C C . TYR A 1 345 ? 37.156 17.672 -0.393 1 58.38 345 TYR A C 1
ATOM 2747 O O . TYR A 1 345 ? 35.969 17.422 -0.379 1 58.38 345 TYR A O 1
ATOM 2755 N N . SER A 1 346 ? 37.938 18.203 0.48 1 62.84 346 SER A N 1
ATOM 2756 C CA . SER A 1 346 ? 37.375 18.062 1.831 1 62.84 346 SER A CA 1
ATOM 2757 C C . SER A 1 346 ? 36.25 19.031 2.08 1 62.84 346 SER A C 1
ATOM 2759 O O . SER A 1 346 ? 35.25 18.688 2.705 1 62.84 346 SER A O 1
ATOM 2761 N N . MET A 1 347 ? 36.406 20.266 1.461 1 62.81 347 MET A N 1
ATOM 2762 C CA . MET A 1 347 ? 35.375 21.266 1.745 1 62.81 347 MET A CA 1
ATOM 2763 C C . MET A 1 347 ? 34.062 20.922 1.037 1 62.81 347 MET A C 1
ATOM 2765 O O . MET A 1 347 ? 33 21.016 1.63 1 62.81 347 MET A O 1
ATOM 2769 N N . ILE A 1 348 ? 34.188 20.547 -0.181 1 65 348 ILE A N 1
ATOM 2770 C CA . ILE A 1 348 ? 33 20.266 -0.967 1 65 348 ILE A CA 1
ATOM 2771 C C . ILE A 1 348 ? 32.281 19.047 -0.398 1 65 348 ILE A C 1
ATOM 2773 O O . ILE A 1 348 ? 31.047 19.031 -0.298 1 65 348 ILE A O 1
ATOM 2777 N N . LEU A 1 349 ? 33.125 18.156 0.02 1 68.38 349 LEU A N 1
ATOM 2778 C CA . LEU A 1 349 ? 32.531 16.938 0.583 1 68.38 349 LEU A CA 1
ATOM 2779 C C . LEU A 1 349 ? 31.781 17.234 1.87 1 68.38 349 LEU A C 1
ATOM 2781 O O . LEU A 1 349 ? 30.703 16.672 2.105 1 68.38 349 LEU A O 1
ATOM 2785 N N . LYS A 1 350 ? 32.406 18.078 2.557 1 69.25 350 LYS A N 1
ATOM 2786 C CA . LYS A 1 350 ? 31.781 18.422 3.828 1 69.25 350 LYS A CA 1
ATOM 2787 C C . LYS A 1 350 ? 30.453 19.141 3.607 1 69.25 350 LYS A C 1
ATOM 2789 O O . LYS A 1 350 ? 29.469 18.891 4.316 1 69.25 350 LYS A O 1
ATOM 2794 N N . VAL A 1 351 ? 30.453 20 2.66 1 66.88 351 VAL A N 1
ATOM 2795 C CA . VAL A 1 351 ? 29.25 20.766 2.367 1 66.88 351 VAL A CA 1
ATOM 2796 C C . VAL A 1 351 ? 28.156 19.828 1.858 1 66.88 351 VAL A C 1
ATOM 2798 O O . VAL A 1 351 ? 27 19.922 2.26 1 66.88 351 VAL A O 1
ATOM 2801 N N . LEU A 1 352 ? 28.641 18.938 1.062 1 69.25 352 LEU A N 1
ATOM 2802 C CA . LEU A 1 352 ? 27.688 17.984 0.49 1 69.25 352 LEU A CA 1
ATOM 2803 C C . LEU A 1 352 ? 27.125 17.062 1.566 1 69.25 352 LEU A C 1
ATOM 2805 O O . LEU A 1 352 ? 25.922 16.797 1.595 1 69.25 352 LEU A O 1
ATOM 2809 N N . GLU A 1 353 ? 28.031 16.625 2.344 1 68.81 353 GLU A N 1
ATOM 2810 C CA . GLU A 1 353 ? 27.625 15.734 3.432 1 68.81 353 GLU A CA 1
ATOM 2811 C C . GLU A 1 353 ? 26.609 16.406 4.336 1 68.81 353 GLU A C 1
ATOM 2813 O O . GLU A 1 353 ? 25.594 15.805 4.711 1 68.81 353 GLU A O 1
ATOM 2818 N N . ASN A 1 354 ? 26.859 17.641 4.648 1 66.88 354 ASN A N 1
ATOM 2819 C CA . ASN A 1 354 ? 25.953 18.375 5.527 1 66.88 354 ASN A CA 1
ATOM 2820 C C . ASN A 1 354 ? 24.594 18.578 4.891 1 66.88 354 ASN A C 1
ATOM 2822 O O . ASN A 1 354 ? 23.562 18.469 5.566 1 66.88 354 ASN A O 1
ATOM 2826 N N . ARG A 1 355 ? 24.672 18.812 3.693 1 67.06 355 ARG A N 1
ATOM 2827 C CA . ARG A 1 355 ? 23.406 19.047 2.996 1 67.06 355 ARG A CA 1
ATOM 2828 C C . ARG A 1 355 ? 22.578 17.766 2.922 1 67.06 355 ARG A C 1
ATOM 2830 O O . ARG A 1 355 ? 21.359 17.812 3.062 1 67.06 355 ARG A O 1
ATOM 2837 N N . ILE A 1 356 ? 23.234 16.719 2.75 1 68 356 ILE A N 1
ATOM 2838 C CA . ILE A 1 356 ? 22.562 15.43 2.658 1 68 356 ILE A CA 1
ATOM 2839 C C . ILE A 1 356 ? 21.969 15.062 4.02 1 68 356 ILE A C 1
ATOM 2841 O O . ILE A 1 356 ? 20.828 14.617 4.105 1 68 356 ILE A O 1
ATOM 2845 N N . ARG A 1 357 ? 22.797 15.297 4.973 1 64.81 357 ARG A N 1
ATOM 2846 C CA . ARG A 1 357 ? 22.328 15.008 6.324 1 64.81 357 ARG A CA 1
ATOM 2847 C C . ARG A 1 357 ? 21.109 15.859 6.68 1 64.81 357 ARG A C 1
ATOM 2849 O O . ARG A 1 357 ? 20.172 15.375 7.324 1 64.81 357 ARG A O 1
ATOM 2856 N N . GLU A 1 358 ? 21.172 17.078 6.262 1 63.34 358 GLU A N 1
ATOM 2857 C CA . GLU A 1 358 ? 20.062 17.984 6.508 1 63.34 358 GLU A CA 1
ATOM 2858 C C . GLU A 1 358 ? 18.797 17.531 5.781 1 63.34 358 GLU A C 1
ATOM 2860 O O . GLU A 1 358 ? 17.688 17.641 6.316 1 63.34 358 GLU A O 1
ATOM 2865 N N . THR A 1 359 ? 19.062 17.047 4.625 1 62.81 359 THR A N 1
ATOM 2866 C CA . THR A 1 359 ? 17.938 16.625 3.814 1 62.81 359 THR A CA 1
ATOM 2867 C C . THR A 1 359 ? 17.312 15.352 4.383 1 62.81 359 THR A C 1
ATOM 2869 O O . THR A 1 359 ? 16.094 15.18 4.336 1 62.81 359 THR A O 1
ATOM 2872 N N . VAL A 1 360 ? 18.281 14.445 4.777 1 59.72 360 VAL A N 1
ATOM 2873 C CA . VAL A 1 360 ? 17.781 13.203 5.355 1 59.72 360 VAL A CA 1
ATOM 2874 C C . VAL A 1 360 ? 17.125 13.484 6.703 1 59.72 360 VAL A C 1
ATOM 2876 O O . VAL A 1 360 ? 16.078 12.906 7.027 1 59.72 360 VAL A O 1
ATOM 2879 N N . GLY A 1 361 ? 18 14.18 7.566 1 51 361 GLY A N 1
ATOM 2880 C CA . GLY A 1 361 ? 17.484 14.5 8.891 1 51 361 GLY A CA 1
ATOM 2881 C C . GLY A 1 361 ? 16.359 15.516 8.852 1 51 361 GLY A C 1
ATOM 2882 O O . GLY A 1 361 ? 15.492 15.523 9.734 1 51 361 GLY A O 1
ATOM 2883 N N . VAL A 1 362 ? 16.719 16.828 8.266 1 47.34 362 VAL A N 1
ATOM 2884 C CA . VAL A 1 362 ? 15.953 18.062 8.438 1 47.34 362 VAL A CA 1
ATOM 2885 C C . VAL A 1 362 ? 14.953 18.203 7.293 1 47.34 362 VAL A C 1
ATOM 2887 O O . VAL A 1 362 ? 15.211 17.766 6.176 1 47.34 362 VAL A O 1
ATOM 2890 N N . GLU A 1 363 ? 13.719 18.281 7.625 1 42.06 363 GLU A N 1
ATOM 2891 C CA . GLU A 1 363 ? 12.812 19.047 6.773 1 42.06 363 GLU A CA 1
ATOM 2892 C C . GLU A 1 363 ? 13.469 20.328 6.297 1 42.06 363 GLU A C 1
ATOM 2894 O O . GLU A 1 363 ? 14.086 21.047 7.082 1 42.06 363 GLU A O 1
ATOM 2899 N N . GLU A 1 364 ? 14.164 20.5 5.215 1 33.31 364 GLU A N 1
ATOM 2900 C CA . GLU A 1 364 ? 14.68 21.812 4.875 1 33.31 364 GLU A CA 1
ATOM 2901 C C . GLU A 1 364 ? 13.789 22.922 5.441 1 33.31 364 GLU A C 1
ATOM 2903 O O . GLU A 1 364 ? 12.562 22.812 5.414 1 33.31 364 GLU A O 1
ATOM 2908 N N . ASP A 1 365 ? 14.344 23.953 6.219 1 28.62 365 ASP A N 1
ATOM 2909 C CA . ASP A 1 365 ? 13.906 25.328 6.426 1 28.62 365 ASP A CA 1
ATOM 2910 C C . ASP A 1 365 ? 13.273 25.906 5.156 1 28.62 365 ASP A C 1
ATOM 2912 O O . ASP A 1 365 ? 13.828 25.75 4.062 1 28.62 365 ASP A O 1
ATOM 2916 N N . MET B 1 1 ? 4.113 12.875 40.031 1 21.27 1 MET B N 1
ATOM 2917 C CA . MET B 1 1 ? 3.217 12.305 39.031 1 21.27 1 MET B CA 1
ATOM 2918 C C . MET B 1 1 ? 3.344 13.047 37.688 1 21.27 1 MET B C 1
ATOM 2920 O O . MET B 1 1 ? 2.77 14.125 37.531 1 21.27 1 MET B O 1
ATOM 2924 N N . HIS B 1 2 ? 4.562 13.211 37.125 1 22.25 2 HIS B N 1
ATOM 2925 C CA . HIS B 1 2 ? 5.227 14.07 36.156 1 22.25 2 HIS B CA 1
ATOM 2926 C C . HIS B 1 2 ? 4.668 13.859 34.75 1 22.25 2 HIS B C 1
ATOM 2928 O O . HIS B 1 2 ? 4.621 12.727 34.25 1 22.25 2 HIS B O 1
ATOM 2934 N N . TRP B 1 3 ? 3.602 14.57 34.469 1 23.34 3 TRP B N 1
ATOM 2935 C CA . TRP B 1 3 ? 2.838 14.68 33.219 1 23.34 3 TRP B CA 1
ATOM 2936 C C . TRP B 1 3 ? 3.76 14.914 32.031 1 23.34 3 TRP B C 1
ATOM 2938 O O . TRP B 1 3 ? 4.492 15.906 32 1 23.34 3 TRP B O 1
ATOM 2948 N N . PHE B 1 4 ? 4.508 13.859 31.578 1 26.12 4 PHE B N 1
ATOM 2949 C CA . PHE B 1 4 ? 5.395 14.016 30.438 1 26.12 4 PHE B CA 1
ATOM 2950 C C . PHE B 1 4 ? 4.664 14.68 29.266 1 26.12 4 PHE B C 1
ATOM 2952 O O . PHE B 1 4 ? 3.637 14.18 28.812 1 26.12 4 PHE B O 1
ATOM 2959 N N . PRO B 1 5 ? 4.594 16.031 29.328 1 28.62 5 PRO B N 1
ATOM 2960 C CA . PRO B 1 5 ? 4.047 16.828 28.234 1 28.62 5 PRO B CA 1
ATOM 2961 C C . PRO B 1 5 ? 4.559 16.359 26.859 1 28.62 5 PRO B C 1
ATOM 2963 O O . PRO B 1 5 ? 5.656 16.75 26.453 1 28.62 5 PRO B O 1
ATOM 2966 N N . ALA B 1 6 ? 4.598 15.125 26.672 1 26.98 6 ALA B N 1
ATOM 2967 C CA . ALA B 1 6 ? 5.434 14.414 25.719 1 26.98 6 ALA B CA 1
ATOM 2968 C C . ALA B 1 6 ? 5.238 14.969 24.312 1 26.98 6 ALA B C 1
ATOM 2970 O O . ALA B 1 6 ? 6.199 15.109 23.547 1 26.98 6 ALA B O 1
ATOM 2971 N N . PHE B 1 7 ? 3.975 15.031 23.906 1 28.98 7 PHE B N 1
ATOM 2972 C CA . PHE B 1 7 ? 3.852 15.008 22.453 1 28.98 7 PHE B CA 1
ATOM 2973 C C . PHE B 1 7 ? 4.152 16.375 21.859 1 28.98 7 PHE B C 1
ATOM 2975 O O . PHE B 1 7 ? 4.051 16.578 20.641 1 28.98 7 PHE B O 1
ATOM 2982 N N . SER B 1 8 ? 4.133 17.438 22.719 1 29.17 8 SER B N 1
ATOM 2983 C CA . SER B 1 8 ? 4.215 18.703 22.016 1 29.17 8 SER B CA 1
ATOM 2984 C C . SER B 1 8 ? 5.41 18.75 21.078 1 29.17 8 SER B C 1
ATOM 2986 O O . SER B 1 8 ? 5.398 19.469 20.078 1 29.17 8 SER B O 1
ATOM 2988 N N . HIS B 1 9 ? 6.547 18.469 21.703 1 27.42 9 HIS B N 1
ATOM 2989 C CA . HIS B 1 9 ? 7.812 18.812 21.062 1 27.42 9 HIS B CA 1
ATOM 2990 C C . HIS B 1 9 ? 8.172 17.828 19.969 1 27.42 9 HIS B C 1
ATOM 2992 O O . HIS B 1 9 ? 9.156 17.094 20.078 1 27.42 9 HIS B O 1
ATOM 2998 N N . LEU B 1 10 ? 7.25 17.141 19.547 1 29.09 10 LEU B N 1
ATOM 2999 C CA . LEU B 1 10 ? 7.809 16.438 18.391 1 29.09 10 LEU B CA 1
ATOM 3000 C C . LEU B 1 10 ? 8.469 17.438 17.438 1 29.09 10 LEU B C 1
ATOM 3002 O O . LEU B 1 10 ? 7.785 18.156 16.719 1 29.09 10 LEU B O 1
ATOM 3006 N N . VAL B 1 11 ? 9.445 18.125 17.891 1 27.48 11 VAL B N 1
ATOM 3007 C CA . VAL B 1 11 ? 10.258 18.766 16.875 1 27.48 11 VAL B CA 1
ATOM 3008 C C . VAL B 1 11 ? 10.508 17.812 15.727 1 27.48 11 VAL B C 1
ATOM 3010 O O . VAL B 1 11 ? 11.359 16.922 15.82 1 27.48 11 VAL B O 1
ATOM 3013 N N . ALA B 1 12 ? 9.516 17.234 15.32 1 33.03 12 ALA B N 1
ATOM 3014 C CA . ALA B 1 12 ? 9.617 16.172 14.32 1 33.03 12 ALA B CA 1
ATOM 3015 C C . ALA B 1 12 ? 10.352 16.656 13.078 1 33.03 12 ALA B C 1
ATOM 3017 O O . ALA B 1 12 ? 9.938 17.625 12.445 1 33.03 12 ALA B O 1
ATOM 3018 N N . TYR B 1 13 ? 11.625 16.469 13.055 1 29.2 13 TYR B N 1
ATOM 3019 C CA . TYR B 1 13 ? 12.383 16.781 11.844 1 29.2 13 TYR B CA 1
ATOM 3020 C C . TYR B 1 13 ? 11.648 16.297 10.602 1 29.2 13 TYR B C 1
ATOM 3022 O O . TYR B 1 13 ? 11.391 17.078 9.68 1 29.2 13 TYR B O 1
ATOM 3030 N N . ALA B 1 14 ? 11.992 15.102 10.133 1 30.77 14 ALA B N 1
ATOM 3031 C CA . ALA B 1 14 ? 11.531 14.711 8.805 1 30.77 14 ALA B CA 1
ATOM 3032 C C . ALA B 1 14 ? 10.078 14.242 8.836 1 30.77 14 ALA B C 1
ATOM 3034 O O . ALA B 1 14 ? 9.781 13.156 9.336 1 30.77 14 ALA B O 1
ATOM 3035 N N . ALA B 1 15 ? 9.172 15.18 9.109 1 35.62 15 ALA B N 1
ATOM 3036 C CA . ALA B 1 15 ? 7.773 14.773 9.195 1 35.62 15 ALA B CA 1
ATOM 3037 C C . ALA B 1 15 ? 7.117 14.766 7.816 1 35.62 15 ALA B C 1
ATOM 3039 O O . ALA B 1 15 ? 7.293 15.703 7.035 1 35.62 15 ALA B O 1
ATOM 3040 N N . GLY B 1 16 ? 7.105 13.711 7.02 1 37.34 16 GLY B N 1
ATOM 3041 C CA . GLY B 1 16 ? 6.301 13.641 5.809 1 37.34 16 GLY B CA 1
ATOM 3042 C C . GLY B 1 16 ? 4.852 13.289 6.078 1 37.34 16 GLY B C 1
ATOM 3043 O O . GLY B 1 16 ? 4.535 12.68 7.102 1 37.34 16 GLY B O 1
ATOM 3044 N N . ALA B 1 17 ? 3.854 14.125 5.598 1 38.41 17 ALA B N 1
ATOM 3045 C CA . ALA B 1 17 ? 2.428 13.82 5.66 1 38.41 17 ALA B CA 1
ATOM 3046 C C . ALA B 1 17 ? 1.991 12.992 4.453 1 38.41 17 ALA B C 1
ATOM 3048 O O . ALA B 1 17 ? 2.389 13.273 3.32 1 38.41 17 ALA B O 1
ATOM 3049 N N . VAL B 1 18 ? 1.599 11.781 4.555 1 37.84 18 VAL B N 1
ATOM 3050 C CA . VAL B 1 18 ? 0.954 11.008 3.5 1 37.84 18 VAL B CA 1
ATOM 3051 C C . VAL B 1 18 ? -0.564 11.109 3.637 1 37.84 18 VAL B C 1
ATOM 3053 O O . VAL B 1 18 ? -1.104 10.984 4.738 1 37.84 18 VAL B O 1
ATOM 3056 N N . THR B 1 19 ? -1.241 11.586 2.639 1 40.06 19 THR B N 1
ATOM 3057 C CA . THR B 1 19 ? -2.695 11.695 2.693 1 40.06 19 THR B CA 1
ATOM 3058 C C . THR B 1 19 ? -3.338 10.312 2.775 1 40.06 19 THR B C 1
ATOM 3060 O O . THR B 1 19 ? -2.824 9.344 2.207 1 40.06 19 THR B O 1
ATOM 3063 N N . LEU B 1 20 ? -4.305 10.281 3.508 1 44.81 20 LEU B N 1
ATOM 3064 C CA . LEU B 1 20 ? -5 9.047 3.844 1 44.81 20 LEU B CA 1
ATOM 3065 C C . LEU B 1 20 ? -5.594 8.398 2.598 1 44.81 20 LEU B C 1
ATOM 3067 O O . LEU B 1 20 ? -5.488 7.188 2.414 1 44.81 20 LEU B O 1
ATOM 3071 N N . PRO B 1 21 ? -6.348 9.234 1.819 1 37.03 21 PRO B N 1
ATOM 3072 C CA . PRO B 1 21 ? -6.918 8.531 0.667 1 37.03 21 PRO B CA 1
ATOM 3073 C C . PRO B 1 21 ? -5.855 7.918 -0.238 1 37.03 21 PRO B C 1
ATOM 3075 O O . PRO B 1 21 ? -6.051 6.824 -0.774 1 37.03 21 PRO B O 1
ATOM 3078 N N . LEU B 1 22 ? -4.848 8.617 -0.339 1 35.78 22 LEU B N 1
ATOM 3079 C CA . LEU B 1 22 ? -3.771 8.117 -1.187 1 35.78 22 LEU B CA 1
ATOM 3080 C C . LEU B 1 22 ? -3.146 6.859 -0.584 1 35.78 22 LEU B C 1
ATOM 3082 O O . LEU B 1 22 ? -2.805 5.922 -1.309 1 35.78 22 LEU B O 1
ATOM 3086 N N . LEU B 1 23 ? -3.043 7.027 0.71 1 37.94 23 LEU B N 1
ATOM 3087 C CA . LEU B 1 23 ? -2.52 5.832 1.356 1 37.94 23 LEU B CA 1
ATOM 3088 C C . LEU B 1 23 ? -3.42 4.629 1.092 1 37.94 23 LEU B C 1
ATOM 3090 O O . LEU B 1 23 ? -2.934 3.531 0.815 1 37.94 23 LEU B O 1
ATOM 3094 N N . ILE B 1 24 ? -4.699 5.109 1.215 1 37.81 24 ILE B N 1
ATOM 3095 C CA . ILE B 1 24 ? -5.676 4.051 0.995 1 37.81 24 ILE B CA 1
ATOM 3096 C C . ILE B 1 24 ? -5.711 3.68 -0.486 1 37.81 24 ILE B C 1
ATOM 3098 O O . ILE B 1 24 ? -5.781 2.5 -0.836 1 37.81 24 ILE B O 1
ATOM 3102 N N . LEU B 1 25 ? -5.73 4.82 -1.271 1 35.19 25 LEU B N 1
ATOM 3103 C CA . LEU B 1 25 ? -5.68 4.539 -2.701 1 35.19 25 LEU B CA 1
ATOM 3104 C C . LEU B 1 25 ? -4.457 3.689 -3.045 1 35.19 25 LEU B C 1
ATOM 3106 O O . LEU B 1 25 ? -4.547 2.77 -3.861 1 35.19 25 LEU B O 1
ATOM 3110 N N . VAL B 1 26 ? -3.42 4.125 -2.512 1 31.7 26 VAL B N 1
ATOM 3111 C CA . VAL B 1 26 ? -2.248 3.285 -2.729 1 31.7 26 VAL B CA 1
ATOM 3112 C C . VAL B 1 26 ? -2.555 1.852 -2.303 1 31.7 26 VAL B C 1
ATOM 3114 O O . VAL B 1 26 ? -2.158 0.898 -2.977 1 31.7 26 VAL B O 1
ATOM 3117 N N . LEU B 1 27 ? -3.287 1.812 -1.228 1 31.92 27 LEU B N 1
ATOM 3118 C CA . LEU B 1 27 ? -3.795 0.481 -0.916 1 31.92 27 LEU B CA 1
ATOM 3119 C C . LEU B 1 27 ? -4.867 0.061 -1.915 1 31.92 27 LEU B C 1
ATOM 3121 O O . LEU B 1 27 ? -4.965 -1.116 -2.271 1 31.92 27 LEU B O 1
ATO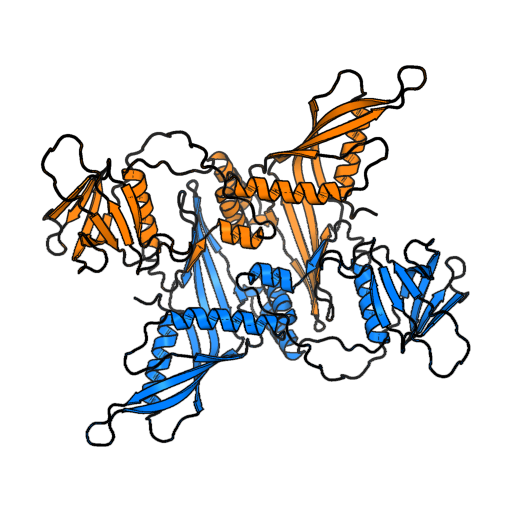M 3125 N N . LEU B 1 28 ? -5.906 1.127 -2.125 1 30.59 28 LEU B N 1
ATOM 3126 C CA . LEU B 1 28 ? -7.02 0.834 -3.025 1 30.59 28 LEU B CA 1
ATOM 3127 C C . LEU B 1 28 ? -6.637 1.12 -4.473 1 30.59 28 LEU B C 1
ATOM 3129 O O . LEU B 1 28 ? -7.41 0.844 -5.391 1 30.59 28 LEU B O 1
ATOM 3133 N N . LEU B 1 29 ? -5.875 2.094 -4.754 1 30.03 29 LEU B N 1
ATOM 3134 C CA . LEU B 1 29 ? -5.727 2.6 -6.113 1 30.03 29 LEU B CA 1
ATOM 3135 C C . LEU B 1 29 ? -5.582 1.452 -7.109 1 30.03 29 LEU B C 1
ATOM 3137 O O . LEU B 1 29 ? -5.121 1.655 -8.234 1 30.03 29 LEU B O 1
ATOM 3141 N N . VAL B 1 30 ? -6.172 0.368 -7.07 1 25.77 30 VAL B N 1
ATOM 3142 C CA . VAL B 1 30 ? -6.543 -0.051 -8.422 1 25.77 30 VAL B CA 1
ATOM 3143 C C . VAL B 1 30 ? -7.461 0.991 -9.047 1 25.77 30 VAL B C 1
ATOM 3145 O O . VAL B 1 30 ? -7.301 1.341 -10.219 1 25.77 30 VAL B O 1
ATOM 3148 N N . GLY B 1 31 ? -8.781 1.137 -8.625 1 22.42 31 GLY B N 1
ATOM 3149 C CA . GLY B 1 31 ? -9.797 1.744 -9.477 1 22.42 31 GLY B CA 1
ATOM 3150 C C . GLY B 1 31 ? -9.898 3.248 -9.297 1 22.42 31 GLY B C 1
ATOM 3151 O O . GLY B 1 31 ? -9.711 3.762 -8.195 1 22.42 31 GLY B O 1
ATOM 3152 N N . ARG B 1 32 ? -9.672 4.008 -10.289 1 25.64 32 ARG B N 1
ATOM 3153 C CA . ARG B 1 32 ? -9.703 5.457 -10.469 1 25.64 32 ARG B CA 1
ATOM 3154 C C . ARG B 1 32 ? -11.062 6.031 -10.094 1 25.64 32 ARG B C 1
ATOM 3156 O O . ARG B 1 32 ? -12.062 5.754 -10.758 1 25.64 32 ARG B O 1
ATOM 3163 N N . ALA B 1 33 ? -11.602 6.055 -8.758 1 24.91 33 ALA B N 1
ATOM 3164 C CA . ALA B 1 33 ? -12.961 6.562 -8.609 1 24.91 33 ALA B CA 1
ATOM 3165 C C . ALA B 1 33 ? -13.039 8.039 -8.977 1 24.91 33 ALA B C 1
ATOM 3167 O O . ALA B 1 33 ? -12.062 8.773 -8.828 1 24.91 33 ALA B O 1
ATOM 3168 N N . PRO B 1 34 ? -14.148 8.492 -9.562 1 25.09 34 PRO B N 1
ATOM 3169 C CA . PRO B 1 34 ? -14.555 9.844 -9.961 1 25.09 34 PRO B CA 1
ATOM 3170 C C . PRO B 1 34 ? -14.766 10.773 -8.766 1 25.09 34 PRO B C 1
ATOM 3172 O O . PRO B 1 34 ? -14.992 10.305 -7.648 1 25.09 34 PRO B O 1
ATOM 3175 N N . PRO B 1 35 ? -14.68 12.023 -8.766 1 24.31 35 PRO B N 1
ATOM 3176 C CA . PRO B 1 35 ? -14.672 13.094 -7.773 1 24.31 35 PRO B CA 1
ATOM 3177 C C . PRO B 1 35 ? -15.969 13.172 -6.973 1 24.31 35 PRO B C 1
ATOM 3179 O O . PRO B 1 35 ? -17.047 13.234 -7.559 1 24.31 35 PRO B O 1
ATOM 3182 N N . 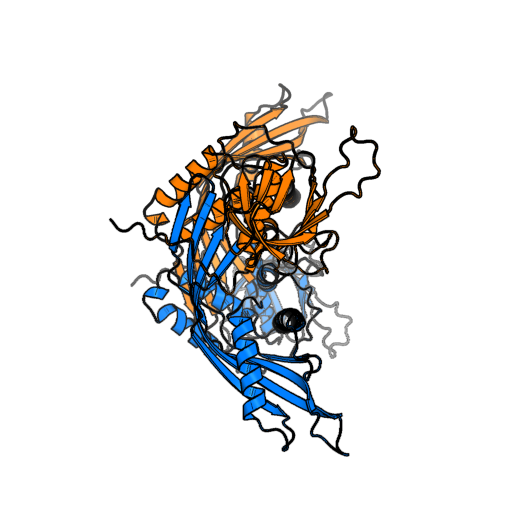SER B 1 36 ? -16.172 12.492 -5.77 1 27.23 36 SER B N 1
ATOM 3183 C CA . SER B 1 36 ? -17.406 12.391 -5.008 1 27.23 36 SER B CA 1
ATOM 3184 C C . SER B 1 36 ? -17.859 13.758 -4.504 1 27.23 36 SER B C 1
ATOM 3186 O O . SER B 1 36 ? -17.031 14.656 -4.309 1 27.23 36 SER B O 1
ATOM 3188 N N . VAL B 1 37 ? -19.188 14 -4.562 1 27.58 37 VAL B N 1
ATOM 3189 C CA . VAL B 1 37 ? -20 15.148 -4.172 1 27.58 37 VAL B CA 1
ATOM 3190 C C . VAL B 1 37 ? -19.969 15.305 -2.652 1 27.58 37 VAL B C 1
ATOM 3192 O O . VAL B 1 37 ? -20.109 14.328 -1.918 1 27.58 37 VAL B O 1
ATOM 3195 N N . PRO B 1 38 ? -19.688 16.359 -2.061 1 27.12 38 PRO B N 1
ATOM 3196 C CA . PRO B 1 38 ? -19.469 16.703 -0.652 1 27.12 38 PRO B CA 1
ATOM 3197 C C . PRO B 1 38 ? -20.734 16.547 0.19 1 27.12 38 PRO B C 1
ATOM 3199 O O . PRO B 1 38 ? -21.766 17.141 -0.126 1 27.12 38 PRO B O 1
ATOM 3202 N N . ARG B 1 39 ? -21.109 15.414 0.79 1 30 39 ARG B N 1
ATOM 3203 C CA . ARG B 1 39 ? -22.297 15.344 1.627 1 30 39 ARG B CA 1
ATOM 3204 C C . ARG B 1 39 ? -22.188 16.281 2.822 1 30 39 ARG B C 1
ATOM 3206 O O . ARG B 1 39 ? -21.141 16.359 3.467 1 30 39 ARG B O 1
ATOM 3213 N N . GLN B 1 40 ? -23.25 17.078 3.297 1 27 40 GLN B N 1
ATOM 3214 C CA . GLN B 1 40 ? -23.422 18.125 4.312 1 27 40 GLN B CA 1
ATOM 3215 C C . GLN B 1 40 ? -23.516 17.516 5.707 1 27 40 GLN B C 1
ATOM 3217 O O . GLN B 1 40 ? -24.391 16.688 5.969 1 27 40 GLN B O 1
ATOM 3222 N N . LEU B 1 41 ? -22.5 17.297 6.465 1 30.98 41 LEU B N 1
ATOM 3223 C CA . LEU B 1 41 ? -22.516 16.688 7.785 1 30.98 41 LEU B CA 1
ATOM 3224 C C . LEU B 1 41 ? -23.25 17.562 8.789 1 30.98 41 LEU B C 1
ATOM 3226 O O . LEU B 1 41 ? -23.188 18.781 8.711 1 30.98 41 LEU B O 1
ATOM 3230 N N . PRO B 1 42 ? -24.062 16.969 9.664 1 30.34 42 PRO B N 1
ATOM 3231 C CA . PRO B 1 42 ? -24.906 17.688 10.633 1 30.34 42 PRO B CA 1
ATOM 3232 C C . PRO B 1 42 ? -24.078 18.484 11.633 1 30.34 42 PRO B C 1
ATOM 3234 O O . PRO B 1 42 ? -22.922 18.141 11.906 1 30.34 42 PRO B O 1
ATOM 3237 N N . GLN B 1 43 ? -24.5 19.703 12.164 1 29.84 43 GLN B N 1
ATOM 3238 C CA . GLN B 1 43 ? -23.984 20.812 12.969 1 29.84 43 GLN B CA 1
ATOM 3239 C C . GLN B 1 43 ? -23.797 20.391 14.422 1 29.84 43 GLN B C 1
ATOM 3241 O O . GLN B 1 43 ? -24.781 20.188 15.141 1 29.84 43 GLN B O 1
ATOM 3246 N N . GLN B 1 44 ? -23.047 19.406 14.891 1 33.03 44 GLN B N 1
ATOM 3247 C CA . GLN B 1 44 ? -23.016 19.172 16.328 1 33.03 44 GLN B CA 1
ATOM 3248 C C . GLN B 1 44 ? -22.531 20.391 17.078 1 33.03 44 GLN B C 1
ATOM 3250 O O . GLN B 1 44 ? -21.797 21.219 16.531 1 33.03 44 GLN B O 1
ATOM 3255 N N . ARG B 1 45 ? -22.891 20.578 18.422 1 35.62 45 ARG B N 1
ATOM 3256 C CA . ARG B 1 45 ? -22.781 21.656 19.406 1 35.62 45 ARG B CA 1
ATOM 3257 C C . ARG B 1 45 ? -21.312 22.031 19.625 1 35.62 45 ARG B C 1
ATOM 3259 O O . ARG B 1 45 ? -20.453 21.156 19.75 1 35.62 45 ARG B O 1
ATOM 3266 N N . THR B 1 46 ? -20.922 23.266 19.391 1 36.25 46 THR B N 1
ATOM 3267 C CA . THR B 1 46 ? -19.719 24.078 19.312 1 36.25 46 THR B CA 1
ATOM 3268 C C . THR B 1 46 ? -19.031 24.156 20.672 1 36.25 46 THR B C 1
ATOM 3270 O O . THR B 1 46 ? -19.531 24.828 21.578 1 36.25 46 THR B O 1
ATOM 3273 N N . ARG B 1 47 ? -18.719 23.094 21.422 1 37.03 47 ARG B N 1
ATOM 3274 C CA . ARG B 1 47 ? -17.891 23.453 22.562 1 37.03 47 ARG B CA 1
ATOM 3275 C C . ARG B 1 47 ? -16.828 24.484 22.188 1 37.03 47 ARG B C 1
ATOM 3277 O O . ARG B 1 47 ? -16.344 24.484 21.047 1 37.03 47 ARG B O 1
ATOM 3284 N N . ASP B 1 48 ? -16.703 25.516 22.953 1 42.38 48 ASP B N 1
ATOM 3285 C CA . ASP B 1 48 ? -15.773 26.609 22.766 1 42.38 48 ASP B CA 1
ATOM 3286 C C . ASP B 1 48 ? -14.359 26.109 22.5 1 42.38 48 ASP B C 1
ATOM 3288 O O . ASP B 1 48 ? -13.773 25.406 23.328 1 42.38 48 ASP B O 1
ATOM 3292 N N . PRO B 1 49 ? -13.992 25.625 21.391 1 50.78 49 PRO B N 1
ATOM 3293 C CA . PRO B 1 49 ? -12.664 25.062 21.125 1 50.78 49 PRO B CA 1
ATOM 3294 C C . PRO B 1 49 ? -11.547 25.891 21.75 1 50.78 49 PRO B C 1
ATOM 3296 O O . PRO B 1 49 ? -11.625 27.125 21.797 1 50.78 49 PRO B O 1
ATOM 3299 N N . PRO B 1 50 ? -10.828 25.406 22.781 1 56.06 50 PRO B N 1
ATOM 3300 C CA . PRO B 1 50 ? -9.719 26.188 23.312 1 56.06 50 PRO B CA 1
ATOM 3301 C C . PRO B 1 50 ? -8.977 26.969 22.234 1 56.06 50 PRO B C 1
ATOM 3303 O O . PRO B 1 50 ? -8.938 26.547 21.062 1 56.06 50 PRO B O 1
ATOM 3306 N N . ALA B 1 51 ? -8.68 28.281 22.531 1 74.25 51 ALA B N 1
ATOM 3307 C CA . ALA B 1 51 ? -7.988 29.266 21.703 1 74.25 51 ALA B CA 1
ATOM 3308 C C . ALA B 1 51 ? -6.664 28.719 21.172 1 74.25 51 ALA B C 1
ATOM 3310 O O . ALA B 1 51 ? -5.906 28.094 21.922 1 74.25 51 ALA B O 1
ATOM 3311 N N . LYS B 1 52 ? -6.566 28.453 19.938 1 88.94 52 LYS B N 1
ATOM 3312 C CA . LYS B 1 52 ? -5.277 28.078 19.359 1 88.94 52 LYS B CA 1
ATOM 3313 C C . LYS B 1 52 ? -4.316 29.266 19.344 1 88.94 52 LYS B C 1
ATOM 3315 O O . LYS B 1 52 ? -4.703 30.391 19 1 88.94 52 LYS B O 1
ATOM 3320 N N . THR B 1 53 ? -3.16 29.062 19.969 1 91 53 THR B N 1
ATOM 3321 C CA . THR B 1 53 ? -2.139 30.094 20 1 91 53 THR B CA 1
ATOM 3322 C C . THR B 1 53 ? -0.839 29.594 19.375 1 91 53 THR B C 1
ATOM 3324 O O . THR B 1 53 ? -0.617 28.391 19.266 1 91 53 THR B O 1
ATOM 3327 N N . GLY B 1 54 ? -0.081 30.516 18.812 1 90.56 54 GLY B N 1
ATOM 3328 C CA . GLY B 1 54 ? 1.212 30.156 18.25 1 90.56 54 GLY B CA 1
ATOM 3329 C C . GLY B 1 54 ? 1.824 31.266 17.406 1 90.56 54 GLY B C 1
ATOM 3330 O O . GLY B 1 54 ? 1.2 32.312 17.203 1 90.56 54 GLY B O 1
ATOM 3331 N N . TRP B 1 55 ? 3.025 31 16.984 1 90.06 55 TRP B N 1
ATOM 3332 C CA . TRP B 1 55 ? 3.734 31.969 16.156 1 90.06 55 TRP B CA 1
ATOM 3333 C C . TRP B 1 55 ? 3.41 31.766 14.68 1 90.06 55 TRP B C 1
ATOM 3335 O O . TRP B 1 55 ? 3.428 30.625 14.18 1 90.06 55 TRP B O 1
ATOM 3345 N N . LEU B 1 56 ? 3.08 32.844 14.023 1 93.75 56 LEU B N 1
ATOM 3346 C CA . LEU B 1 56 ? 2.781 32.812 12.602 1 93.75 56 LEU B CA 1
ATOM 3347 C C . LEU B 1 56 ? 3.484 33.969 11.867 1 93.75 56 LEU B C 1
ATOM 3349 O O . LEU B 1 56 ? 3.549 35.062 12.383 1 93.75 56 LEU B O 1
ATOM 3353 N N . ARG B 1 57 ? 4.07 33.625 10.773 1 93.81 57 ARG B N 1
ATOM 3354 C CA . ARG B 1 57 ? 4.531 34.656 9.852 1 93.81 57 ARG B CA 1
ATOM 3355 C C . ARG B 1 57 ? 3.412 35.094 8.914 1 93.81 57 ARG B C 1
ATOM 3357 O O . ARG B 1 57 ? 2.783 34.25 8.258 1 93.81 57 ARG B O 1
ATOM 3364 N N . VAL B 1 58 ? 3.184 36.406 8.898 1 93.94 58 VAL B N 1
ATOM 3365 C CA . VAL B 1 58 ? 2.023 36.875 8.148 1 93.94 58 VAL B CA 1
ATOM 3366 C C . VAL B 1 58 ? 2.469 37.875 7.086 1 93.94 58 VAL B C 1
ATOM 3368 O O . VAL B 1 58 ? 3.246 38.781 7.367 1 93.94 58 VAL B O 1
ATOM 3371 N N . CYS B 1 59 ? 2.039 37.594 5.879 1 93.38 59 CYS B N 1
ATOM 3372 C CA . CYS B 1 59 ? 2.193 38.531 4.77 1 93.38 59 CYS B CA 1
ATOM 3373 C C . CYS B 1 59 ? 0.854 39.156 4.391 1 93.38 59 CYS B C 1
ATOM 3375 O O . CYS B 1 59 ? -0.148 38.438 4.262 1 93.38 59 CYS B O 1
ATOM 3377 N N . ARG B 1 60 ? 0.907 40.438 4.195 1 89.69 60 ARG B N 1
ATOM 3378 C CA . ARG B 1 60 ? -0.318 41.125 3.805 1 89.69 60 ARG B CA 1
ATOM 3379 C C . ARG B 1 60 ? -0.303 41.469 2.316 1 89.69 60 ARG B C 1
ATOM 3381 O O . ARG B 1 60 ? 0.708 41.938 1.792 1 89.69 60 ARG B O 1
ATOM 3388 N N . GLY B 1 61 ? -1.356 41.188 1.664 1 87.56 61 GLY B N 1
ATOM 3389 C CA . GLY B 1 61 ? -1.537 41.594 0.277 1 87.56 61 GLY B CA 1
ATOM 3390 C C . GLY B 1 61 ? -1.017 40.562 -0.71 1 87.56 61 GLY B C 1
ATOM 3391 O O . GLY B 1 61 ? -1.734 40.156 -1.626 1 87.56 61 GLY B O 1
ATOM 3392 N N . HIS B 1 62 ? 0.271 40.188 -0.49 1 87.69 62 HIS B N 1
ATOM 3393 C CA . HIS B 1 62 ? 0.883 39.25 -1.413 1 87.69 62 HIS B CA 1
ATOM 3394 C C . HIS B 1 62 ? 1.803 38.281 -0.678 1 87.69 62 HIS B C 1
ATOM 3396 O O . HIS B 1 62 ? 2.52 38.656 0.244 1 87.69 62 HIS B O 1
ATOM 3402 N N . PRO B 1 63 ? 1.809 37.094 -1.086 1 86.69 63 PRO B N 1
ATOM 3403 C CA . PRO B 1 63 ? 2.572 36.062 -0.376 1 86.69 63 PRO B CA 1
ATOM 3404 C C . PRO B 1 63 ? 4.082 36.25 -0.49 1 86.69 63 PRO B C 1
ATOM 3406 O O . PRO B 1 63 ? 4.844 35.688 0.3 1 86.69 63 PRO B O 1
ATOM 3409 N N . ARG B 1 64 ? 4.539 36.938 -1.476 1 84.44 64 ARG B N 1
ATOM 3410 C CA . ARG B 1 64 ? 5.973 37.094 -1.682 1 84.44 64 ARG B CA 1
ATOM 3411 C C . ARG B 1 64 ? 6.488 38.344 -0.929 1 84.44 64 ARG B C 1
ATOM 3413 O O . ARG B 1 64 ? 7.691 38.594 -0.937 1 84.44 64 ARG B O 1
ATOM 3420 N N . ARG B 1 65 ? 5.594 39.031 -0.289 1 84.56 65 ARG B N 1
ATOM 3421 C CA . ARG B 1 65 ? 6.008 40.188 0.502 1 84.56 65 ARG B CA 1
ATOM 3422 C C . ARG B 1 65 ? 6.699 39.75 1.788 1 84.56 65 ARG B C 1
ATOM 3424 O O . ARG B 1 65 ? 6.68 38.594 2.139 1 84.56 65 ARG B O 1
ATOM 3431 N N . ARG B 1 66 ? 7.391 40.625 2.354 1 86.19 66 ARG B N 1
ATOM 3432 C CA . ARG B 1 66 ? 8.109 40.344 3.59 1 86.19 66 ARG B CA 1
ATOM 3433 C C . ARG B 1 66 ? 7.152 39.875 4.68 1 86.19 66 ARG B C 1
ATOM 3435 O O . ARG B 1 66 ? 6.172 40.562 4.988 1 86.19 66 ARG B O 1
ATOM 3442 N N . ALA B 1 67 ? 7.473 38.812 5.18 1 89.06 67 ALA B N 1
ATOM 3443 C CA . ALA B 1 67 ? 6.645 38.219 6.238 1 89.06 67 ALA B CA 1
ATOM 3444 C C . ALA B 1 67 ? 7.051 38.75 7.605 1 89.06 67 ALA B C 1
ATOM 3446 O O . ALA B 1 67 ? 8.242 38.969 7.875 1 89.06 67 ALA B O 1
ATOM 3447 N N . VAL B 1 68 ? 6.047 39.156 8.375 1 89.81 68 VAL B N 1
ATOM 3448 C CA . VAL B 1 68 ? 6.277 39.625 9.742 1 89.81 68 VAL B CA 1
ATOM 3449 C C . VAL B 1 68 ? 5.82 38.562 10.734 1 89.81 68 VAL B C 1
ATOM 3451 O O . VAL B 1 68 ? 4.766 37.938 10.547 1 89.81 68 VAL B O 1
ATOM 3454 N N . LEU B 1 69 ? 6.68 38.344 11.711 1 91.31 69 LEU B N 1
ATOM 3455 C CA . LEU B 1 69 ? 6.379 37.312 12.711 1 91.31 69 LEU B CA 1
ATOM 3456 C C . LEU B 1 69 ? 5.441 37.875 13.781 1 91.31 69 LEU B C 1
ATOM 3458 O O . LEU B 1 69 ? 5.703 38.938 14.352 1 91.31 69 LEU B O 1
ATOM 3462 N N . PHE B 1 70 ? 4.309 37.219 14.016 1 92.56 70 PHE B N 1
ATOM 3463 C CA . PHE B 1 70 ? 3.336 37.625 15.031 1 92.56 70 PHE B CA 1
ATOM 3464 C C . PHE B 1 70 ? 3.039 36.469 15.977 1 92.56 70 PHE B C 1
ATOM 3466 O O . PHE B 1 70 ? 3.197 35.281 15.602 1 92.56 70 PHE B O 1
ATOM 3473 N N . TYR B 1 71 ? 2.754 36.781 17.172 1 91.94 71 TYR B N 1
ATOM 3474 C CA . TYR B 1 71 ? 2.104 35.812 18.047 1 91.94 71 TYR B CA 1
ATOM 3475 C C . TYR B 1 71 ? 0.597 35.812 17.812 1 91.94 71 TYR B C 1
ATOM 3477 O O . TYR B 1 71 ? -0.088 36.781 18.125 1 91.94 71 TYR B O 1
ATOM 3485 N N . ALA B 1 72 ? 0.106 34.719 17.312 1 93 72 ALA B N 1
ATOM 3486 C CA . ALA B 1 72 ? -1.289 34.656 16.891 1 93 72 ALA B CA 1
ATOM 3487 C C . ALA B 1 72 ? -2.148 33.969 17.938 1 93 72 ALA B C 1
ATOM 3489 O O . ALA B 1 72 ? -1.735 32.938 18.516 1 93 72 ALA B O 1
ATOM 3490 N N . VAL B 1 73 ? -3.299 34.594 18.234 1 91.88 73 VAL B N 1
ATOM 3491 C CA . VAL B 1 73 ? -4.285 34 19.141 1 91.88 73 VAL B CA 1
ATOM 3492 C C . VAL B 1 73 ? -5.641 33.938 18.453 1 91.88 73 VAL B C 1
ATOM 3494 O O . VAL B 1 73 ? -6.195 34.969 18.047 1 91.88 73 VAL B O 1
ATOM 3497 N N . LEU B 1 74 ? -6.078 32.719 18.297 1 93.5 74 LEU B N 1
ATOM 3498 C CA . LEU B 1 74 ? -7.395 32.531 17.703 1 93.5 74 LEU B CA 1
ATOM 3499 C C . LEU B 1 74 ? -8.461 32.344 18.781 1 93.5 74 LEU B C 1
ATOM 3501 O O . LEU B 1 74 ? -8.43 31.375 19.531 1 93.5 74 LEU B O 1
ATOM 3505 N N . ARG B 1 75 ? -9.289 33.312 18.859 1 89 75 ARG B N 1
ATOM 3506 C CA . ARG B 1 75 ? -10.406 33.281 19.812 1 89 75 ARG B CA 1
ATOM 3507 C C . ARG B 1 75 ? -11.742 33.438 19.094 1 89 75 ARG B C 1
ATOM 3509 O O . ARG B 1 75 ? -11.969 34.438 18.422 1 89 75 ARG B O 1
ATOM 3516 N N . ASP B 1 76 ? -12.516 32.406 19.266 1 86.94 76 ASP B N 1
ATOM 3517 C CA . ASP B 1 76 ? -13.82 32.406 18.625 1 86.94 76 ASP B CA 1
ATOM 3518 C C . ASP B 1 76 ? -13.68 32.562 17.109 1 86.94 76 ASP B C 1
ATOM 3520 O O . ASP B 1 76 ? -13.094 31.719 16.438 1 86.94 76 ASP B O 1
ATOM 3524 N N . ASN B 1 77 ? -14.102 33.594 16.562 1 89.81 77 ASN B N 1
ATOM 3525 C CA . ASN B 1 77 ? -14.055 33.781 15.109 1 89.81 77 ASN B CA 1
ATOM 3526 C C . ASN B 1 77 ? -13.109 34.906 14.711 1 89.81 77 ASN B C 1
ATOM 3528 O O . ASN B 1 77 ? -13.25 35.5 13.641 1 89.81 77 ASN B O 1
ATOM 3532 N N . THR B 1 78 ? -12.203 35.156 15.617 1 91.38 78 THR B N 1
ATOM 3533 C CA . THR B 1 78 ? -11.297 36.281 15.344 1 91.38 78 THR B CA 1
ATOM 3534 C C . THR B 1 78 ? -9.852 35.875 15.609 1 91.38 78 THR B C 1
ATOM 3536 O O . THR B 1 78 ? -9.547 35.25 16.641 1 91.38 78 THR B O 1
ATOM 3539 N N . LEU B 1 79 ? -9.031 36.156 14.68 1 93.19 79 LEU B N 1
ATOM 3540 C CA . LEU B 1 79 ? -7.602 35.938 14.828 1 93.19 79 LEU B CA 1
ATOM 3541 C C . LEU B 1 79 ? -6.887 37.219 15.273 1 93.19 79 LEU B C 1
ATOM 3543 O O . LEU B 1 79 ? -6.906 38.219 14.57 1 93.19 79 LEU B O 1
ATOM 3547 N N . HIS B 1 80 ? -6.312 37.156 16.438 1 92.19 80 HIS B N 1
ATOM 3548 C CA . HIS B 1 80 ? -5.559 38.281 16.984 1 92.19 80 HIS B CA 1
ATOM 3549 C C . HIS B 1 80 ? -4.062 38.094 16.75 1 92.19 80 HIS B C 1
ATOM 3551 O O . HIS B 1 80 ? -3.488 37.062 17.109 1 92.19 80 HIS B O 1
ATOM 3557 N N . LEU B 1 81 ? -3.486 39.094 16.141 1 92.25 81 LEU B N 1
ATOM 3558 C CA . LEU B 1 81 ? -2.051 39.062 15.875 1 92.25 81 LEU B CA 1
ATOM 3559 C C . LEU B 1 81 ? -1.312 40.062 16.766 1 92.25 81 LEU B C 1
ATOM 3561 O O . LEU B 1 81 ? -1.503 41.25 16.625 1 92.25 81 LEU B O 1
ATOM 3565 N N . TYR B 1 82 ? -0.518 39.469 17.625 1 90.56 82 TYR B N 1
ATOM 3566 C CA . TYR B 1 82 ? 0.246 40.281 18.547 1 90.56 82 TYR B CA 1
ATOM 3567 C C . TYR B 1 82 ? 1.696 40.406 18.094 1 90.56 82 TYR B C 1
ATOM 3569 O O . TYR B 1 82 ? 2.242 39.5 17.484 1 90.56 82 TYR B O 1
ATOM 3577 N N . ASP B 1 83 ? 2.289 41.531 18.422 1 83.19 83 ASP B N 1
ATOM 3578 C CA . ASP B 1 83 ? 3.688 41.75 18.062 1 83.19 83 ASP B CA 1
ATOM 3579 C C . ASP B 1 83 ? 4.609 40.844 18.875 1 83.19 83 ASP B C 1
ATOM 3581 O O . ASP B 1 83 ? 4.234 40.375 19.938 1 83.19 83 ASP B O 1
ATOM 3585 N N . ARG B 1 84 ? 5.746 40.469 18.25 1 72 84 ARG B N 1
ATOM 3586 C CA . ARG B 1 84 ? 6.738 39.531 18.797 1 72 84 ARG B CA 1
ATOM 3587 C C . ARG B 1 84 ? 7.219 40 20.172 1 72 84 ARG B C 1
ATOM 3589 O O . ARG B 1 84 ? 7.395 39.188 21.078 1 72 84 ARG B O 1
ATOM 3596 N N . GLU B 1 85 ? 7.496 41.344 20.359 1 63.88 85 GLU B N 1
ATOM 3597 C CA . GLU B 1 85 ? 8.219 41.844 21.516 1 63.88 85 GLU B CA 1
ATOM 3598 C C . GLU B 1 85 ? 7.352 41.812 22.766 1 63.88 85 GLU B C 1
ATOM 3600 O O . GLU B 1 85 ? 7.789 41.344 23.828 1 63.88 85 GLU B O 1
ATOM 3605 N N . HIS B 1 86 ? 6.141 42.375 22.719 1 62.88 86 HIS B N 1
ATOM 3606 C CA . HIS B 1 86 ? 5.434 42.531 23.984 1 62.88 86 HIS B CA 1
ATOM 3607 C C . HIS B 1 86 ? 4.133 41.75 24 1 62.88 86 HIS B C 1
ATOM 3609 O O . HIS B 1 86 ? 3.418 41.719 25 1 62.88 86 HIS B O 1
ATOM 3615 N N . ARG B 1 87 ? 4 40.688 23.125 1 64.25 87 ARG B N 1
ATOM 3616 C CA . ARG B 1 87 ? 2.818 39.844 23.016 1 64.25 87 ARG B CA 1
ATOM 3617 C C . ARG B 1 87 ? 1.581 40.562 23.547 1 64.25 87 ARG B C 1
ATOM 3619 O O . ARG B 1 87 ? 0.606 39.906 23.938 1 64.25 87 ARG B O 1
ATOM 3626 N N . THR B 1 88 ? 1.71 41.781 23.891 1 68.5 88 THR B N 1
ATOM 3627 C CA . THR B 1 88 ? 0.595 42.469 24.516 1 68.5 88 THR B CA 1
ATOM 3628 C C . THR B 1 88 ? 0.002 43.5 23.547 1 68.5 88 THR B C 1
ATOM 3630 O O . THR B 1 88 ? -1.184 43.812 23.625 1 68.5 88 THR B O 1
ATOM 3633 N N . ASP B 1 89 ? 0.83 43.844 22.562 1 78.75 89 ASP B N 1
ATOM 3634 C CA . ASP B 1 89 ? 0.312 44.875 21.656 1 78.75 89 ASP B CA 1
ATOM 3635 C C . ASP B 1 89 ? -0.377 44.25 20.453 1 78.75 89 ASP B C 1
ATOM 3637 O O . ASP B 1 89 ? 0.271 43.594 19.641 1 78.75 89 ASP B O 1
ATOM 3641 N N . LEU B 1 90 ? -1.683 44.344 20.5 1 85.56 90 LEU B N 1
ATOM 3642 C CA . LEU B 1 90 ? -2.469 43.844 19.375 1 85.56 90 LEU B CA 1
ATOM 3643 C C . LEU B 1 90 ? -2.193 44.688 18.125 1 85.56 90 LEU B C 1
ATOM 3645 O O . LEU B 1 90 ? -2.391 45.906 18.125 1 85.56 90 LEU B O 1
ATOM 3649 N N . ARG B 1 91 ? -1.709 44.125 17.094 1 85.25 91 ARG B N 1
ATOM 3650 C CA . ARG B 1 91 ? -1.391 44.812 15.859 1 85.25 91 ARG B CA 1
ATOM 3651 C C . ARG B 1 91 ? -2.5 44.656 14.828 1 85.25 91 ARG B C 1
ATOM 3653 O O . ARG B 1 91 ? -2.906 45.625 14.18 1 85.25 91 ARG B O 1
ATOM 3660 N N . HIS B 1 92 ? -2.906 43.438 14.68 1 87.31 92 HIS B N 1
ATOM 3661 C CA . HIS B 1 92 ? -3.941 43.188 13.688 1 87.31 92 HIS B CA 1
ATOM 3662 C C . HIS B 1 92 ? -5.02 42.25 14.25 1 87.31 92 HIS B C 1
ATOM 3664 O O . HIS B 1 92 ? -4.734 41.375 15.07 1 87.31 92 HIS B O 1
ATOM 3670 N N . ARG B 1 93 ? -6.188 42.562 13.867 1 88.81 93 ARG B N 1
ATOM 3671 C CA . ARG B 1 93 ? -7.352 41.719 14.156 1 88.81 93 ARG B CA 1
ATOM 3672 C C . ARG B 1 93 ? -8.047 41.281 12.875 1 88.81 93 ARG B C 1
ATOM 3674 O O . ARG B 1 93 ? -8.5 42.125 12.086 1 88.81 93 ARG B O 1
ATOM 3681 N N . ILE B 1 94 ? -8.07 40 12.672 1 89.19 94 ILE B N 1
ATOM 3682 C CA . ILE B 1 94 ? -8.695 39.5 11.461 1 89.19 94 ILE B CA 1
ATOM 3683 C C . ILE B 1 94 ? -9.977 38.75 11.828 1 89.19 94 ILE B C 1
ATOM 3685 O O . ILE B 1 94 ? -9.93 37.719 12.508 1 89.19 94 ILE B O 1
ATOM 3689 N N . VAL B 1 95 ? -11.062 39.25 11.406 1 87.06 95 VAL B N 1
ATOM 3690 C CA . VAL B 1 95 ? -12.344 38.594 11.617 1 87.06 95 VAL B CA 1
ATOM 3691 C C . VAL B 1 95 ? -12.57 37.562 10.523 1 87.06 95 VAL B C 1
ATOM 3693 O O . VAL B 1 95 ? -12.539 37.875 9.328 1 87.06 95 VAL B O 1
ATOM 3696 N N . LEU B 1 96 ? -12.836 36.406 10.906 1 88.12 96 LEU B N 1
ATOM 3697 C CA . LEU B 1 96 ? -12.836 35.312 9.961 1 88.12 96 LEU B CA 1
ATOM 3698 C C . LEU B 1 96 ? -14.219 35.125 9.344 1 88.12 96 LEU B C 1
ATOM 3700 O O . LEU B 1 96 ? -14.344 34.594 8.234 1 88.12 96 LEU B O 1
ATOM 3704 N N . VAL B 1 97 ? -15.258 35.5 10.031 1 82.38 97 VAL B N 1
ATOM 3705 C CA . VAL B 1 97 ? -16.594 35.469 9.43 1 82.38 97 VAL B CA 1
ATOM 3706 C C . VAL B 1 97 ? -16.969 36.844 8.922 1 82.38 97 VAL B C 1
ATOM 3708 O O . VAL B 1 97 ? -17.031 37.812 9.703 1 82.38 97 VAL B O 1
ATOM 3711 N N . PRO B 1 98 ? -17.047 36.969 7.609 1 81.25 98 PRO B N 1
ATOM 3712 C CA . PRO B 1 98 ? -17.266 36.031 6.523 1 81.25 98 PRO B CA 1
ATOM 3713 C C . PRO B 1 98 ? -16.016 35.812 5.672 1 81.25 98 PRO B C 1
ATOM 3715 O O . PRO B 1 98 ? -16.109 35.625 4.457 1 81.25 98 PRO B O 1
ATOM 3718 N N . SER B 1 99 ? -14.891 35.719 6.137 1 83.62 99 SER B N 1
ATOM 3719 C CA . SER B 1 99 ? -13.672 35.531 5.348 1 83.62 99 SER B CA 1
ATOM 3720 C C . SER B 1 99 ? -13.57 34.125 4.816 1 83.62 99 SER B C 1
ATOM 3722 O O . SER B 1 99 ? -14.219 33.219 5.336 1 83.62 99 SER B O 1
ATOM 3724 N N . THR B 1 100 ? -12.938 34.031 3.699 1 88 100 THR B N 1
ATOM 3725 C CA . THR B 1 100 ? -12.664 32.719 3.123 1 88 100 THR B CA 1
ATOM 3726 C C . THR B 1 100 ? -11.25 32.25 3.465 1 88 100 THR B C 1
ATOM 3728 O O . THR B 1 100 ? -10.297 33.031 3.373 1 88 100 THR B O 1
ATOM 3731 N N . VAL B 1 101 ? -11.195 31.125 3.971 1 90.5 101 VAL B N 1
ATOM 3732 C CA . VAL B 1 101 ? -9.914 30.547 4.34 1 90.5 101 VAL B CA 1
ATOM 3733 C C . VAL B 1 101 ? -9.531 29.453 3.336 1 90.5 101 VAL B C 1
ATOM 3735 O O . VAL B 1 101 ? -10.312 28.531 3.082 1 90.5 101 VAL B O 1
ATOM 3738 N N . GLY B 1 102 ? -8.352 29.609 2.729 1 91.69 102 GLY B N 1
ATOM 3739 C CA . GLY B 1 102 ? -7.848 28.641 1.771 1 91.69 102 GLY B CA 1
ATOM 3740 C C . GLY B 1 102 ? -6.348 28.453 1.852 1 91.69 102 GLY B C 1
ATOM 3741 O O . GLY B 1 102 ? -5.711 28.875 2.818 1 91.69 102 GLY B O 1
ATOM 3742 N N . LEU B 1 103 ? -5.863 27.641 0.963 1 92.62 103 LEU B N 1
ATOM 3743 C CA . LEU B 1 103 ? -4.426 27.391 0.902 1 92.62 103 LEU B CA 1
ATOM 3744 C C . LEU B 1 103 ? -3.818 28.031 -0.343 1 92.62 103 LEU B C 1
ATOM 3746 O O . LEU B 1 103 ? -4.492 28.172 -1.368 1 92.62 103 LEU B O 1
ATOM 3750 N N . TRP B 1 104 ? -2.645 28.484 -0.15 1 91.25 104 TRP B N 1
ATOM 3751 C CA . TRP B 1 104 ? -1.896 29.109 -1.242 1 91.25 104 TRP B CA 1
ATOM 3752 C C . TRP B 1 104 ? -0.521 28.469 -1.39 1 91.25 104 TRP B C 1
ATOM 3754 O O . TRP B 1 104 ? 0.19 28.266 -0.4 1 91.25 104 TRP B O 1
ATOM 3764 N N . PRO B 1 105 ? -0.03 28.109 -2.559 1 90.56 105 PRO B N 1
ATOM 3765 C CA . PRO B 1 105 ? -0.656 28.406 -3.852 1 90.56 105 PRO B CA 1
ATOM 3766 C C . PRO B 1 105 ? -1.795 27.438 -4.184 1 90.56 105 PRO B C 1
ATOM 3768 O O . PRO B 1 105 ? -1.854 26.344 -3.641 1 90.56 105 PRO B O 1
ATOM 3771 N N . PRO B 1 106 ? -2.625 28.016 -5.051 1 87 106 PRO B N 1
ATOM 3772 C CA . PRO B 1 106 ? -3.719 27.125 -5.449 1 87 106 PRO B CA 1
ATOM 3773 C C . PRO B 1 106 ? -3.254 25.984 -6.355 1 87 106 PRO B C 1
ATOM 3775 O O . PRO B 1 106 ? -2.287 26.141 -7.105 1 87 106 PRO B O 1
ATOM 3778 N N . GLY B 1 107 ? -3.838 24.828 -6.176 1 83.12 107 GLY B N 1
ATOM 3779 C CA . GLY B 1 107 ? -3.57 23.719 -7.07 1 83.12 107 GLY B CA 1
ATOM 3780 C C . GLY B 1 107 ? -2.354 22.906 -6.664 1 83.12 107 GLY B C 1
ATOM 3781 O O . GLY B 1 107 ? -1.806 22.156 -7.473 1 83.12 107 GLY B O 1
ATOM 3782 N N . ALA B 1 108 ? -1.864 23.141 -5.555 1 79.94 108 ALA B N 1
ATOM 3783 C CA . ALA B 1 108 ? -0.723 22.375 -5.078 1 79.94 108 ALA B CA 1
ATOM 3784 C C . ALA B 1 108 ? -1.097 20.906 -4.898 1 79.94 108 ALA B C 1
ATOM 3786 O O . ALA B 1 108 ? -2.264 20.578 -4.676 1 79.94 108 ALA B O 1
ATOM 3787 N N . HIS B 1 109 ? -0.061 20.094 -5.105 1 78.81 109 HIS B N 1
ATOM 3788 C CA . HIS B 1 109 ? -0.275 18.672 -4.871 1 78.81 109 HIS B CA 1
ATOM 3789 C C . HIS B 1 109 ? -0.616 18.391 -3.41 1 78.81 109 HIS B C 1
ATOM 3791 O O . HIS B 1 109 ? -0.122 19.078 -2.514 1 78.81 109 HIS B O 1
ATOM 3797 N N . ASP B 1 110 ? -1.378 17.469 -3.215 1 77.19 110 ASP B N 1
ATOM 3798 C CA . ASP B 1 110 ? -1.907 17.141 -1.896 1 77.19 110 ASP B CA 1
ATOM 3799 C C . ASP B 1 110 ? -0.781 16.953 -0.882 1 77.19 110 ASP B C 1
ATOM 3801 O O . ASP B 1 110 ? -0.872 17.438 0.25 1 77.19 110 ASP B O 1
ATOM 3805 N N . GLY B 1 111 ? 0.162 16.375 -1.33 1 75.31 111 GLY B N 1
ATOM 3806 C CA . GLY B 1 111 ? 1.261 16.078 -0.424 1 75.31 111 GLY B CA 1
ATOM 3807 C C . GLY B 1 111 ? 2.066 17.312 -0.05 1 75.31 111 GLY B C 1
ATOM 3808 O O . GLY B 1 111 ? 2.826 17.281 0.921 1 75.31 111 GLY B O 1
ATOM 3809 N N . GLU B 1 112 ? 1.824 18.422 -0.75 1 78.25 112 GLU B N 1
ATOM 3810 C CA . GLU B 1 112 ? 2.617 19.625 -0.523 1 78.25 112 GLU B CA 1
ATOM 3811 C C . GLU B 1 112 ? 1.757 20.75 0.029 1 78.25 112 GLU B C 1
ATOM 3813 O O . GLU B 1 112 ? 2.223 21.891 0.158 1 78.25 112 GLU B O 1
ATOM 3818 N N . LEU B 1 113 ? 0.64 20.391 0.336 1 84.69 113 LEU B N 1
ATOM 3819 C CA . LEU B 1 113 ? -0.315 21.438 0.703 1 84.69 113 LEU B CA 1
ATOM 3820 C C . LEU B 1 113 ? 0.19 22.234 1.896 1 84.69 113 LEU B C 1
ATOM 3822 O O . LEU B 1 113 ? 0.046 23.469 1.932 1 84.69 113 LEU B O 1
ATOM 3826 N N . PHE B 1 114 ? 0.839 21.578 2.826 1 87.56 114 PHE B N 1
ATOM 3827 C CA . PHE B 1 114 ? 1.215 22.266 4.055 1 87.56 114 PHE B CA 1
ATOM 3828 C C . PHE B 1 114 ? 2.729 22.406 4.156 1 87.56 114 PHE B C 1
ATOM 3830 O O . PHE B 1 114 ? 3.275 22.5 5.254 1 87.56 114 PHE B O 1
ATOM 3837 N N . ALA B 1 115 ? 3.26 22.375 2.949 1 82.69 115 ALA B N 1
ATOM 3838 C CA . ALA B 1 115 ? 4.699 22.609 2.912 1 82.69 115 ALA B CA 1
ATOM 3839 C C . ALA B 1 115 ? 5.043 23.984 3.494 1 82.69 115 ALA B C 1
ATOM 3841 O O . ALA B 1 115 ? 4.199 24.875 3.527 1 82.69 115 ALA B O 1
ATOM 3842 N N . ARG B 1 116 ? 6.195 24.172 3.871 1 80.94 116 ARG B N 1
ATOM 3843 C CA . ARG B 1 116 ? 6.645 25.406 4.527 1 80.94 116 ARG B CA 1
ATOM 3844 C C . ARG B 1 116 ? 6.48 26.609 3.605 1 80.94 116 ARG B C 1
ATOM 3846 O O . ARG B 1 116 ? 6.238 27.719 4.07 1 80.94 116 ARG B O 1
ATOM 3853 N N . ALA B 1 117 ? 6.629 26.297 2.377 1 82.5 117 ALA B N 1
ATOM 3854 C CA . ALA B 1 117 ? 6.551 27.375 1.399 1 82.5 117 ALA B CA 1
ATOM 3855 C C . ALA B 1 117 ? 5.098 27.734 1.1 1 82.5 117 ALA B C 1
ATOM 3857 O O . ALA B 1 117 ? 4.82 28.781 0.5 1 82.5 117 ALA B O 1
ATOM 3858 N N . HIS B 1 118 ? 4.254 26.922 1.554 1 89 118 HIS B N 1
ATOM 3859 C CA . HIS B 1 118 ? 2.844 27.188 1.278 1 89 118 HIS B CA 1
ATOM 3860 C C . HIS B 1 118 ? 2.191 27.969 2.412 1 89 118 HIS B C 1
ATOM 3862 O O . HIS B 1 118 ? 2.613 27.859 3.566 1 89 118 HIS B O 1
ATOM 3868 N N . ALA B 1 119 ? 1.19 28.75 2.076 1 94.12 119 ALA B N 1
ATOM 3869 C CA . ALA B 1 119 ? 0.58 29.656 3.045 1 94.12 119 ALA B CA 1
ATOM 3870 C C . ALA B 1 119 ? -0.907 29.359 3.213 1 94.12 119 ALA B C 1
ATOM 3872 O O . ALA B 1 119 ? -1.53 28.75 2.334 1 94.12 119 ALA B O 1
ATOM 3873 N N . ILE B 1 120 ? -1.379 29.703 4.371 1 94.94 120 ILE B N 1
ATOM 3874 C CA . ILE B 1 120 ? -2.82 29.797 4.574 1 94.94 120 ILE B CA 1
ATOM 3875 C C . ILE B 1 120 ? -3.318 31.156 4.105 1 94.94 120 ILE B C 1
ATOM 3877 O O . ILE B 1 120 ? -2.82 32.188 4.551 1 94.94 120 ILE B O 1
ATOM 3881 N N . HIS B 1 121 ? -4.227 31.109 3.223 1 94.06 121 HIS B N 1
ATOM 3882 C CA . HIS B 1 121 ? -4.734 32.312 2.604 1 94.06 121 HIS B CA 1
ATOM 3883 C C . HIS B 1 121 ? -6.082 32.719 3.197 1 94.06 121 HIS B C 1
ATOM 3885 O O . HIS B 1 121 ? -7.035 31.938 3.168 1 94.06 121 HIS B O 1
ATOM 3891 N N . ILE B 1 122 ? -6.148 33.875 3.787 1 92.62 122 ILE B N 1
ATOM 3892 C CA . ILE B 1 122 ? -7.391 34.438 4.301 1 92.62 122 ILE B CA 1
ATOM 3893 C C . ILE B 1 122 ? -7.797 35.656 3.459 1 92.62 122 ILE B C 1
ATOM 3895 O O . ILE B 1 122 ? -7.047 36.625 3.361 1 92.62 122 ILE B O 1
ATOM 3899 N N . ALA B 1 123 ? -8.859 35.5 2.812 1 89.38 123 ALA B N 1
ATOM 3900 C CA . ALA B 1 123 ? -9.383 36.594 2.018 1 89.38 123 ALA B CA 1
ATOM 3901 C C . ALA B 1 123 ? -10.609 37.219 2.688 1 89.38 123 ALA B C 1
ATOM 3903 O O . ALA B 1 123 ? -11.617 36.562 2.896 1 89.38 123 ALA B O 1
ATOM 3904 N N . GLU B 1 124 ? -10.492 38.438 3.025 1 80.5 124 GLU B N 1
ATOM 3905 C CA . GLU B 1 124 ? -11.609 39.156 3.645 1 80.5 124 GLU B CA 1
ATOM 3906 C C . GLU B 1 124 ? -12.656 39.562 2.609 1 80.5 124 GLU B C 1
ATOM 3908 O O . GLU B 1 124 ? -12.32 39.906 1.482 1 80.5 124 GLU B O 1
ATOM 3913 N N . GLN B 1 125 ? -13.883 39.062 2.74 1 72.38 125 GLN B N 1
ATOM 3914 C CA . GLN B 1 125 ? -14.961 39.438 1.837 1 72.38 125 GLN B CA 1
ATOM 3915 C C . GLN B 1 125 ? -15.398 40.875 2.07 1 72.38 125 GLN B C 1
ATOM 3917 O O . GLN B 1 125 ? -15.32 41.375 3.193 1 72.38 125 GLN B O 1
ATOM 3922 N N . ALA B 1 126 ? -15.5 41.656 1.018 1 57.59 126 ALA B N 1
ATOM 3923 C CA . ALA B 1 126 ? -15.984 43.031 1.052 1 57.59 126 ALA B CA 1
ATOM 3924 C C . ALA B 1 126 ? -17.266 43.156 1.882 1 57.59 126 ALA B C 1
ATOM 3926 O O . ALA B 1 126 ? -18.172 42.312 1.755 1 57.59 126 ALA B O 1
ATOM 3927 N N . SER B 1 127 ? -17.266 43.406 3.117 1 53.38 127 SER B N 1
ATOM 3928 C CA . SER B 1 127 ? -18.516 43.75 3.795 1 53.38 127 SER B CA 1
ATOM 3929 C C . SER B 1 127 ? -19.391 44.656 2.938 1 53.38 127 SER B C 1
ATOM 3931 O O . SER B 1 127 ? -18.891 45.5 2.205 1 53.38 127 SER B O 1
ATOM 3933 N N . ALA B 1 128 ? -20.703 44.219 2.525 1 49.44 128 ALA B N 1
ATOM 3934 C CA . ALA B 1 128 ? -21.672 45.062 1.824 1 49.44 128 ALA B CA 1
ATOM 3935 C C . ALA B 1 128 ? -21.641 46.5 2.344 1 49.44 128 ALA B C 1
ATOM 3937 O O . ALA B 1 128 ? -22.094 47.406 1.664 1 49.44 128 ALA B O 1
ATOM 3938 N N . VAL B 1 129 ? -21.781 46.656 3.664 1 47.66 129 VAL B N 1
ATOM 3939 C CA . VAL B 1 129 ? -22.156 48 4.121 1 47.66 129 VAL B CA 1
ATOM 3940 C C . VAL B 1 129 ? -21.078 49 3.695 1 47.66 129 VAL B C 1
ATOM 3942 O O . VAL B 1 129 ? -21.359 50.188 3.602 1 47.66 129 VAL B O 1
ATOM 3945 N N . SER B 1 130 ? -19.797 48.812 4 1 44.28 130 SER B N 1
ATOM 3946 C CA . SER B 1 130 ? -19 50.031 3.816 1 44.28 130 SER B CA 1
ATOM 3947 C C . SER B 1 130 ? -18.688 50.281 2.342 1 44.28 130 SER B C 1
ATOM 3949 O O . SER B 1 130 ? -18.328 49.344 1.616 1 44.28 130 SER B O 1
ATOM 3951 N N . THR B 1 131 ? -19.391 51.188 1.627 1 44.94 131 THR B N 1
ATOM 3952 C CA . THR B 1 131 ? -19.266 51.875 0.353 1 44.94 131 THR B CA 1
ATOM 3953 C C . THR B 1 131 ? -17.812 51.906 -0.112 1 44.94 131 THR B C 1
ATOM 3955 O O . THR B 1 131 ? -17.516 52.281 -1.251 1 44.94 131 THR B O 1
ATOM 3958 N N . GLU B 1 132 ? -16.859 52.406 0.776 1 42.72 132 GLU B N 1
ATOM 3959 C CA . GLU B 1 132 ? -15.523 52.781 0.291 1 42.72 132 GLU B CA 1
ATOM 3960 C C . GLU B 1 132 ? -14.789 51.531 -0.251 1 42.72 132 GLU B C 1
ATOM 3962 O O . GLU B 1 132 ? -14.961 50.438 0.259 1 42.72 132 GLU B O 1
ATOM 3967 N N . SER B 1 133 ? -14.445 51.469 -1.574 1 46.66 133 SER B N 1
ATOM 3968 C CA . SER B 1 133 ? -13.555 50.656 -2.383 1 46.66 133 SER B CA 1
ATOM 3969 C C . SER B 1 133 ? -12.5 49.969 -1.52 1 46.66 133 SER B C 1
ATOM 3971 O O . SER B 1 133 ? -11.297 50.094 -1.792 1 46.66 133 SER B O 1
ATOM 3973 N N . THR B 1 134 ? -12.641 49.875 -0.263 1 49.25 134 THR B N 1
ATOM 3974 C CA . THR B 1 134 ? -11.531 49.469 0.581 1 49.25 134 THR B CA 1
ATOM 3975 C C . THR B 1 134 ? -10.992 48.125 0.118 1 49.25 134 THR B C 1
ATOM 3977 O O . THR B 1 134 ? -11.75 47.156 -0.028 1 49.25 134 THR B O 1
ATOM 3980 N N . ALA B 1 135 ? -9.93 48.156 -0.53 1 55.44 135 ALA B N 1
ATOM 3981 C CA . ALA B 1 135 ? -9.078 47.094 -1.069 1 55.44 135 ALA B CA 1
ATOM 3982 C C . ALA B 1 135 ? -9.125 45.844 -0.193 1 55.44 135 ALA B C 1
ATOM 3984 O O . ALA B 1 135 ? -8.961 45.938 1.026 1 55.44 135 ALA B O 1
ATOM 3985 N N . ARG B 1 136 ? -9.797 44.75 -0.58 1 65.69 136 ARG B N 1
ATOM 3986 C CA . ARG B 1 136 ? -9.875 43.406 -0.02 1 65.69 136 ARG B CA 1
ATOM 3987 C C . ARG B 1 136 ? -8.531 42.969 0.551 1 65.69 136 ARG B C 1
ATOM 3989 O O . ARG B 1 136 ? -7.539 42.906 -0.175 1 65.69 136 ARG B O 1
ATOM 3996 N N . GLN B 1 137 ? -8.5 43.094 1.921 1 83.62 137 GLN B N 1
ATOM 3997 C CA . GLN B 1 137 ? -7.223 42.688 2.52 1 83.62 137 GLN B CA 1
ATOM 3998 C C . GLN B 1 137 ? -7.023 41.188 2.473 1 83.62 137 GLN B C 1
ATOM 4000 O O . GLN B 1 137 ? -7.969 40.438 2.676 1 83.62 137 GLN B O 1
ATOM 4005 N N . GLN B 1 138 ? -5.984 40.781 1.907 1 90.19 138 GLN B N 1
ATOM 4006 C CA . GLN B 1 138 ? -5.562 39.375 1.828 1 90.19 138 GLN B CA 1
ATOM 4007 C C . GLN B 1 138 ? -4.387 39.094 2.766 1 90.19 138 GLN B C 1
ATOM 4009 O O . GLN B 1 138 ? -3.492 39.938 2.906 1 90.19 138 GLN B O 1
ATOM 4014 N N . TYR B 1 139 ? -4.582 38.094 3.49 1 93.56 139 TYR B N 1
ATOM 4015 C CA . TYR B 1 139 ? -3.52 37.688 4.406 1 93.56 139 TYR B CA 1
ATOM 4016 C C . TYR B 1 139 ? -2.979 36.312 4.039 1 93.56 139 TYR B C 1
ATOM 4018 O O . TYR B 1 139 ? -3.74 35.406 3.668 1 93.56 139 TYR B O 1
ATOM 4026 N N . PHE B 1 140 ? -1.717 36.188 4.137 1 95.31 140 PHE B N 1
ATOM 4027 C CA . PHE B 1 140 ? -1.032 34.906 3.93 1 95.31 140 PHE B CA 1
ATOM 4028 C C . PHE B 1 140 ? -0.235 34.5 5.168 1 95.31 140 PHE B C 1
ATOM 4030 O O . PHE B 1 140 ? 0.679 35.219 5.578 1 95.31 140 PHE B O 1
ATOM 4037 N N . LEU B 1 141 ? -0.626 33.438 5.727 1 95.62 141 LEU B N 1
ATOM 4038 C CA . LEU B 1 141 ? -0.045 32.969 6.984 1 95.62 141 LEU B CA 1
ATOM 4039 C C . LEU B 1 141 ? 0.869 31.781 6.766 1 95.62 141 LEU B C 1
ATOM 4041 O O . LEU B 1 141 ? 0.52 30.844 6.031 1 95.62 141 LEU B O 1
ATOM 4045 N N . PHE B 1 142 ? 2.018 31.812 7.406 1 93.81 142 PHE B N 1
ATOM 4046 C CA . PHE B 1 142 ? 3.008 30.75 7.316 1 93.81 142 PHE B CA 1
ATOM 4047 C C . PHE B 1 142 ? 3.371 30.234 8.703 1 93.81 142 PHE B C 1
ATOM 4049 O O . PHE B 1 142 ? 3.613 31.016 9.617 1 93.81 142 PHE B O 1
ATOM 4056 N N . SER B 1 143 ? 3.344 28.906 8.789 1 90.06 143 SER B N 1
ATOM 4057 C CA . SER B 1 143 ? 3.836 28.266 10 1 90.06 143 SER B CA 1
ATOM 4058 C C . SER B 1 143 ? 5.172 27.578 9.758 1 90.06 143 SER B C 1
ATOM 4060 O O . SER B 1 143 ? 5.477 27.188 8.633 1 90.06 143 SER B O 1
ATOM 4062 N N . GLY B 1 144 ? 5.98 27.547 10.734 1 79.81 144 GLY B N 1
ATOM 4063 C CA . GLY B 1 144 ? 7.297 26.938 10.609 1 79.81 144 GLY B CA 1
ATOM 4064 C C . GLY B 1 144 ? 7.242 25.422 10.477 1 79.81 144 GLY B C 1
ATOM 4065 O O . GLY B 1 144 ? 8.211 24.797 10.039 1 79.81 144 GLY B O 1
ATOM 4066 N N . ASN B 1 145 ? 6.176 24.844 10.883 1 84.38 145 ASN B N 1
ATOM 4067 C CA . ASN B 1 145 ? 5.996 23.406 10.898 1 84.38 145 ASN B CA 1
ATOM 4068 C C . ASN B 1 145 ? 4.754 22.984 10.117 1 84.38 145 ASN B C 1
ATOM 4070 O O . ASN B 1 145 ? 3.65 23.469 10.398 1 84.38 145 ASN B O 1
ATOM 4074 N N . PRO B 1 146 ? 5.02 22.047 9.125 1 86.06 146 PRO B N 1
ATOM 4075 C CA . PRO B 1 146 ? 3.879 21.656 8.289 1 86.06 146 PRO B CA 1
ATOM 4076 C C . PRO B 1 146 ? 2.721 21.078 9.109 1 86.06 146 PRO B C 1
ATOM 4078 O O . PRO B 1 146 ? 1.554 21.328 8.781 1 86.06 146 PRO B O 1
ATOM 4081 N N . SER B 1 147 ? 3.062 20.312 10.07 1 87.25 147 SER B N 1
ATOM 4082 C CA . SER B 1 147 ? 2.012 19.766 10.922 1 87.25 147 SER B CA 1
ATOM 4083 C C . SER B 1 147 ? 1.233 20.859 11.625 1 87.25 147 SER B C 1
ATOM 4085 O O . SER B 1 147 ? 0.004 20.812 11.703 1 87.25 147 SER B O 1
ATOM 4087 N N . ASP B 1 148 ? 1.904 21.859 12.086 1 89.38 148 ASP B N 1
ATOM 4088 C CA . ASP B 1 148 ? 1.271 23 12.742 1 89.38 148 ASP B CA 1
ATOM 4089 C C . ASP B 1 148 ? 0.466 23.828 11.75 1 89.38 148 ASP B C 1
ATOM 4091 O O . ASP B 1 148 ? -0.572 24.391 12.102 1 89.38 148 ASP B O 1
ATOM 4095 N N . GLN B 1 149 ? 1.045 23.891 10.617 1 91.38 149 GLN B N 1
ATOM 4096 C CA . GLN B 1 149 ? 0.329 24.625 9.578 1 91.38 149 GLN B CA 1
ATOM 4097 C C . GLN B 1 149 ? -1.043 24 9.312 1 91.38 149 GLN B C 1
ATOM 4099 O O . GLN B 1 149 ? -2.027 24.719 9.133 1 91.38 149 GLN B O 1
ATOM 4104 N N . GLU B 1 150 ? -1.099 22.734 9.266 1 89.88 150 GLU B N 1
ATOM 4105 C CA . GLU B 1 150 ? -2.379 22.062 9.102 1 89.88 150 GLU B CA 1
ATOM 4106 C C . GLU B 1 150 ? -3.338 22.391 10.234 1 89.88 150 GLU B C 1
ATOM 4108 O O . GLU B 1 150 ? -4.516 22.672 10 1 89.88 150 GLU B O 1
ATOM 4113 N N . ASP B 1 151 ? -2.801 22.391 11.453 1 91.38 151 ASP B N 1
ATOM 4114 C CA . ASP B 1 151 ? -3.629 22.703 12.617 1 91.38 151 ASP B CA 1
ATOM 4115 C C . ASP B 1 151 ? -4.227 24.094 12.508 1 91.38 151 ASP B C 1
ATOM 4117 O O . ASP B 1 151 ? -5.41 24.297 12.781 1 91.38 151 ASP B O 1
ATOM 4121 N N . TRP B 1 152 ? -3.363 24.953 12.094 1 93 152 TRP B N 1
ATOM 4122 C CA . TRP B 1 152 ? -3.82 26.328 11.938 1 93 152 TRP B CA 1
ATOM 4123 C C . TRP B 1 152 ? -4.875 26.422 10.836 1 93 152 TRP B C 1
ATOM 4125 O O . TRP B 1 152 ? -5.883 27.125 10.992 1 93 152 TRP B O 1
ATOM 4135 N N . TYR B 1 153 ? -4.633 25.797 9.844 1 92.31 153 TYR B N 1
ATOM 4136 C CA . TYR B 1 153 ? -5.57 25.844 8.727 1 92.31 153 TYR B CA 1
ATOM 4137 C C . TYR B 1 153 ? -6.953 25.359 9.156 1 92.31 153 TYR B C 1
ATOM 4139 O O . TYR B 1 153 ? -7.953 26.047 8.914 1 92.31 153 TYR B O 1
ATOM 4147 N N . PHE B 1 154 ? -7.016 24.25 9.781 1 90.31 154 PHE B N 1
ATOM 4148 C CA . PHE B 1 154 ? -8.312 23.688 10.156 1 90.31 154 PHE B CA 1
ATOM 4149 C C . PHE B 1 154 ? -8.961 24.5 11.266 1 90.31 154 PHE B C 1
ATOM 4151 O O . PHE B 1 154 ? -10.188 24.641 11.305 1 90.31 154 PHE B O 1
ATOM 4158 N N . ALA B 1 155 ? -8.156 25.047 12.164 1 91.19 155 ALA B N 1
ATOM 4159 C CA . ALA B 1 155 ? -8.695 25.922 13.203 1 91.19 155 ALA B CA 1
ATOM 4160 C C . ALA B 1 155 ? -9.32 27.172 12.602 1 91.19 155 ALA B C 1
ATOM 4162 O O . ALA B 1 155 ? -10.414 27.578 12.984 1 91.19 155 ALA B O 1
ATOM 4163 N N . LEU B 1 156 ? -8.609 27.703 11.672 1 91.94 156 LEU B N 1
ATOM 4164 C CA . LEU B 1 156 ? -9.094 28.922 11.016 1 91.94 156 LEU B CA 1
ATOM 4165 C C . LEU B 1 156 ? -10.32 28.625 10.156 1 91.94 156 LEU B C 1
ATOM 4167 O O . LEU B 1 156 ? -11.266 29.406 10.117 1 91.94 156 LEU B O 1
ATOM 4171 N N . ALA B 1 157 ? -10.242 27.516 9.508 1 89.5 157 ALA B N 1
ATOM 4172 C CA . ALA B 1 157 ? -11.383 27.109 8.688 1 89.5 157 ALA B CA 1
ATOM 4173 C C . ALA B 1 157 ? -12.625 26.891 9.555 1 89.5 157 ALA B C 1
ATOM 4175 O O . ALA B 1 157 ? -13.727 27.297 9.18 1 89.5 157 ALA B O 1
ATOM 4176 N N . ALA B 1 158 ? -12.461 26.219 10.625 1 87.25 158 ALA B N 1
ATOM 4177 C CA . ALA B 1 158 ? -13.578 25.984 11.547 1 87.25 158 ALA B CA 1
ATOM 4178 C C . ALA B 1 158 ? -14.133 27.312 12.07 1 87.25 158 ALA B C 1
ATOM 4180 O O . ALA B 1 158 ? -15.352 27.469 12.172 1 87.25 158 ALA B O 1
ATOM 4181 N N . ALA B 1 159 ? -13.203 28.219 12.398 1 88.19 159 ALA B N 1
ATOM 4182 C CA . ALA B 1 159 ? -13.602 29.516 12.914 1 88.19 159 ALA B CA 1
ATOM 4183 C C . ALA B 1 159 ? -14.336 30.328 11.852 1 88.19 159 ALA B C 1
ATOM 4185 O O . ALA B 1 159 ? -15.094 31.25 12.172 1 88.19 159 ALA B O 1
ATOM 4186 N N . SER B 1 160 ? -14.062 29.984 10.609 1 86.94 160 SER B N 1
ATOM 4187 C CA . SER B 1 160 ? -14.727 30.688 9.516 1 86.94 160 SER B CA 1
ATOM 4188 C C . SER B 1 160 ? -16.094 30.078 9.227 1 86.94 160 SER B C 1
ATOM 4190 O O . SER B 1 160 ? -16.828 30.562 8.359 1 86.94 160 SER B O 1
ATOM 4192 N N . GLY B 1 161 ? -16.406 28.953 9.883 1 81.31 161 GLY B N 1
ATOM 4193 C CA . GLY B 1 161 ? -17.75 28.406 9.773 1 81.31 161 GLY B CA 1
ATOM 4194 C C . GLY B 1 161 ? -17.797 27.062 9.055 1 81.31 161 GLY B C 1
ATOM 4195 O O . GLY B 1 161 ? -18.859 26.469 8.93 1 81.31 161 GLY B O 1
ATOM 4196 N N . ARG B 1 162 ? -16.797 26.594 8.594 1 80.75 162 ARG B N 1
ATOM 4197 C CA . ARG B 1 162 ? -16.781 25.312 7.902 1 80.75 162 ARG B CA 1
ATOM 4198 C C . ARG B 1 162 ? -16.875 24.156 8.891 1 80.75 162 ARG B C 1
ATOM 4200 O O . ARG B 1 162 ? -16.25 24.172 9.945 1 80.75 162 ARG B O 1
ATOM 4207 N N . GLN B 1 163 ? -17.75 23.203 8.633 1 77.69 163 GLN B N 1
ATOM 4208 C CA . GLN B 1 163 ? -17.938 22.031 9.477 1 77.69 163 GLN B CA 1
ATOM 4209 C C . GLN B 1 163 ? -17.234 20.797 8.891 1 77.69 163 GLN B C 1
ATOM 4211 O O . GLN B 1 163 ? -17.578 20.359 7.789 1 77.69 163 GLN B O 1
ATOM 4216 N N . PRO B 1 164 ? -16.328 20.266 9.594 1 74 164 PRO B N 1
ATOM 4217 C CA . PRO B 1 164 ? -15.586 19.109 9.055 1 74 164 PRO B CA 1
ATOM 4218 C C . PRO B 1 164 ? -16.344 17.797 9.211 1 74 164 PRO B C 1
ATOM 4220 O O . PRO B 1 164 ? -17.234 17.703 10.062 1 74 164 PRO B O 1
ATOM 4223 N N . LEU B 1 165 ? -16.078 16.859 8.336 1 71.44 165 LEU B N 1
ATOM 4224 C CA . LEU B 1 165 ? -16.578 15.5 8.5 1 71.44 165 LEU B CA 1
ATOM 4225 C C . LEU B 1 165 ? -15.938 14.828 9.711 1 71.44 165 LEU B C 1
ATOM 4227 O O . LEU B 1 165 ? -14.742 15.008 9.961 1 71.44 165 LEU B O 1
ATOM 4231 N N . GLN B 1 166 ? -16.812 14.219 10.539 1 78.62 166 GLN B N 1
ATOM 4232 C CA . GLN B 1 166 ? -16.344 13.484 11.703 1 78.62 166 GLN B CA 1
ATOM 4233 C C . GLN B 1 166 ? -16.766 12.016 11.641 1 78.62 166 GLN B C 1
ATOM 4235 O O . GLN B 1 166 ? -17.781 11.688 11 1 78.62 166 GLN B O 1
ATOM 4240 N N . PHE B 1 167 ? -15.914 11.156 12.141 1 80.62 167 PHE B N 1
ATOM 4241 C CA . PHE B 1 167 ? -16.359 9.766 12.25 1 80.62 167 PHE B CA 1
ATOM 4242 C C . PHE B 1 167 ? -17.359 9.609 13.383 1 80.62 167 PHE B C 1
ATOM 4244 O O . PHE B 1 167 ? -17.484 10.492 14.234 1 80.62 167 PHE B O 1
ATOM 4251 N N . GLU B 1 168 ? -18 8.438 13.266 1 87.25 168 GLU B N 1
ATOM 4252 C CA . GLU B 1 168 ? -18.969 8.133 14.312 1 87.25 168 GLU B CA 1
ATOM 4253 C C . GLU B 1 168 ? -18.281 7.68 15.594 1 87.25 168 GLU B C 1
ATOM 4255 O O . GLU B 1 168 ? -17.438 6.777 15.57 1 87.25 168 GLU B O 1
ATOM 4260 N N . ALA B 1 169 ? -18.656 8.266 16.609 1 90.62 169 ALA B N 1
ATOM 4261 C CA . ALA B 1 169 ? -18.047 7.965 17.906 1 90.62 169 ALA B CA 1
ATOM 4262 C C . ALA B 1 169 ? -18.203 6.484 18.25 1 90.62 169 ALA B C 1
ATOM 4264 O O . ALA B 1 169 ? -17.297 5.887 18.844 1 90.62 169 ALA B O 1
ATOM 4265 N N . ALA B 1 170 ? -19.266 5.922 17.875 1 92.81 170 ALA B N 1
ATOM 4266 C CA . ALA B 1 170 ? -19.516 4.512 18.156 1 92.81 170 ALA B CA 1
ATOM 4267 C C . ALA B 1 170 ? -18.516 3.619 17.438 1 92.81 170 ALA B C 1
ATOM 4269 O O . ALA B 1 170 ? -18.078 2.602 17.984 1 92.81 170 ALA B O 1
ATOM 4270 N N . ASP B 1 171 ? -18.203 4.012 16.297 1 92.81 171 ASP B N 1
ATOM 4271 C CA . ASP B 1 171 ? -17.25 3.223 15.523 1 92.81 171 ASP B CA 1
ATOM 4272 C C . ASP B 1 171 ? -15.844 3.322 16.109 1 92.81 171 ASP B C 1
ATOM 4274 O O . ASP B 1 171 ? -15.109 2.334 16.156 1 92.81 171 ASP B O 1
ATOM 4278 N N . MET B 1 172 ? -15.516 4.5 16.594 1 93.44 172 MET B N 1
ATOM 4279 C CA . MET B 1 172 ? -14.234 4.672 17.266 1 93.44 172 MET B CA 1
ATOM 4280 C C . MET B 1 172 ? -14.18 3.85 18.547 1 93.44 172 MET B C 1
ATOM 4282 O O . MET B 1 172 ? -13.156 3.229 18.844 1 93.44 172 MET B O 1
ATOM 4286 N N . SER B 1 173 ? -15.242 3.854 19.234 1 94.19 173 SER B N 1
ATOM 4287 C CA . SER B 1 173 ? -15.328 3.051 20.438 1 94.19 173 SER B CA 1
ATOM 4288 C C . SER B 1 173 ? -15.164 1.565 20.141 1 94.19 173 SER B C 1
ATOM 4290 O O . SER B 1 173 ? -14.477 0.847 20.859 1 94.19 173 SER B O 1
ATOM 4292 N N . ALA B 1 174 ? -15.758 1.159 19.109 1 93.12 174 ALA B N 1
ATOM 4293 C CA . ALA B 1 174 ? -15.656 -0.238 18.688 1 93.12 174 ALA B CA 1
ATOM 4294 C C . ALA B 1 174 ? -14.211 -0.596 18.344 1 93.12 174 ALA B C 1
ATOM 4296 O O . ALA B 1 174 ? -13.734 -1.685 18.672 1 93.12 174 ALA B O 1
ATOM 4297 N N . LEU B 1 175 ? -13.562 0.27 17.672 1 93.69 175 LEU B N 1
ATOM 4298 C CA . LEU B 1 175 ? -12.156 0.061 17.328 1 93.69 175 LEU B CA 1
ATOM 4299 C C . LEU B 1 175 ? -11.305 -0.071 18.594 1 93.69 175 LEU B C 1
ATOM 4301 O O . LEU B 1 175 ? -10.508 -1.007 18.703 1 93.69 175 LEU B O 1
ATOM 4305 N N . LEU B 1 176 ? -11.531 0.815 19.5 1 93.75 176 LEU B N 1
ATOM 4306 C CA . LEU B 1 176 ? -10.766 0.8 20.734 1 93.75 176 LEU B CA 1
ATOM 4307 C C . LEU B 1 176 ? -11.016 -0.49 21.516 1 93.75 176 LEU B C 1
ATOM 4309 O O . LEU B 1 176 ? -10.086 -1.073 22.078 1 93.75 176 LEU B O 1
ATOM 4313 N N . GLN B 1 177 ? -12.188 -0.91 21.484 1 91.69 177 GLN B N 1
ATOM 4314 C CA . GLN B 1 177 ? -12.531 -2.16 22.156 1 91.69 177 GLN B CA 1
ATOM 4315 C C . GLN B 1 177 ? -11.883 -3.354 21.453 1 91.69 177 GLN B C 1
ATOM 4317 O O . GLN B 1 177 ? -11.391 -4.27 22.109 1 91.69 177 GLN B O 1
ATOM 4322 N N . ALA B 1 178 ? -11.898 -3.318 20.203 1 90.25 178 ALA B N 1
ATOM 4323 C CA . ALA B 1 178 ? -11.359 -4.426 19.422 1 90.25 178 ALA B CA 1
ATOM 4324 C C . ALA B 1 178 ? -9.859 -4.586 19.656 1 90.25 178 ALA B C 1
ATOM 4326 O O . ALA B 1 178 ? -9.367 -5.699 19.812 1 90.25 178 ALA B O 1
ATOM 4327 N N . ILE B 1 179 ? -9.094 -3.516 19.703 1 90.56 179 ILE B N 1
ATOM 4328 C CA . ILE B 1 179 ? -7.641 -3.607 19.75 1 90.56 179 ILE B CA 1
ATOM 4329 C C . ILE B 1 179 ? -7.188 -3.895 21.172 1 90.56 179 ILE B C 1
ATOM 4331 O O . ILE B 1 179 ? -6.047 -4.309 21.406 1 90.56 179 ILE B O 1
ATOM 4335 N N . HIS B 1 180 ? -8.07 -3.672 22.125 1 87.88 180 HIS B N 1
ATOM 4336 C CA . HIS B 1 180 ? -7.719 -3.943 23.516 1 87.88 180 HIS B CA 1
ATOM 4337 C C . HIS B 1 180 ? -8.422 -5.195 24.031 1 87.88 180 HIS B C 1
ATOM 4339 O O . HIS B 1 180 ? -8.328 -5.523 25.219 1 87.88 180 HIS B O 1
ATOM 4345 N N . GLY B 1 181 ? -9.188 -5.777 23.234 1 79.31 181 GLY B N 1
ATOM 4346 C CA . GLY B 1 181 ? -10.117 -6.809 23.672 1 79.31 181 GLY B CA 1
ATOM 4347 C C . GLY B 1 181 ? -9.438 -8.141 23.953 1 79.31 181 GLY B C 1
ATOM 4348 O O . GLY B 1 181 ? -9.977 -8.977 24.672 1 79.31 181 GLY B O 1
ATOM 4349 N N . SER B 1 182 ? -8.383 -8.539 23.219 1 73.94 182 SER B N 1
ATOM 4350 C CA . SER B 1 182 ? -7.805 -9.867 23.422 1 73.94 182 SER B CA 1
ATOM 4351 C C . SER B 1 182 ? -6.285 -9.797 23.516 1 73.94 182 SER B C 1
ATOM 4353 O O . SER B 1 182 ? -5.676 -8.805 23.109 1 73.94 182 SER B O 1
ATOM 4355 N N . ASP B 1 183 ? -5.77 -10.844 24.203 1 75.81 183 ASP B N 1
ATOM 4356 C CA . ASP B 1 183 ? -4.32 -10.984 24.312 1 75.81 183 ASP B CA 1
ATOM 4357 C C . ASP B 1 183 ? -3.672 -11.117 22.938 1 75.81 183 ASP B C 1
ATOM 4359 O O . ASP B 1 183 ? -2.551 -10.648 22.719 1 75.81 183 ASP B O 1
ATOM 4363 N N . ALA B 1 184 ? -4.445 -11.68 22.078 1 71.44 184 ALA B N 1
ATOM 4364 C CA . ALA B 1 184 ? -3.918 -11.883 20.734 1 71.44 184 ALA B CA 1
ATOM 4365 C C . ALA B 1 184 ? -3.705 -10.547 20.031 1 71.44 184 ALA B C 1
ATOM 4367 O O . ALA B 1 184 ? -2.873 -10.438 19.125 1 71.44 184 ALA B O 1
ATOM 4368 N N . GLN B 1 185 ? -4.387 -9.641 20.625 1 74.69 185 GLN B N 1
ATOM 4369 C CA . GLN B 1 185 ? -4.359 -8.336 19.969 1 74.69 185 GLN B CA 1
ATOM 4370 C C . GLN B 1 185 ? -3.18 -7.5 20.453 1 74.69 185 GLN B C 1
ATOM 4372 O O . GLN B 1 185 ? -2.799 -6.523 19.797 1 74.69 185 GLN B O 1
ATOM 4377 N N . VAL B 1 186 ? -2.609 -7.891 21.484 1 79.56 186 VAL B N 1
ATOM 4378 C CA . VAL B 1 186 ? -1.611 -7.039 22.125 1 79.56 186 VAL B CA 1
ATOM 4379 C C . VAL B 1 186 ? -0.449 -6.793 21.156 1 79.56 186 VAL B C 1
ATOM 4381 O O . VAL B 1 186 ? -0.013 -5.652 20.984 1 79.56 186 VAL B O 1
ATOM 4384 N N . GLU B 1 187 ? -0.07 -7.836 20.5 1 85.25 187 GLU B N 1
ATOM 4385 C CA . GLU B 1 187 ? 1.086 -7.715 19.609 1 85.25 187 GLU B CA 1
ATOM 4386 C C . GLU B 1 187 ? 0.734 -6.938 18.344 1 85.25 187 GLU B C 1
ATOM 4388 O O . GLU B 1 187 ? 1.606 -6.328 17.719 1 85.25 187 GLU B O 1
ATOM 4393 N N . MET B 1 188 ? -0.562 -6.926 18.047 1 92.06 188 MET B N 1
ATOM 4394 C CA . MET B 1 188 ? -0.954 -6.344 16.766 1 92.06 188 MET B CA 1
ATOM 4395 C C . MET B 1 188 ? -1.729 -5.047 16.969 1 92.06 188 MET B C 1
ATOM 4397 O O . MET B 1 188 ? -2.242 -4.465 16.016 1 92.06 188 MET B O 1
ATOM 4401 N N . ARG B 1 189 ? -1.721 -4.57 18.156 1 93.12 189 ARG B N 1
ATOM 4402 C CA . ARG B 1 189 ? -2.477 -3.365 18.484 1 93.12 189 ARG B CA 1
ATOM 4403 C C . ARG B 1 189 ? -2.047 -2.195 17.609 1 93.12 189 ARG B C 1
ATOM 4405 O O . ARG B 1 189 ? -2.887 -1.418 17.141 1 93.12 189 ARG B O 1
ATOM 4412 N N . TRP B 1 190 ? -0.772 -2.137 17.422 1 93.19 190 TRP B N 1
ATOM 4413 C CA . TRP B 1 190 ? -0.255 -1.025 16.641 1 93.19 190 TRP B CA 1
ATOM 4414 C C . TRP B 1 190 ? -0.777 -1.086 15.211 1 93.19 190 TRP B C 1
ATOM 4416 O O . TRP B 1 190 ? -1.211 -0.072 14.656 1 93.19 190 TRP B O 1
ATOM 4426 N N . LEU B 1 191 ? -0.748 -2.244 14.672 1 93.69 191 LEU B N 1
ATOM 4427 C CA . LEU B 1 191 ? -1.145 -2.396 13.281 1 93.69 191 LEU B CA 1
ATOM 4428 C C . LEU B 1 191 ? -2.658 -2.287 13.125 1 93.69 191 LEU B C 1
ATOM 4430 O O . LEU B 1 191 ? -3.148 -1.56 12.258 1 93.69 191 LEU B O 1
ATOM 4434 N N . ASN B 1 192 ? -3.375 -2.975 13.938 1 94.31 192 ASN B N 1
ATOM 4435 C CA . ASN B 1 192 ? -4.832 -2.943 13.867 1 94.31 192 ASN B CA 1
ATOM 4436 C C . ASN B 1 192 ? -5.383 -1.56 14.203 1 94.31 192 ASN B C 1
ATOM 4438 O O . ASN B 1 192 ? -6.387 -1.128 13.641 1 94.31 192 ASN B O 1
ATOM 4442 N N . GLY B 1 193 ? -4.73 -0.892 15.164 1 94.62 193 GLY B N 1
ATOM 4443 C CA . GLY B 1 193 ? -5.105 0.483 15.453 1 94.62 193 GLY B CA 1
ATOM 4444 C C . GLY B 1 193 ? -4.891 1.421 14.281 1 94.62 193 GLY B C 1
ATOM 4445 O O . GLY B 1 193 ? -5.754 2.244 13.969 1 94.62 193 GLY B O 1
ATOM 4446 N N . LEU B 1 194 ? -3.777 1.201 13.695 1 93.88 194 LEU B N 1
ATOM 4447 C CA . LEU B 1 194 ? -3.432 2.051 12.562 1 93.88 194 LEU B CA 1
ATOM 4448 C C . LEU B 1 194 ? -4.398 1.835 11.406 1 93.88 194 LEU B C 1
ATOM 4450 O O . LEU B 1 194 ? -4.977 2.793 10.883 1 93.88 194 LEU B O 1
ATOM 4454 N N . ILE B 1 195 ? -4.602 0.622 11.008 1 93.19 195 ILE B N 1
ATOM 4455 C CA . ILE B 1 195 ? -5.434 0.335 9.844 1 93.19 195 ILE B CA 1
ATOM 4456 C C . ILE B 1 195 ? -6.895 0.635 10.172 1 93.19 195 ILE B C 1
ATOM 4458 O O . ILE B 1 195 ? -7.645 1.109 9.32 1 93.19 195 ILE B O 1
ATOM 4462 N N . GLY B 1 196 ? -7.289 0.322 11.383 1 93.31 196 GLY B N 1
ATOM 4463 C CA . GLY B 1 196 ? -8.641 0.662 11.805 1 93.31 196 GLY B CA 1
ATOM 4464 C C . GLY B 1 196 ? -8.922 2.15 11.75 1 93.31 196 GLY B C 1
ATOM 4465 O O . GLY B 1 196 ? -9.969 2.572 11.25 1 93.31 196 GLY B O 1
ATOM 4466 N N . ARG B 1 197 ? -8.008 2.924 12.258 1 93.69 197 ARG B N 1
ATOM 4467 C CA . ARG B 1 197 ? -8.172 4.375 12.25 1 93.69 197 ARG B CA 1
ATOM 4468 C C . ARG B 1 197 ? -8.172 4.922 10.828 1 93.69 197 ARG B C 1
ATOM 4470 O O . ARG B 1 197 ? -8.898 5.867 10.516 1 93.69 197 ARG B O 1
ATOM 4477 N N . LEU B 1 198 ? -7.336 4.371 10.062 1 91.06 198 LEU B N 1
ATOM 4478 C CA . LEU B 1 198 ? -7.312 4.766 8.656 1 91.06 198 LEU B CA 1
ATOM 4479 C C . LEU B 1 198 ? -8.648 4.477 7.984 1 91.06 198 LEU B C 1
ATOM 4481 O O . LEU B 1 198 ? -9.164 5.305 7.234 1 91.06 198 LEU B O 1
ATOM 4485 N N . PHE B 1 199 ? -9.133 3.383 8.32 1 90.56 199 PHE B N 1
ATOM 4486 C CA . PHE B 1 199 ? -10.43 2.979 7.777 1 90.56 199 PHE B CA 1
ATOM 4487 C C . PHE B 1 199 ? -11.516 3.967 8.18 1 90.56 199 PHE B C 1
ATOM 4489 O O . PHE B 1 199 ? -12.312 4.395 7.344 1 90.56 199 PHE B O 1
ATOM 4496 N N . LEU B 1 200 ? -11.555 4.379 9.398 1 90.75 200 LEU B N 1
ATOM 4497 C CA . LEU B 1 200 ? -12.586 5.281 9.906 1 90.75 200 LEU B CA 1
ATOM 4498 C C . LEU B 1 200 ? -12.453 6.664 9.266 1 90.75 200 LEU B C 1
ATOM 4500 O O . LEU B 1 200 ? -13.414 7.438 9.25 1 90.75 200 LEU B O 1
ATOM 4504 N N . GLY B 1 201 ? -11.32 6.91 8.75 1 86.94 201 GLY B N 1
ATOM 4505 C CA . GLY B 1 201 ? -11.125 8.172 8.047 1 86.94 201 GLY B CA 1
ATOM 4506 C C . GLY B 1 201 ? -11.68 8.156 6.633 1 86.94 201 GLY B C 1
ATOM 4507 O O . GLY B 1 201 ? -11.922 9.211 6.043 1 86.94 201 GLY B O 1
ATOM 4508 N N . LEU B 1 202 ? -11.977 6.91 6.133 1 85.44 202 LEU B N 1
ATOM 4509 C CA . LEU B 1 202 ? -12.281 6.824 4.707 1 85.44 202 LEU B CA 1
ATOM 4510 C C . LEU B 1 202 ? -13.656 6.199 4.48 1 85.44 202 LEU B C 1
ATOM 4512 O O . LEU B 1 202 ? -14.258 6.383 3.424 1 85.44 202 LEU B O 1
ATOM 4516 N N . TYR B 1 203 ? -14.164 5.461 5.363 1 85.25 203 TYR B N 1
ATOM 4517 C CA . TYR B 1 203 ? -15.258 4.527 5.105 1 85.25 203 TYR B CA 1
ATOM 4518 C C . TYR B 1 203 ? -16.547 5.27 4.77 1 85.25 203 TYR B C 1
ATOM 4520 O O . TYR B 1 203 ? -17.438 4.719 4.117 1 85.25 203 TYR B O 1
ATOM 4528 N N . GLN B 1 204 ? -16.594 6.562 5.129 1 83.56 204 GLN B N 1
ATOM 4529 C CA . GLN B 1 204 ? -17.828 7.309 4.871 1 83.56 204 GLN B CA 1
ATOM 4530 C C . GLN B 1 204 ? -17.688 8.188 3.631 1 83.56 204 GLN B C 1
ATOM 4532 O O . GLN B 1 204 ? -18.578 8.977 3.318 1 83.56 204 GLN B O 1
ATOM 4537 N N . THR B 1 205 ? -16.688 8.039 2.936 1 81.12 205 THR B N 1
ATOM 4538 C CA . THR B 1 205 ? -16.453 8.844 1.741 1 81.12 205 THR B CA 1
ATOM 4539 C C . THR B 1 205 ? -17.031 8.148 0.507 1 81.12 205 THR B C 1
ATOM 4541 O O . THR B 1 205 ? -17.125 6.918 0.468 1 81.12 205 THR B O 1
ATOM 4544 N N . GLN B 1 206 ? -17.328 8.969 -0.417 1 82.69 206 GLN B N 1
ATOM 4545 C CA . GLN B 1 206 ? -17.844 8.438 -1.679 1 82.69 206 GLN B CA 1
ATOM 4546 C C . GLN B 1 206 ? -16.781 7.613 -2.396 1 82.69 206 GLN B C 1
ATOM 4548 O O . GLN B 1 206 ? -17.094 6.609 -3.035 1 82.69 206 GLN B O 1
ATOM 4553 N N . MET B 1 207 ? -15.641 8.008 -2.242 1 80.81 207 MET B N 1
ATOM 4554 C CA . MET B 1 207 ? -14.531 7.309 -2.877 1 80.81 207 MET B CA 1
ATOM 4555 C C . MET B 1 207 ? -14.43 5.875 -2.369 1 80.81 207 MET B C 1
ATOM 4557 O O . MET B 1 207 ? -14.25 4.941 -3.158 1 80.81 207 MET B O 1
ATOM 4561 N N . ALA B 1 208 ? -14.516 5.742 -1.104 1 82.12 208 ALA B N 1
ATOM 4562 C CA . ALA B 1 208 ? -14.445 4.406 -0.517 1 82.12 208 ALA B CA 1
ATOM 4563 C C . ALA B 1 208 ? -15.609 3.537 -0.982 1 82.12 208 ALA B C 1
ATOM 4565 O O . ALA B 1 208 ? -15.422 2.363 -1.31 1 82.12 208 ALA B O 1
ATOM 4566 N N . GLU B 1 209 ? -16.734 4.066 -1.04 1 83.62 209 GLU B N 1
ATOM 4567 C CA . GLU B 1 209 ? -17.922 3.33 -1.472 1 83.62 209 GLU B CA 1
ATOM 4568 C C . GLU B 1 209 ? -17.781 2.873 -2.922 1 83.62 209 GLU B C 1
ATOM 4570 O O . GLU B 1 209 ? -18.062 1.718 -3.242 1 83.62 209 GLU B O 1
ATOM 4575 N N . GLU B 1 210 ? -17.375 3.768 -3.74 1 83.94 210 GLU B N 1
ATOM 4576 C CA . GLU B 1 210 ? -17.219 3.447 -5.156 1 83.94 210 GLU B CA 1
ATOM 4577 C C . GLU B 1 210 ? -16.141 2.389 -5.371 1 83.94 210 GLU B C 1
ATOM 4579 O O . GLU B 1 210 ? -16.297 1.495 -6.203 1 83.94 210 GLU B O 1
ATOM 4584 N N . PHE B 1 211 ? -15.203 2.52 -4.648 1 83.19 211 PHE B N 1
ATOM 4585 C CA . PHE B 1 211 ? -14.094 1.572 -4.738 1 83.19 211 PHE B CA 1
ATOM 4586 C C . PHE B 1 211 ? -14.562 0.16 -4.41 1 83.19 211 PHE B C 1
ATOM 4588 O O . PHE B 1 211 ? -14.305 -0.776 -5.172 1 83.19 211 PHE B O 1
ATOM 4595 N N . ILE B 1 212 ? -15.211 0.031 -3.336 1 84.75 212 ILE B N 1
ATOM 4596 C CA . ILE B 1 212 ? -15.688 -1.274 -2.891 1 84.75 212 ILE B CA 1
ATOM 4597 C C . ILE B 1 212 ? -16.75 -1.789 -3.852 1 84.75 212 ILE B C 1
ATOM 4599 O O . ILE B 1 212 ? -16.766 -2.973 -4.195 1 84.75 212 ILE B O 1
ATOM 4603 N N . MET B 1 213 ? -17.578 -0.896 -4.305 1 86 213 MET B N 1
ATOM 4604 C CA . MET B 1 213 ? -18.625 -1.257 -5.254 1 86 213 MET B CA 1
ATOM 4605 C C . MET B 1 213 ? -18.016 -1.835 -6.531 1 86 213 MET B C 1
ATOM 4607 O O . MET B 1 213 ? -18.469 -2.877 -7.016 1 86 213 MET B O 1
ATOM 4611 N N . GLU B 1 214 ? -17.047 -1.194 -6.973 1 84.56 214 GLU B N 1
ATOM 4612 C CA . GLU B 1 214 ? -16.406 -1.64 -8.203 1 84.56 214 GLU B CA 1
ATOM 4613 C C . GLU B 1 214 ? -15.75 -3.004 -8.023 1 84.56 214 GLU B C 1
ATOM 4615 O O . GLU B 1 214 ? -15.836 -3.865 -8.898 1 84.56 214 GLU B O 1
ATOM 4620 N N . ARG B 1 215 ? -15.125 -3.184 -6.957 1 79.69 215 ARG B N 1
ATOM 4621 C CA . ARG B 1 215 ? -14.453 -4.449 -6.668 1 79.69 215 ARG B CA 1
ATOM 4622 C C . ARG B 1 215 ? -15.461 -5.594 -6.59 1 79.69 215 ARG B C 1
ATOM 4624 O O . ARG B 1 215 ? -15.211 -6.68 -7.117 1 79.69 215 ARG B O 1
ATOM 4631 N N . ILE B 1 216 ? -16.531 -5.344 -5.977 1 81.88 216 ILE B N 1
ATOM 4632 C CA . ILE B 1 216 ? -17.578 -6.355 -5.824 1 81.88 216 ILE B CA 1
ATOM 4633 C C . ILE B 1 216 ? -18.203 -6.656 -7.18 1 81.88 216 ILE B C 1
ATOM 4635 O O . ILE B 1 216 ? -18.453 -7.816 -7.516 1 81.88 216 ILE B O 1
ATOM 4639 N N . ARG B 1 217 ? -18.406 -5.59 -7.898 1 82.69 217 ARG B N 1
ATOM 4640 C CA . ARG B 1 217 ? -18.984 -5.758 -9.227 1 82.69 217 ARG B CA 1
ATOM 4641 C C . ARG B 1 217 ? -18.109 -6.648 -10.102 1 82.69 217 ARG B C 1
ATOM 4643 O O . ARG B 1 217 ? -18.594 -7.551 -10.773 1 82.69 217 ARG B O 1
ATOM 4650 N N . LYS B 1 218 ? -16.859 -6.422 -10.047 1 73.38 218 LYS B N 1
ATOM 4651 C CA . LYS B 1 218 ? -15.914 -7.195 -10.852 1 73.38 218 LYS B CA 1
ATOM 4652 C C . LYS B 1 218 ? -15.906 -8.664 -10.43 1 73.38 218 LYS B C 1
ATOM 4654 O O . LYS B 1 218 ? -15.883 -9.555 -11.273 1 73.38 218 LYS B O 1
ATOM 4659 N N . LYS B 1 219 ? -15.945 -8.875 -9.211 1 71.94 219 LYS B N 1
ATOM 4660 C CA . LYS B 1 219 ? -15.922 -10.234 -8.695 1 71.94 219 LYS B CA 1
ATOM 4661 C C . LYS B 1 219 ? -17.203 -10.984 -9.062 1 71.94 219 LYS B C 1
ATOM 4663 O O . LYS B 1 219 ? -17.141 -12.164 -9.43 1 71.94 219 LYS B O 1
ATOM 4668 N N . ILE B 1 220 ? -18.281 -10.305 -8.969 1 74.12 220 ILE B N 1
ATOM 4669 C CA . ILE B 1 220 ? -19.578 -10.922 -9.242 1 74.12 220 ILE B CA 1
ATOM 4670 C C . ILE B 1 220 ? -19.703 -11.211 -10.734 1 74.12 220 ILE B C 1
ATOM 4672 O O . ILE B 1 220 ? -20.297 -12.219 -11.125 1 74.12 220 ILE B O 1
ATOM 4676 N N . ALA B 1 221 ? -19.156 -10.359 -11.484 1 71.94 221 ALA B N 1
ATOM 4677 C CA . ALA B 1 221 ? -19.234 -10.508 -12.938 1 71.94 221 ALA B CA 1
ATOM 4678 C C . ALA B 1 221 ? -18.531 -11.773 -13.398 1 71.94 221 ALA B C 1
ATOM 4680 O O . ALA B 1 221 ? -18.844 -12.328 -14.453 1 71.94 221 ALA B O 1
ATOM 4681 N N . ARG B 1 222 ? -17.641 -12.258 -12.562 1 65.81 222 ARG B N 1
ATOM 4682 C CA . ARG B 1 222 ? -16.828 -13.414 -12.93 1 65.81 222 ARG B CA 1
ATOM 4683 C C . ARG B 1 222 ? -17.516 -14.711 -12.516 1 65.81 222 ARG B C 1
ATOM 4685 O O . ARG B 1 222 ? -17.109 -15.797 -12.945 1 65.81 222 ARG B O 1
ATOM 4692 N N . ILE B 1 223 ? -18.531 -14.562 -11.742 1 65.56 223 ILE B N 1
ATOM 4693 C CA . ILE B 1 223 ? -19.203 -15.758 -11.234 1 65.56 223 ILE B CA 1
ATOM 4694 C C . ILE B 1 223 ? -20.094 -16.344 -12.328 1 65.56 223 ILE B C 1
ATOM 4696 O O . ILE B 1 223 ? -20.859 -15.609 -12.969 1 65.56 223 ILE B O 1
ATOM 4700 N N . LYS B 1 224 ? -19.797 -17.625 -12.641 1 64.94 224 LYS B N 1
ATOM 4701 C CA . LYS B 1 224 ? -20.672 -18.312 -13.578 1 64.94 224 LYS B CA 1
ATOM 4702 C C . LYS B 1 224 ? -22.094 -18.406 -13.031 1 64.94 224 LYS B C 1
ATOM 4704 O O . LYS B 1 224 ? -22.312 -18.922 -11.93 1 64.94 224 LYS B O 1
ATOM 4709 N N . LYS B 1 225 ? -23.016 -17.828 -13.727 1 69.81 225 LYS B N 1
ATOM 4710 C CA . LYS B 1 225 ? -24.391 -17.797 -13.266 1 69.81 225 LYS B CA 1
ATOM 4711 C C . LYS B 1 225 ? -25.188 -18.984 -13.797 1 69.81 225 LYS B C 1
ATOM 4713 O O . LYS B 1 225 ? -24.953 -19.438 -14.922 1 69.81 225 LYS B O 1
ATOM 4718 N N . PRO B 1 226 ? -25.938 -19.469 -12.836 1 67.94 226 PRO B N 1
ATOM 4719 C CA . PRO B 1 226 ? -26.859 -20.484 -13.344 1 67.94 226 PRO B CA 1
ATOM 4720 C C . PRO B 1 226 ? -27.781 -19.938 -14.438 1 67.94 226 PRO B C 1
ATOM 4722 O O . PRO B 1 226 ? -28.031 -18.734 -14.5 1 67.94 226 PRO B O 1
ATOM 4725 N N . GLY B 1 227 ? -28.109 -20.781 -15.312 1 69.69 227 GLY B N 1
ATOM 4726 C CA . GLY B 1 227 ? -28.891 -20.438 -16.5 1 69.69 227 GLY B CA 1
ATOM 4727 C C . GLY B 1 227 ? -30.188 -19.703 -16.172 1 69.69 227 GLY B C 1
ATOM 4728 O O . GLY B 1 227 ? -30.688 -18.922 -16.984 1 69.69 227 GLY B O 1
ATOM 4729 N N . PHE B 1 228 ? -30.766 -19.922 -15.039 1 71.94 228 PHE B N 1
ATOM 4730 C CA . PHE B 1 228 ? -32.062 -19.297 -14.766 1 71.94 228 PHE B CA 1
ATOM 4731 C C . PHE B 1 228 ? -31.875 -17.922 -14.164 1 71.94 228 PHE B C 1
ATOM 4733 O O . PHE B 1 228 ? -32.844 -17.203 -13.945 1 71.94 228 PHE B O 1
ATOM 4740 N N . LEU B 1 229 ? -30.703 -17.516 -13.859 1 73.06 229 LEU B N 1
ATOM 4741 C CA . LEU B 1 229 ? -30.438 -16.203 -13.273 1 73.06 229 LEU B CA 1
ATOM 4742 C C . LEU B 1 229 ? -29.844 -15.266 -14.312 1 73.06 229 LEU B C 1
ATOM 4744 O O . LEU B 1 229 ? -29 -15.664 -15.117 1 73.06 229 LEU B O 1
ATOM 4748 N N . SER B 1 230 ? -30.516 -14.109 -14.398 1 77.69 230 SER B N 1
ATOM 4749 C CA . SER B 1 230 ? -29.922 -13.078 -15.25 1 77.69 230 SER B CA 1
ATOM 4750 C C . SER B 1 230 ? -28.703 -12.445 -14.594 1 77.69 230 SER B C 1
ATOM 4752 O O . SER B 1 230 ? -28.219 -12.938 -13.578 1 77.69 230 SER B O 1
ATOM 4754 N N . ASP B 1 231 ? -28.234 -11.383 -15.18 1 78.25 231 ASP B N 1
ATOM 4755 C CA . ASP B 1 231 ? -27.047 -10.703 -14.688 1 78.25 231 ASP B CA 1
ATOM 4756 C C . ASP B 1 231 ? -27.266 -10.164 -13.273 1 78.25 231 ASP B C 1
ATOM 4758 O O . ASP B 1 231 ? -28.344 -9.672 -12.953 1 78.25 231 ASP B O 1
ATOM 4762 N N . ILE B 1 232 ? -26.359 -10.453 -12.508 1 79.62 232 ILE B N 1
ATOM 4763 C CA . ILE B 1 232 ? -26.391 -9.953 -11.133 1 79.62 232 ILE B CA 1
ATOM 4764 C C . ILE B 1 232 ? -25.859 -8.523 -11.094 1 79.62 232 ILE B C 1
ATOM 4766 O O . ILE B 1 232 ? -24.766 -8.242 -11.602 1 79.62 232 ILE B O 1
ATOM 4770 N N . VAL B 1 233 ? -26.688 -7.652 -10.617 1 85.81 233 VAL B N 1
ATOM 4771 C CA . VAL B 1 233 ? -26.312 -6.246 -10.539 1 85.81 233 VAL B CA 1
ATOM 4772 C C . VAL B 1 233 ? -26.172 -5.832 -9.07 1 85.81 233 VAL B C 1
ATOM 4774 O O . VAL B 1 233 ? -27.062 -6.105 -8.258 1 85.81 233 VAL B O 1
ATOM 4777 N N . VAL B 1 234 ? -25.094 -5.203 -8.773 1 88.75 234 VAL B N 1
ATOM 4778 C CA . VAL B 1 234 ? -24.891 -4.656 -7.438 1 88.75 234 VAL B CA 1
ATOM 4779 C C . VAL B 1 234 ? -25.578 -3.301 -7.324 1 88.75 234 VAL B C 1
ATOM 4781 O O . VAL B 1 234 ? -25.25 -2.365 -8.055 1 88.75 234 VAL B O 1
ATOM 4784 N N . ARG B 1 235 ? -26.453 -3.172 -6.441 1 89.25 235 ARG B N 1
ATOM 4785 C CA . ARG B 1 235 ? -27.281 -1.968 -6.332 1 89.25 235 ARG B CA 1
ATOM 4786 C C . ARG B 1 235 ? -26.703 -1.011 -5.293 1 89.25 235 ARG B C 1
ATOM 4788 O O . ARG B 1 235 ? -26.672 0.203 -5.508 1 89.25 235 ARG B O 1
ATOM 4795 N N . ARG B 1 236 ? -26.328 -1.58 -4.199 1 90 236 ARG B N 1
ATOM 4796 C CA . ARG B 1 236 ? -25.859 -0.751 -3.092 1 90 236 ARG B CA 1
ATOM 4797 C C . ARG B 1 236 ? -24.859 -1.509 -2.221 1 90 236 ARG B C 1
ATOM 4799 O O . ARG B 1 236 ? -24.984 -2.723 -2.039 1 90 236 ARG B O 1
ATOM 4806 N N . VAL B 1 237 ? -23.906 -0.722 -1.756 1 90.31 237 VAL B N 1
ATOM 4807 C CA . VAL B 1 237 ? -22.938 -1.311 -0.846 1 90.31 237 VAL B CA 1
ATOM 4808 C C . VAL B 1 237 ? -22.797 -0.436 0.397 1 90.31 237 VAL B C 1
ATOM 4810 O O . VAL B 1 237 ? -22.672 0.787 0.293 1 90.31 237 VAL B O 1
ATOM 4813 N N . GLU B 1 238 ? -22.922 -1.021 1.485 1 91.44 238 GLU B N 1
ATOM 4814 C CA . GLU B 1 238 ? -22.562 -0.423 2.768 1 91.44 238 GLU B CA 1
ATOM 4815 C C . GLU B 1 238 ? -21.297 -1.05 3.334 1 91.44 238 GLU B C 1
ATOM 4817 O O . GLU B 1 238 ? -21.297 -2.223 3.709 1 91.44 238 GLU B O 1
ATOM 4822 N N . ILE B 1 239 ? -20.297 -0.294 3.422 1 89.06 239 ILE B N 1
ATOM 4823 C CA . ILE B 1 239 ? -18.969 -0.783 3.723 1 89.06 239 ILE B CA 1
ATOM 4824 C C . ILE B 1 239 ? -18.906 -1.298 5.16 1 89.06 239 ILE B C 1
ATOM 4826 O O . ILE B 1 239 ? -18.125 -2.195 5.477 1 89.06 239 ILE B O 1
ATOM 4830 N N . GLY B 1 240 ? -19.766 -0.857 6.008 1 90.69 240 GLY B N 1
ATOM 4831 C CA . GLY B 1 240 ? -19.734 -1.268 7.402 1 90.69 240 GLY B CA 1
ATOM 4832 C C . GLY B 1 240 ? 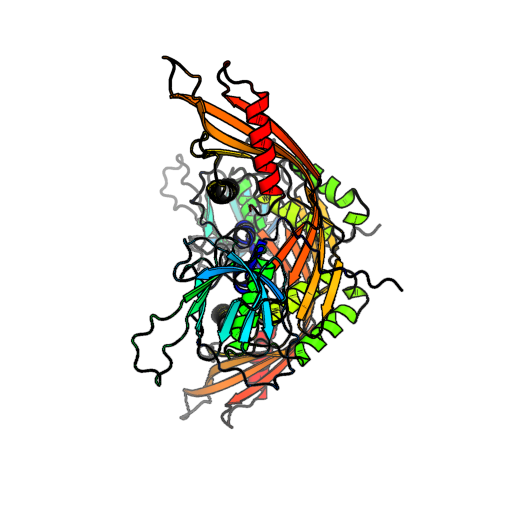-18.938 -0.321 8.281 1 90.69 240 GLY B C 1
ATOM 4833 O O . GLY B 1 240 ? -18.625 0.804 7.883 1 90.69 240 GLY B O 1
ATOM 4834 N N . ASN B 1 241 ? -18.609 -0.817 9.547 1 91.81 241 ASN B N 1
ATOM 4835 C CA . ASN B 1 241 ? -18.031 0.104 10.523 1 91.81 241 ASN B CA 1
ATOM 4836 C C . ASN B 1 241 ? -16.656 -0.352 10.977 1 91.81 241 ASN B C 1
ATOM 4838 O O . ASN B 1 241 ? -16.094 0.207 11.922 1 91.81 241 ASN B O 1
ATOM 4842 N N . SER B 1 242 ? -16.219 -1.432 10.305 1 91.56 242 SER B N 1
ATOM 4843 C CA . SER B 1 242 ? -14.906 -1.918 10.703 1 91.56 242 SER B CA 1
ATOM 4844 C C . SER B 1 242 ? -14.211 -2.633 9.555 1 91.56 242 SER B C 1
ATOM 4846 O O . SER B 1 242 ? -14.859 -3.066 8.594 1 91.56 242 SER B O 1
ATOM 4848 N N . ILE B 1 243 ? -12.922 -2.717 9.633 1 90.75 243 ILE B N 1
ATOM 4849 C CA . ILE B 1 243 ? -12.102 -3.512 8.727 1 90.75 243 ILE B CA 1
ATOM 4850 C C . ILE B 1 243 ? -11.664 -4.801 9.422 1 90.75 243 ILE B C 1
ATOM 4852 O O . ILE B 1 243 ? -11.75 -4.91 10.648 1 90.75 243 ILE B O 1
ATOM 4856 N N . PRO B 1 244 ? -11.281 -5.734 8.664 1 91.88 244 PRO B N 1
ATOM 4857 C CA . PRO B 1 244 ? -10.75 -6.938 9.312 1 91.88 244 PRO B CA 1
ATOM 4858 C C . PRO B 1 244 ? -9.477 -6.664 10.102 1 91.88 244 PRO B C 1
ATOM 4860 O O . PRO B 1 244 ? -8.641 -5.855 9.68 1 91.88 244 PRO B O 1
ATOM 4863 N N . TYR B 1 245 ? -9.359 -7.305 11.203 1 92.88 245 TYR B N 1
ATOM 4864 C CA . TYR B 1 245 ? -8.172 -7.176 12.039 1 92.88 245 TYR B CA 1
ATOM 4865 C C . TYR B 1 245 ? -7.273 -8.406 11.906 1 92.88 245 TYR B C 1
ATOM 4867 O O . TYR B 1 245 ? -7.754 -9.5 11.609 1 92.88 245 TYR B O 1
ATOM 4875 N N . VAL B 1 246 ? -6.059 -8.156 12.086 1 93.25 246 VAL B N 1
ATOM 4876 C CA . VAL B 1 246 ? -5.051 -9.195 11.93 1 93.25 246 VAL B CA 1
ATOM 4877 C C . VAL B 1 246 ? -4.48 -9.57 13.297 1 93.25 246 VAL B C 1
ATOM 4879 O O . VAL B 1 246 ? -4.141 -8.695 14.094 1 93.25 246 VAL B O 1
ATOM 4882 N N . THR B 1 247 ? -4.398 -10.898 13.578 1 93.06 247 THR B N 1
ATOM 4883 C CA . THR B 1 247 ? -3.799 -11.352 14.828 1 93.06 247 THR B CA 1
ATOM 4884 C C . THR B 1 247 ? -2.93 -12.586 14.594 1 93.06 247 THR B C 1
ATOM 4886 O O . THR B 1 247 ? -3.062 -13.258 13.57 1 93.06 247 THR B O 1
ATOM 4889 N N . ASN B 1 248 ? -1.981 -12.742 15.352 1 91.5 248 ASN B N 1
ATOM 4890 C CA . ASN B 1 248 ? -1.135 -13.922 15.43 1 91.5 248 ASN B CA 1
ATOM 4891 C C . ASN B 1 248 ? -0.406 -14.188 14.117 1 91.5 248 ASN B C 1
ATOM 4893 O O . ASN B 1 248 ? -0.428 -15.305 13.602 1 91.5 248 ASN B O 1
ATOM 4897 N N . PRO B 1 249 ? 0.191 -13.148 13.617 1 93.12 249 PRO B N 1
ATOM 4898 C CA . PRO B 1 249 ? 1.022 -13.43 12.445 1 93.12 249 PRO B CA 1
ATOM 4899 C C . PRO B 1 249 ? 2.254 -14.273 12.781 1 93.12 249 PRO B C 1
ATOM 4901 O O . PRO B 1 249 ? 2.893 -14.047 13.812 1 93.12 249 PRO B O 1
ATOM 4904 N N . ARG B 1 250 ? 2.469 -15.289 11.93 1 93.19 250 ARG B N 1
ATOM 4905 C CA . ARG B 1 250 ? 3.604 -16.172 12.18 1 93.19 250 ARG B CA 1
ATOM 4906 C C . ARG B 1 250 ? 4.348 -16.484 10.883 1 93.19 250 ARG B C 1
ATOM 4908 O O . ARG B 1 250 ? 3.744 -16.906 9.898 1 93.19 250 ARG B O 1
ATOM 4915 N N . LEU B 1 251 ? 5.586 -16.219 10.953 1 94.75 251 LEU B N 1
ATOM 4916 C CA . LEU B 1 251 ? 6.453 -16.688 9.875 1 94.75 251 LEU B CA 1
ATOM 4917 C C . LEU B 1 251 ? 6.805 -18.156 10.062 1 94.75 251 LEU B C 1
ATOM 4919 O O . LEU B 1 251 ? 7.629 -18.5 10.914 1 94.75 251 LEU B O 1
ATOM 4923 N N . ARG B 1 252 ? 6.199 -19 9.305 1 94.56 252 ARG B N 1
ATOM 4924 C CA . ARG B 1 252 ? 6.383 -20.438 9.461 1 94.56 252 ARG B CA 1
ATOM 4925 C C . ARG B 1 252 ? 7.715 -20.891 8.867 1 94.56 252 ARG B C 1
ATOM 4927 O O . ARG B 1 252 ? 8.383 -21.766 9.414 1 94.56 252 ARG B O 1
ATOM 4934 N N . GLU B 1 253 ? 7.988 -20.234 7.723 1 94.12 253 GLU B N 1
ATOM 4935 C CA . GLU B 1 253 ? 9.203 -20.656 7.035 1 94.12 253 GLU B CA 1
ATOM 4936 C C . GLU B 1 253 ? 9.742 -19.547 6.129 1 94.12 253 GLU B C 1
ATOM 4938 O O . GLU B 1 253 ? 8.969 -18.844 5.477 1 94.12 253 GLU B O 1
ATOM 4943 N N . LEU B 1 254 ? 11 -19.375 6.18 1 94.62 254 LEU B N 1
ATOM 4944 C CA . LEU B 1 254 ? 11.773 -18.641 5.184 1 94.62 254 LEU B CA 1
ATOM 4945 C C . LEU B 1 254 ? 13.086 -19.344 4.879 1 94.62 254 LEU B C 1
ATOM 4947 O O . LEU B 1 254 ? 13.984 -19.391 5.727 1 94.62 254 LEU B O 1
ATOM 4951 N N . SER B 1 255 ? 13.133 -19.859 3.697 1 94.19 255 SER B N 1
ATOM 4952 C CA . SER B 1 255 ? 14.281 -20.703 3.371 1 94.19 255 SER B CA 1
ATOM 4953 C C . SER B 1 255 ? 15.297 -19.953 2.514 1 94.19 255 SER B C 1
ATOM 4955 O O . SER B 1 255 ? 15.016 -18.859 2.033 1 94.19 255 SER B O 1
ATOM 4957 N N . MET B 1 256 ? 16.438 -20.578 2.332 1 92.62 256 MET B N 1
ATOM 4958 C CA . MET B 1 256 ? 17.547 -19.984 1.593 1 92.62 256 MET B CA 1
ATOM 4959 C C . MET B 1 256 ? 17.203 -19.844 0.114 1 92.62 256 MET B C 1
ATOM 4961 O O . MET B 1 256 ? 17.734 -18.969 -0.571 1 92.62 256 MET B O 1
ATOM 4965 N N . ASP B 1 257 ? 16.297 -20.672 -0.317 1 91 257 ASP B N 1
ATOM 4966 C CA . ASP B 1 257 ? 15.938 -20.594 -1.73 1 91 257 ASP B CA 1
ATOM 4967 C C . ASP B 1 257 ? 14.859 -19.531 -1.968 1 91 257 ASP B C 1
ATOM 4969 O O . ASP B 1 257 ? 14.492 -19.266 -3.111 1 91 257 ASP B O 1
ATOM 4973 N N . GLY B 1 258 ? 14.297 -19.016 -0.852 1 92.06 258 GLY B N 1
ATOM 4974 C CA . GLY B 1 258 ? 13.359 -17.906 -0.987 1 92.06 258 GLY B CA 1
ATOM 4975 C C . GLY B 1 258 ? 11.922 -18.312 -0.72 1 92.06 258 GLY B C 1
ATOM 4976 O O . GLY B 1 258 ? 11.008 -17.5 -0.869 1 92.06 258 GLY B O 1
ATOM 4977 N N . GLN B 1 259 ? 11.719 -19.547 -0.323 1 94.19 259 GLN B N 1
ATOM 4978 C CA . GLN B 1 259 ? 10.375 -19.984 0.046 1 94.19 259 GLN B CA 1
ATOM 4979 C C . GLN B 1 259 ? 9.922 -19.312 1.344 1 94.19 259 GLN B C 1
ATOM 4981 O O . GLN B 1 259 ? 10.617 -19.391 2.359 1 94.19 259 GLN B O 1
ATOM 4986 N N . LEU B 1 260 ? 8.805 -18.625 1.214 1 96 260 LEU B N 1
ATOM 4987 C CA . LEU B 1 260 ? 8.234 -17.984 2.395 1 96 260 LEU B CA 1
ATOM 4988 C C . LEU B 1 260 ? 6.828 -18.5 2.672 1 96 260 LEU B C 1
ATOM 4990 O O . LEU B 1 260 ? 5.98 -18.516 1.775 1 96 260 LEU B O 1
ATOM 4994 N N . ASN B 1 261 ? 6.625 -19.047 3.832 1 95.88 261 ASN B N 1
ATOM 4995 C CA . ASN B 1 261 ? 5.316 -19.453 4.34 1 95.88 261 ASN B CA 1
ATOM 4996 C C . ASN B 1 261 ? 4.957 -18.703 5.621 1 95.88 261 ASN B C 1
ATOM 4998 O O . ASN B 1 261 ? 5.727 -18.703 6.578 1 95.88 261 ASN B O 1
ATOM 5002 N N . MET B 1 262 ? 3.873 -18.031 5.551 1 95.81 262 MET B N 1
ATOM 5003 C CA . MET B 1 262 ? 3.395 -17.328 6.734 1 95.81 262 MET B CA 1
ATOM 5004 C C . MET B 1 262 ? 1.89 -17.5 6.902 1 95.81 262 MET B C 1
ATOM 5006 O O . MET B 1 262 ? 1.186 -17.828 5.945 1 95.81 262 MET B O 1
ATOM 5010 N N . ASP B 1 263 ? 1.433 -17.422 8.102 1 95.06 263 ASP B N 1
ATOM 5011 C CA . ASP B 1 263 ? -0.008 -17.453 8.336 1 95.06 263 ASP B CA 1
ATOM 5012 C C . ASP B 1 263 ? -0.433 -16.328 9.273 1 95.06 263 ASP B C 1
ATOM 5014 O O . ASP B 1 263 ? 0.38 -15.82 10.055 1 95.06 263 ASP B O 1
ATOM 5018 N N . VAL B 1 264 ? -1.575 -15.922 9.141 1 93.56 264 VAL B N 1
ATOM 5019 C CA . VAL B 1 264 ? -2.15 -14.836 9.938 1 93.56 264 VAL B CA 1
ATOM 5020 C C . VAL B 1 264 ? -3.643 -15.086 10.148 1 93.56 264 VAL B C 1
ATOM 5022 O O . VAL B 1 264 ? -4.332 -15.562 9.242 1 93.56 264 VAL B O 1
ATOM 5025 N N . LYS B 1 265 ? -4.082 -14.82 11.32 1 94.31 265 LYS B N 1
ATOM 5026 C CA . LYS B 1 265 ? -5.512 -14.914 11.602 1 94.31 265 LYS B CA 1
ATOM 5027 C C . LYS B 1 265 ? -6.223 -13.602 11.297 1 94.31 265 LYS B C 1
ATOM 5029 O O . LYS B 1 265 ? -5.75 -12.531 11.68 1 94.31 265 LYS B O 1
ATOM 5034 N N . ILE B 1 266 ? -7.305 -13.711 10.602 1 93.12 266 ILE B N 1
ATOM 5035 C CA . ILE B 1 266 ? -8.102 -12.539 10.242 1 93.12 266 ILE B CA 1
ATOM 5036 C C . ILE B 1 266 ? -9.469 -12.617 10.914 1 93.12 266 ILE B C 1
ATOM 5038 O O . ILE B 1 266 ? -10.109 -13.672 10.914 1 93.12 266 ILE B O 1
ATOM 5042 N N . THR B 1 267 ? -9.859 -11.555 11.547 1 92.94 267 THR B N 1
ATOM 5043 C CA . THR B 1 267 ? -11.172 -11.445 12.172 1 92.94 267 THR B CA 1
ATOM 5044 C C . THR B 1 267 ? -11.898 -10.195 11.695 1 92.94 267 THR B C 1
ATOM 5046 O O . THR B 1 267 ? -11.328 -9.102 11.695 1 92.94 267 THR B O 1
ATOM 5049 N N . TYR B 1 268 ? -13.094 -10.391 11.281 1 93.38 268 TYR B N 1
ATOM 5050 C CA . TYR B 1 268 ? -13.93 -9.289 10.812 1 93.38 268 TYR B CA 1
ATOM 5051 C C . TYR B 1 268 ? -15.242 -9.234 11.578 1 93.38 268 TYR B C 1
ATOM 5053 O O . TYR B 1 268 ? -15.891 -10.266 11.773 1 93.38 268 TYR B O 1
ATOM 5061 N N . LYS B 1 269 ? -15.625 -7.957 11.977 1 91.94 269 LYS B N 1
ATOM 5062 C CA . LYS B 1 269 ? -16.891 -7.734 12.664 1 91.94 269 LYS B CA 1
ATOM 5063 C C . LYS B 1 269 ? -17.562 -6.453 12.18 1 91.94 269 LYS B C 1
ATOM 5065 O O . LYS B 1 269 ? -18.125 -5.703 12.977 1 91.94 269 LYS B O 1
ATOM 5070 N N . GLY B 1 270 ? -17.516 -6.145 10.945 1 90.94 270 GLY B N 1
ATOM 5071 C CA . GLY B 1 270 ? -17.906 -4.828 10.477 1 90.94 270 GLY B CA 1
ATOM 5072 C C . GLY B 1 270 ? -19.328 -4.777 9.953 1 90.94 270 GLY B C 1
ATOM 5073 O O . GLY B 1 270 ? -19.844 -3.701 9.664 1 90.94 270 GLY B O 1
ATOM 5074 N N . GLN B 1 271 ? -20 -5.824 9.664 1 92.69 271 GLN B N 1
ATOM 5075 C CA . GLN B 1 271 ? -21.375 -5.871 9.211 1 92.69 271 GLN B CA 1
ATOM 5076 C C . GLN B 1 271 ? -21.531 -5.25 7.82 1 92.69 271 GLN B C 1
ATOM 5078 O O . GLN B 1 271 ? -22.391 -4.41 7.598 1 92.69 271 GLN B O 1
ATOM 5083 N N . MET B 1 272 ? -20.766 -5.625 6.973 1 91.94 272 MET B N 1
ATOM 5084 C CA . MET B 1 272 ? -20.875 -5.137 5.602 1 91.94 272 MET B CA 1
ATOM 5085 C C . MET B 1 272 ? -22.156 -5.613 4.949 1 91.94 272 MET B C 1
ATOM 5087 O O . MET B 1 272 ? -22.578 -6.758 5.145 1 91.94 272 MET B O 1
ATOM 5091 N N . ARG B 1 273 ? -22.75 -4.715 4.141 1 92 273 ARG B N 1
ATOM 5092 C CA . ARG B 1 273 ? -24.031 -5.027 3.498 1 92 273 ARG B CA 1
ATOM 5093 C C . ARG B 1 273 ? -23.969 -4.746 2.002 1 92 273 ARG B C 1
ATOM 5095 O O . ARG B 1 273 ? -23.578 -3.654 1.585 1 92 273 ARG B O 1
ATOM 5102 N N . VAL B 1 274 ? -24.328 -5.746 1.25 1 89.69 274 VAL B N 1
ATOM 5103 C CA . VAL B 1 274 ? -24.344 -5.609 -0.203 1 89.69 274 VAL B CA 1
ATOM 5104 C C . VAL B 1 274 ? -25.734 -5.973 -0.738 1 89.69 274 VAL B C 1
ATOM 5106 O O 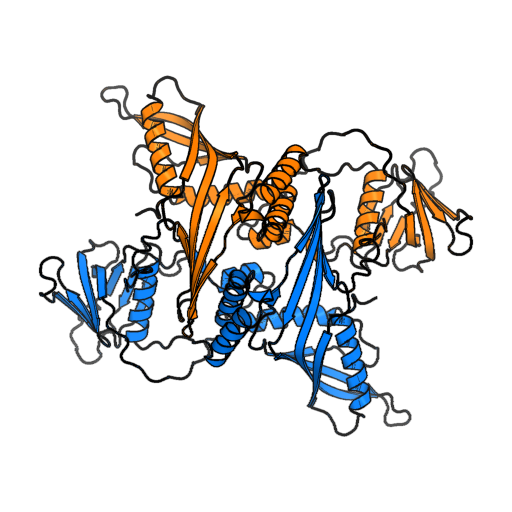. VAL B 1 274 ? -26.25 -7.047 -0.44 1 89.69 274 VAL B O 1
ATOM 5109 N N . GLU B 1 275 ? -26.25 -5.098 -1.472 1 90.94 275 GLU B N 1
ATOM 5110 C CA . GLU B 1 275 ? -27.531 -5.355 -2.123 1 90.94 275 GLU B CA 1
ATOM 5111 C C . GLU B 1 275 ? -27.344 -5.77 -3.578 1 90.94 275 GLU B C 1
ATOM 5113 O O . GLU B 1 275 ? -26.734 -5.035 -4.363 1 90.94 275 GLU B O 1
ATOM 5118 N N . ILE B 1 276 ? -27.891 -6.922 -3.906 1 85.56 276 ILE B N 1
ATOM 5119 C CA . ILE B 1 276 ? -27.734 -7.445 -5.262 1 85.56 276 ILE B CA 1
ATOM 5120 C C . ILE B 1 276 ? -29.109 -7.707 -5.867 1 85.56 276 ILE B C 1
ATOM 5122 O O . ILE B 1 276 ? -30.016 -8.195 -5.184 1 85.56 276 ILE B O 1
ATOM 5126 N N . GLY B 1 277 ? -29.25 -7.332 -7.109 1 84.25 277 GLY B N 1
ATOM 5127 C CA . GLY B 1 277 ? -30.469 -7.57 -7.863 1 84.25 277 GLY B CA 1
ATOM 5128 C C . GLY B 1 277 ? -30.25 -8.461 -9.07 1 84.25 277 GLY B C 1
ATOM 5129 O O . GLY B 1 277 ? -29.219 -8.391 -9.727 1 84.25 277 GLY B O 1
ATOM 5130 N N . THR B 1 278 ? -31.156 -9.359 -9.219 1 81.5 278 THR B N 1
ATOM 5131 C CA . THR B 1 278 ? -31.141 -10.203 -10.414 1 81.5 278 THR B CA 1
ATOM 5132 C C . THR B 1 278 ? -32.562 -10.531 -10.852 1 81.5 278 THR B C 1
ATOM 5134 O O . THR B 1 278 ? -33.531 -10.172 -10.164 1 81.5 278 THR B O 1
ATOM 5137 N N . SER B 1 279 ? -32.656 -11 -12.039 1 82.19 279 SER B N 1
ATOM 5138 C CA . SER B 1 279 ? -33.938 -11.461 -12.547 1 82.19 279 SER B CA 1
ATOM 5139 C C . SER B 1 279 ? -33.969 -12.977 -12.703 1 82.19 279 SER B C 1
ATOM 5141 O O . SER B 1 279 ? -32.969 -13.578 -13.109 1 82.19 279 SER B O 1
ATOM 5143 N N . VAL B 1 280 ? -34.969 -13.617 -12.188 1 75.56 280 VAL B N 1
ATOM 5144 C CA . VAL B 1 280 ? -35.125 -15.062 -12.281 1 75.56 280 VAL B CA 1
ATOM 5145 C C . VAL B 1 280 ? -36.188 -15.398 -13.32 1 75.56 280 VAL B C 1
ATOM 5147 O O . VAL B 1 280 ? -37.281 -14.805 -13.312 1 75.56 280 VAL B O 1
ATOM 5150 N N . THR B 1 281 ? -35.688 -16.172 -14.258 1 77.06 281 THR B N 1
ATOM 5151 C CA . THR B 1 281 ? -36.656 -16.672 -15.234 1 77.06 281 THR B CA 1
ATOM 5152 C C . THR B 1 281 ? -37.188 -18.031 -14.812 1 77.06 281 THR B C 1
ATOM 5154 O O . THR B 1 281 ? -36.438 -19 -14.672 1 77.06 281 THR B O 1
ATOM 5157 N N . LEU B 1 282 ? -38.406 -18.156 -14.391 1 66.94 282 LEU B N 1
ATOM 5158 C CA . LEU B 1 282 ? -39.031 -19.406 -13.992 1 66.94 282 LEU B CA 1
ATOM 5159 C C . LEU B 1 282 ? -39.875 -19.969 -15.117 1 66.94 282 LEU B C 1
ATOM 5161 O O . LEU B 1 282 ? -40.625 -19.234 -15.773 1 66.94 282 LEU B O 1
ATOM 5165 N N . ASN B 1 283 ? -39.375 -21.125 -15.578 1 64.06 283 ASN B N 1
ATOM 5166 C CA . ASN B 1 283 ? -40.219 -21.828 -16.547 1 64.06 283 ASN B CA 1
ATOM 5167 C C . ASN B 1 283 ? -41.281 -22.656 -15.844 1 64.06 283 ASN B C 1
ATOM 5169 O O . ASN B 1 283 ? -41 -23.734 -15.32 1 64.06 283 ASN B O 1
ATOM 5173 N N . LEU B 1 284 ? -42.406 -22.188 -15.305 1 56.94 284 LEU B N 1
ATOM 5174 C CA . LEU B 1 284 ? -43.469 -22.922 -14.602 1 56.94 284 LEU B CA 1
ATOM 5175 C C . LEU B 1 284 ? -44.312 -23.719 -15.586 1 56.94 284 LEU B C 1
ATOM 5177 O O . LEU B 1 284 ? -45.469 -24.016 -15.297 1 56.94 284 LEU B O 1
ATOM 5181 N N . GLY B 1 285 ? -43.875 -24.172 -16.5 1 56.97 285 GLY B N 1
ATOM 5182 C CA . GLY B 1 285 ? -44.719 -25 -17.359 1 56.97 285 GLY B CA 1
ATOM 5183 C C . GLY B 1 285 ? -45.969 -24.312 -17.828 1 56.97 285 GLY B C 1
ATOM 5184 O O . GLY B 1 285 ? -46.375 -23.297 -17.266 1 56.97 285 GLY B O 1
ATOM 5185 N N . GLY B 1 286 ? -46.75 -24.828 -19.016 1 55.59 286 GLY B N 1
ATOM 5186 C CA . GLY B 1 286 ? -47.969 -24.453 -19.703 1 55.59 286 GLY B CA 1
ATOM 5187 C C . GLY B 1 286 ? -47.875 -23.094 -20.375 1 55.59 286 GLY B C 1
ATOM 5188 O O . GLY B 1 286 ? -46.781 -22.672 -20.797 1 55.59 286 GLY B O 1
ATOM 5189 N N . ARG B 1 287 ? -49.156 -22.266 -20.344 1 55.72 287 ARG B N 1
ATOM 5190 C CA . ARG B 1 287 ? -49.375 -20.953 -20.938 1 55.72 287 ARG B CA 1
ATOM 5191 C C . ARG B 1 287 ? -48.562 -19.891 -20.234 1 55.72 287 ARG B C 1
ATOM 5193 O O . ARG B 1 287 ? -48.438 -18.766 -20.719 1 55.72 287 ARG B O 1
ATOM 5200 N N . LEU B 1 288 ? -48.25 -19.922 -19 1 49.34 288 LEU B N 1
ATOM 5201 C CA . LEU B 1 288 ? -47.531 -18.938 -18.203 1 49.34 288 LEU B CA 1
ATOM 5202 C C . LEU B 1 288 ? -46.031 -19.078 -18.359 1 49.34 288 LEU B C 1
ATOM 5204 O O . LEU B 1 288 ? -45.344 -19.547 -17.438 1 49.34 288 LEU B O 1
ATOM 5208 N N . ARG B 1 289 ? -45.469 -19.344 -19.438 1 54.19 289 ARG B N 1
ATOM 5209 C CA . ARG B 1 289 ? -44.094 -19.422 -19.922 1 54.19 289 ARG B CA 1
ATOM 5210 C C . ARG B 1 289 ? -43.344 -18.141 -19.625 1 54.19 289 ARG B C 1
ATOM 5212 O O . ARG B 1 289 ? -43.844 -17.047 -19.891 1 54.19 289 ARG B O 1
ATOM 5219 N N . GLY B 1 290 ? -42.125 -18.094 -18.984 1 61 290 GLY B N 1
ATOM 5220 C CA . GLY B 1 290 ? -40.938 -17.25 -18.906 1 61 290 GLY B CA 1
ATOM 5221 C C . GLY B 1 290 ? -41.125 -16.016 -18.062 1 61 290 GLY B C 1
ATOM 5222 O O . GLY B 1 290 ? -40.812 -14.898 -18.5 1 61 290 GLY B O 1
ATOM 5223 N N . ARG B 1 291 ? -41.969 -16.125 -17.047 1 68 291 ARG B N 1
ATOM 5224 C CA . ARG B 1 291 ? -42.094 -14.859 -16.328 1 68 291 ARG B CA 1
ATOM 5225 C C . ARG B 1 291 ? -40.781 -14.469 -15.664 1 68 291 ARG B C 1
ATOM 5227 O O . ARG B 1 291 ? -40.156 -15.305 -15.016 1 68 291 ARG B O 1
ATOM 5234 N N . LYS B 1 292 ? -40.312 -13.352 -16.109 1 74.31 292 LYS B N 1
ATOM 5235 C CA . LYS B 1 292 ? -39.125 -12.742 -15.523 1 74.31 292 LYS B CA 1
ATOM 5236 C C . LYS B 1 292 ? -39.469 -11.992 -14.234 1 74.31 292 LYS B C 1
ATOM 5238 O O . LYS B 1 292 ? -40.438 -11.227 -14.203 1 74.31 292 LYS B O 1
ATOM 5243 N N . MET B 1 293 ? -39 -12.469 -13.148 1 77.56 293 MET B N 1
ATOM 5244 C CA . MET B 1 293 ? -39.219 -11.805 -11.867 1 77.56 293 MET B CA 1
ATOM 5245 C C . MET B 1 293 ? -37.906 -11.18 -11.359 1 77.56 293 MET B C 1
ATOM 5247 O O . MET B 1 293 ? -36.844 -11.797 -11.438 1 77.56 293 MET B O 1
ATOM 5251 N N . GLU B 1 294 ? -38.094 -9.961 -10.891 1 80.06 294 GLU B N 1
ATOM 5252 C CA . GLU B 1 294 ? -36.938 -9.266 -10.312 1 80.06 294 GLU B CA 1
ATOM 5253 C C . GLU B 1 294 ? -36.75 -9.602 -8.836 1 80.06 294 GLU B C 1
ATOM 5255 O O . GLU B 1 294 ? -37.75 -9.609 -8.078 1 80.06 294 GLU B O 1
ATOM 5260 N N . VAL B 1 295 ? -35.625 -10.023 -8.531 1 79.5 295 VAL B N 1
ATOM 5261 C CA . VAL B 1 295 ? -35.312 -10.359 -7.145 1 79.5 295 VAL B CA 1
ATOM 5262 C C . VAL B 1 295 ? -34.156 -9.492 -6.648 1 79.5 295 VAL B C 1
ATOM 5264 O O . VAL B 1 295 ? -33.156 -9.359 -7.328 1 79.5 295 VAL B O 1
ATOM 5267 N N . VAL B 1 296 ? -34.438 -8.773 -5.551 1 84.69 296 VAL B N 1
ATOM 5268 C CA . VAL B 1 296 ? -33.375 -8 -4.906 1 84.69 296 VAL B CA 1
ATOM 5269 C C . VAL B 1 296 ? -33.125 -8.539 -3.5 1 84.69 296 VAL B C 1
ATOM 5271 O O . VAL B 1 296 ? -34.062 -8.68 -2.705 1 84.69 296 VAL B O 1
ATOM 5274 N N . VAL B 1 297 ? -31.922 -8.938 -3.305 1 83.5 297 VAL B N 1
ATOM 5275 C CA . VAL B 1 297 ? -31.578 -9.469 -1.99 1 83.5 297 VAL B CA 1
ATOM 5276 C C . VAL B 1 297 ? -30.438 -8.656 -1.396 1 83.5 297 VAL B C 1
ATOM 5278 O O . VAL B 1 297 ? -29.625 -8.086 -2.129 1 83.5 297 VAL B O 1
ATOM 5281 N N . ALA B 1 298 ? -30.391 -8.586 -0.056 1 88.69 298 ALA B N 1
ATOM 5282 C CA . ALA B 1 298 ? -29.297 -7.977 0.684 1 88.69 298 ALA B CA 1
ATOM 5283 C C . ALA B 1 298 ? -28.484 -9.031 1.438 1 88.69 298 ALA B C 1
ATOM 5285 O O . ALA B 1 298 ? -29.062 -9.852 2.164 1 88.69 298 ALA B O 1
ATOM 5286 N N . VAL B 1 299 ? -27.297 -9.055 1.093 1 87.38 299 VAL B N 1
ATOM 5287 C CA . VAL B 1 299 ? -26.391 -9.945 1.815 1 87.38 299 VAL B CA 1
ATOM 5288 C C . VAL B 1 299 ? -25.641 -9.156 2.896 1 87.38 299 VAL B C 1
ATOM 5290 O O . VAL B 1 299 ? -24.969 -8.164 2.602 1 87.38 299 VAL B O 1
ATOM 5293 N N . VAL B 1 300 ? -25.766 -9.57 4.164 1 91.06 300 VAL B N 1
ATOM 5294 C CA . VAL B 1 300 ? -25.109 -8.898 5.281 1 91.06 300 VAL B CA 1
ATOM 5295 C C . VAL B 1 300 ? -24.047 -9.82 5.883 1 91.06 300 VAL B C 1
ATOM 5297 O O . VAL B 1 300 ? -24.375 -10.891 6.41 1 91.06 300 VAL B O 1
ATOM 5300 N N . VAL B 1 301 ? -22.844 -9.414 5.75 1 90.44 301 VAL B N 1
ATOM 5301 C CA . VAL B 1 301 ? -21.75 -10.148 6.387 1 90.44 301 VAL B CA 1
ATOM 5302 C C . VAL B 1 301 ? -21.469 -9.555 7.766 1 90.44 301 VAL B C 1
ATOM 5304 O O . VAL B 1 301 ? -20.812 -8.508 7.879 1 90.44 301 VAL B O 1
ATOM 5307 N N . LYS B 1 302 ? -21.859 -10.219 8.75 1 92.94 302 LYS B N 1
ATOM 5308 C CA . LYS B 1 302 ? -21.734 -9.719 10.117 1 92.94 302 LYS B CA 1
ATOM 5309 C C . LYS B 1 302 ? -20.312 -9.906 10.648 1 92.94 302 LYS B C 1
ATOM 5311 O O . LYS B 1 302 ? -19.719 -8.977 11.18 1 92.94 302 LYS B O 1
ATOM 5316 N N . ARG B 1 303 ? -19.875 -11.109 10.492 1 92.75 303 ARG B N 1
ATOM 5317 C CA . ARG B 1 303 ? -18.547 -11.438 10.992 1 92.75 303 ARG B CA 1
ATOM 5318 C C . ARG B 1 303 ? -17.953 -12.617 10.234 1 92.75 303 ARG B C 1
ATOM 5320 O O . ARG B 1 303 ? -18.672 -13.477 9.734 1 92.75 303 ARG B O 1
ATOM 5327 N N . PHE B 1 304 ? -16.656 -12.664 10.148 1 90.31 304 PHE B N 1
ATOM 5328 C CA . PHE B 1 304 ? -15.961 -13.859 9.688 1 90.31 304 PHE B CA 1
ATOM 5329 C C . PHE B 1 304 ? -14.578 -13.969 10.328 1 90.31 304 PHE B C 1
ATOM 5331 O O . PHE B 1 304 ? -14.031 -12.969 10.805 1 90.31 304 PHE B O 1
ATOM 5338 N N . GLU B 1 305 ? -14.125 -15.18 10.461 1 93 305 GLU B N 1
ATOM 5339 C CA . GLU B 1 305 ? -12.828 -15.469 11.078 1 93 305 GLU B CA 1
ATOM 5340 C C . GLU B 1 305 ? -12.156 -16.656 10.406 1 93 305 GLU B C 1
ATOM 5342 O O . GLU B 1 305 ? -12.82 -17.641 10.055 1 93 305 GLU B O 1
ATOM 5347 N N . GLY B 1 306 ? -10.914 -16.5 10.172 1 92.38 306 GLY B N 1
ATOM 5348 C CA . GLY B 1 306 ? -10.148 -17.578 9.57 1 92.38 306 GLY B CA 1
ATOM 5349 C C . GLY B 1 306 ? -8.656 -17.312 9.531 1 92.38 306 GLY B C 1
ATOM 5350 O O . GLY B 1 306 ? -8.219 -16.188 9.797 1 92.38 306 GLY B O 1
ATOM 5351 N N . THR B 1 307 ? -7.902 -18.328 9.273 1 93.5 307 THR B N 1
ATOM 5352 C CA . THR B 1 307 ? -6.453 -18.203 9.156 1 93.5 307 THR B CA 1
ATOM 5353 C C . THR B 1 307 ? -6.031 -18.25 7.688 1 93.5 307 THR B C 1
ATOM 5355 O O . THR B 1 307 ? -6.395 -19.172 6.961 1 93.5 307 THR B O 1
ATOM 5358 N N . ILE B 1 308 ? -5.336 -17.203 7.324 1 91.81 308 ILE B N 1
ATOM 5359 C CA . ILE B 1 308 ? -4.875 -17.094 5.945 1 91.81 308 ILE B CA 1
ATOM 5360 C C . ILE B 1 308 ? -3.402 -17.484 5.859 1 91.81 308 ILE B C 1
ATOM 5362 O O . ILE B 1 308 ? -2.604 -17.125 6.723 1 91.81 308 ILE B O 1
ATOM 5366 N N . GLY B 1 309 ? -3.154 -18.297 4.863 1 91.06 309 GLY B N 1
ATOM 5367 C CA . GLY B 1 309 ? -1.772 -18.578 4.508 1 91.06 309 GLY B CA 1
ATOM 5368 C C . GLY B 1 309 ? -1.255 -17.688 3.391 1 91.06 309 GLY B C 1
ATOM 5369 O O . GLY B 1 309 ? -1.979 -17.391 2.436 1 91.06 309 GLY B O 1
ATOM 5370 N N . VAL B 1 310 ? -0.055 -17.188 3.596 1 90.88 310 VAL B N 1
ATOM 5371 C CA . VAL B 1 310 ? 0.631 -16.391 2.586 1 90.88 310 VAL B CA 1
ATOM 5372 C C . VAL B 1 310 ? 1.919 -17.094 2.16 1 90.88 310 VAL B C 1
ATOM 5374 O O . VAL B 1 310 ? 2.756 -17.438 2.998 1 90.88 310 VAL B O 1
ATOM 5377 N N . ILE B 1 311 ? 2.041 -17.312 0.887 1 91.5 311 ILE B N 1
ATOM 5378 C CA . ILE B 1 311 ? 3.172 -18.094 0.393 1 91.5 311 ILE B CA 1
ATOM 5379 C C . ILE B 1 311 ? 3.869 -17.328 -0.732 1 91.5 311 ILE B C 1
ATOM 5381 O O . ILE B 1 311 ? 3.213 -16.781 -1.625 1 91.5 311 ILE B O 1
ATOM 5385 N N . MET B 1 312 ? 5.117 -17.234 -0.589 1 92.38 312 MET B N 1
ATOM 5386 C CA . MET B 1 312 ? 5.957 -16.797 -1.698 1 92.38 312 MET B CA 1
ATOM 5387 C C . MET B 1 312 ? 6.902 -17.906 -2.139 1 92.38 312 MET B C 1
ATOM 5389 O O . MET B 1 312 ? 7.766 -18.328 -1.371 1 92.38 312 MET B O 1
ATOM 5393 N N . LYS B 1 313 ? 6.742 -18.328 -3.277 1 90.56 313 LYS B N 1
ATOM 5394 C CA . LYS B 1 313 ? 7.562 -19.422 -3.805 1 90.56 313 LYS B CA 1
ATOM 5395 C C . LYS B 1 313 ? 8.914 -18.906 -4.281 1 90.56 313 LYS B C 1
ATOM 5397 O O . LYS B 1 313 ? 9.078 -17.703 -4.523 1 90.56 313 LYS B O 1
ATOM 5402 N N . PRO B 1 314 ? 9.859 -19.766 -4.328 1 89.69 314 PRO B N 1
ATOM 5403 C CA . PRO B 1 314 ? 11.188 -19.344 -4.805 1 89.69 314 PRO B CA 1
ATOM 5404 C C . PRO B 1 314 ? 11.156 -18.797 -6.227 1 89.69 314 PRO B C 1
ATOM 5406 O O . PRO B 1 314 ? 10.195 -19.031 -6.965 1 89.69 314 PRO B O 1
ATOM 5409 N N . PRO B 1 315 ? 12.156 -18.016 -6.5 1 85.81 315 PRO B N 1
ATOM 5410 C CA . PRO B 1 315 ? 12.266 -17.625 -7.91 1 85.81 315 PRO B CA 1
ATOM 5411 C C . PRO B 1 315 ? 12.289 -18.828 -8.852 1 85.81 315 PRO B C 1
ATOM 5413 O O . PRO B 1 315 ? 12.789 -19.891 -8.484 1 85.81 315 PRO B O 1
ATOM 5416 N N . PRO B 1 316 ? 11.547 -18.703 -9.969 1 85.44 316 PRO B N 1
ATOM 5417 C CA . PRO B 1 316 ? 11.203 -17.453 -10.672 1 85.44 316 PRO B CA 1
ATOM 5418 C C . PRO B 1 316 ? 9.797 -16.969 -10.344 1 85.44 316 PRO B C 1
ATOM 5420 O O . PRO B 1 316 ? 9.281 -16.078 -11.016 1 85.44 316 PRO B O 1
ATOM 5423 N N . SER B 1 317 ? 9.258 -17.5 -9.336 1 85.25 317 SER B N 1
ATOM 5424 C CA . SER B 1 317 ? 7.938 -17 -8.969 1 85.25 317 SER B CA 1
ATOM 5425 C C . SER B 1 317 ? 7.977 -15.523 -8.609 1 85.25 317 SER B C 1
ATOM 5427 O O . SER B 1 317 ? 8.898 -15.07 -7.934 1 85.25 317 SER B O 1
ATOM 5429 N N . ASN B 1 318 ? 7.082 -14.828 -9.062 1 78.88 318 ASN B N 1
ATOM 5430 C CA . ASN B 1 318 ? 6.957 -13.406 -8.773 1 78.88 318 ASN B CA 1
ATOM 5431 C C . ASN B 1 318 ? 5.586 -13.07 -8.188 1 78.88 318 ASN B C 1
ATOM 5433 O O . ASN B 1 318 ? 5.055 -11.984 -8.43 1 78.88 318 ASN B O 1
ATOM 5437 N N . ARG B 1 319 ? 5.09 -14.062 -7.473 1 84.69 319 ARG B N 1
ATOM 5438 C CA . ARG B 1 319 ? 3.73 -13.906 -6.969 1 84.69 319 ARG B CA 1
ATOM 5439 C C . ARG B 1 319 ? 3.656 -14.227 -5.48 1 84.69 319 ARG B C 1
ATOM 5441 O O . ARG B 1 319 ? 4.508 -14.938 -4.949 1 84.69 319 ARG B O 1
ATOM 5448 N N . VAL B 1 320 ? 2.756 -13.547 -4.855 1 88 320 VAL B N 1
ATOM 5449 C CA . VAL B 1 320 ? 2.367 -13.891 -3.49 1 88 320 VAL B CA 1
ATOM 5450 C C . VAL B 1 320 ? 1.036 -14.641 -3.504 1 88 320 VAL B C 1
ATOM 5452 O O . VAL B 1 320 ? 0.038 -14.133 -4.023 1 88 320 VAL B O 1
ATOM 5455 N N . TRP B 1 321 ? 1.121 -15.875 -3.062 1 85.88 321 TRP B N 1
ATOM 5456 C CA . TRP B 1 321 ? -0.09 -16.688 -2.98 1 85.88 321 TRP B CA 1
ATOM 5457 C C . TRP B 1 321 ? -0.704 -16.609 -1.587 1 85.88 321 TRP B C 1
ATOM 5459 O O . TRP B 1 321 ? 0.013 -16.641 -0.584 1 85.88 321 TRP B O 1
ATOM 5469 N N . TYR B 1 322 ? -1.992 -16.422 -1.505 1 88.19 322 TYR B N 1
ATOM 5470 C CA . TYR B 1 322 ? -2.672 -16.391 -0.215 1 88.19 322 TYR B CA 1
ATOM 5471 C C . TYR B 1 322 ? -3.98 -17.156 -0.262 1 88.19 322 TYR B C 1
ATOM 5473 O O . TYR B 1 322 ? -4.574 -17.328 -1.33 1 88.19 322 TYR B O 1
ATOM 5481 N N . GLY B 1 323 ? -4.371 -17.703 0.81 1 82.44 323 GLY B N 1
ATOM 5482 C CA . GLY B 1 323 ? -5.605 -18.453 0.958 1 82.44 323 GLY B CA 1
ATOM 5483 C C . GLY B 1 323 ? -5.879 -18.875 2.389 1 82.44 323 GLY B C 1
ATOM 5484 O O . GLY B 1 323 ? -4.965 -18.906 3.215 1 82.44 323 GLY B O 1
ATOM 5485 N N . PHE B 1 324 ? -7.145 -19.188 2.611 1 86.12 324 PHE B N 1
ATOM 5486 C CA . PHE B 1 324 ? -7.512 -19.703 3.928 1 86.12 324 PHE B CA 1
ATOM 5487 C C . PHE B 1 324 ? -7.121 -21.156 4.066 1 86.12 324 PHE B C 1
ATOM 5489 O O . PHE B 1 324 ? -7.27 -21.938 3.127 1 86.12 324 PHE B O 1
ATOM 5496 N N . TYR B 1 325 ? -6.52 -21.5 5.199 1 84.81 325 TYR B N 1
ATOM 5497 C CA . TYR B 1 325 ? -6.188 -22.891 5.473 1 84.81 325 TYR B CA 1
ATOM 5498 C C . TYR B 1 325 ? -7.441 -23.766 5.504 1 84.81 325 TYR B C 1
ATOM 5500 O O . TYR B 1 325 ? -7.426 -24.906 5.051 1 84.81 325 TYR B O 1
ATOM 5508 N N . GLU B 1 326 ? -8.406 -23.203 6.105 1 85 326 GLU B N 1
ATOM 5509 C CA . GLU B 1 326 ? -9.719 -23.812 6.227 1 85 326 GLU B CA 1
ATOM 5510 C C . GLU B 1 326 ? -10.828 -22.812 5.938 1 85 326 GLU B C 1
ATOM 5512 O O . GLU B 1 326 ? -10.594 -21.609 5.918 1 85 326 GLU B O 1
ATOM 5517 N N . MET B 1 327 ? -11.938 -23.375 5.605 1 81 327 MET B N 1
ATOM 5518 C CA . MET B 1 327 ? -13.086 -22.5 5.379 1 81 327 MET B CA 1
ATOM 5519 C C . MET B 1 327 ? -13.312 -21.594 6.574 1 81 327 MET B C 1
ATOM 5521 O O . MET B 1 327 ? -13.438 -22.062 7.707 1 81 327 MET B O 1
ATOM 5525 N N . PRO B 1 328 ? -13.234 -20.344 6.273 1 85.94 328 PRO B N 1
ATOM 5526 C CA . PRO B 1 328 ? -13.453 -19.422 7.391 1 85.94 328 PRO B CA 1
ATOM 5527 C C . PRO B 1 328 ? -14.867 -19.516 7.965 1 85.94 328 PRO B C 1
ATOM 5529 O O . PRO B 1 328 ? -15.797 -19.922 7.266 1 85.94 328 PRO B O 1
ATOM 5532 N N . THR B 1 329 ? -14.961 -19.25 9.234 1 90.62 329 THR B N 1
ATOM 5533 C CA . THR B 1 329 ? -16.266 -19.141 9.859 1 90.62 329 THR B CA 1
ATOM 5534 C C . THR B 1 329 ? -16.953 -17.828 9.469 1 90.62 329 THR B C 1
ATOM 5536 O O . THR B 1 329 ? -16.438 -16.75 9.758 1 90.62 329 THR B O 1
ATOM 5539 N N . ILE B 1 330 ? -18.062 -17.969 8.766 1 86.81 330 ILE B N 1
ATOM 5540 C CA . ILE B 1 330 ? -18.734 -16.781 8.25 1 86.81 330 ILE B CA 1
ATOM 5541 C C . ILE B 1 330 ? -20.125 -16.672 8.852 1 86.81 330 ILE B C 1
ATOM 5543 O O . ILE B 1 330 ? -20.891 -17.641 8.836 1 86.81 330 ILE B O 1
ATOM 5547 N N . ASP B 1 331 ? -20.406 -15.562 9.477 1 90.69 331 ASP B N 1
ATOM 5548 C CA . ASP B 1 331 ? -21.75 -15.195 9.906 1 90.69 331 ASP B CA 1
ATOM 5549 C C . ASP B 1 331 ? -22.375 -14.188 8.945 1 90.69 331 ASP B C 1
ATOM 5551 O O . ASP B 1 331 ? -22.016 -13.008 8.961 1 90.69 331 ASP B O 1
ATOM 5555 N N . MET B 1 332 ? -23.234 -14.703 8.109 1 86.44 332 MET B N 1
ATOM 5556 C CA . MET B 1 332 ? -23.844 -13.844 7.113 1 86.44 332 MET B CA 1
ATOM 5557 C C . MET B 1 332 ? -25.359 -14.078 7.055 1 86.44 332 MET B C 1
ATOM 5559 O O . MET B 1 332 ? -25.844 -15.156 7.402 1 86.44 332 MET B O 1
ATOM 5563 N N . THR B 1 333 ? -26.094 -13.062 6.723 1 86.56 333 THR B N 1
ATOM 5564 C CA . THR B 1 333 ? -27.547 -13.164 6.527 1 86.56 333 THR B CA 1
ATOM 5565 C C . THR B 1 333 ? -27.938 -12.625 5.156 1 86.56 333 THR B C 1
ATOM 5567 O O . THR B 1 333 ? -27.297 -11.711 4.629 1 86.56 333 THR B O 1
ATOM 5570 N N . ILE B 1 334 ? -28.844 -13.242 4.512 1 83.44 334 ILE B N 1
ATOM 5571 C CA . ILE B 1 334 ? -29.422 -12.789 3.248 1 83.44 334 ILE B CA 1
ATOM 5572 C C . ILE B 1 334 ? -30.844 -12.312 3.477 1 83.44 334 ILE B C 1
ATOM 5574 O O . ILE B 1 334 ? -31.672 -13.055 4.016 1 83.44 334 ILE B O 1
ATOM 5578 N N . GLU B 1 335 ? -31.016 -11.07 3.209 1 82.62 335 GLU B N 1
ATOM 5579 C CA . GLU B 1 335 ? -32.344 -10.461 3.424 1 82.62 335 GLU B CA 1
ATOM 5580 C C . GLU B 1 335 ? -32.969 -10.031 2.104 1 82.62 335 GLU B C 1
ATOM 5582 O O . GLU B 1 335 ? -32.344 -9.359 1.292 1 82.62 335 GLU B O 1
ATOM 5587 N N . PRO B 1 336 ? -34.188 -10.5 1.894 1 81.62 336 PRO B N 1
ATOM 5588 C CA . PRO B 1 336 ? -34.875 -10.016 0.692 1 81.62 336 PRO B CA 1
ATOM 5589 C C . PRO B 1 336 ? -35.281 -8.547 0.789 1 81.62 336 PRO B C 1
ATOM 5591 O O . PRO B 1 336 ? -35.688 -8.086 1.854 1 81.62 336 PRO B O 1
ATOM 5594 N N . VAL B 1 337 ? -34.938 -7.816 -0.103 1 81 337 VAL B N 1
ATOM 5595 C CA . VAL B 1 337 ? -35.344 -6.414 -0.158 1 81 337 VAL B CA 1
ATOM 5596 C C . VAL B 1 337 ? -36.625 -6.266 -0.979 1 81 337 VAL B C 1
ATOM 5598 O O . VAL B 1 337 ? -37.562 -5.598 -0.556 1 81 337 VAL B O 1
ATOM 5601 N N . VAL B 1 338 ? -36.656 -6.602 -2.164 1 70.88 338 VAL B N 1
ATOM 5602 C CA . VAL B 1 338 ? -37.844 -6.621 -3.01 1 70.88 338 VAL B CA 1
ATOM 5603 C C . VAL B 1 338 ? -38.125 -8.047 -3.486 1 70.88 338 VAL B C 1
ATOM 5605 O O . VAL B 1 338 ? -37.25 -8.703 -4.043 1 70.88 338 VAL B O 1
ATOM 5608 N N . PHE B 1 339 ? -39.156 -8.609 -2.807 1 58.72 339 PHE B N 1
ATOM 5609 C CA . PHE B 1 339 ? -39.5 -9.953 -3.26 1 58.72 339 PHE B CA 1
ATOM 5610 C C . PHE B 1 339 ? -40.938 -10.031 -3.703 1 58.72 339 PHE B C 1
ATOM 5612 O O . PHE B 1 339 ? -41.844 -9.5 -3.031 1 58.72 339 PHE B O 1
ATOM 5619 N N . SER B 1 340 ? -41.094 -10.258 -4.961 1 56.19 340 SER B N 1
ATOM 5620 C CA . SER B 1 340 ? -42.469 -10.523 -5.344 1 56.19 340 SER B CA 1
ATOM 5621 C C . SER B 1 340 ? -43 -11.789 -4.664 1 56.19 340 SER B C 1
ATOM 5623 O O . SER B 1 340 ? -42.219 -12.703 -4.363 1 56.19 340 SER B O 1
ATOM 5625 N N . LYS B 1 341 ? -44.094 -11.82 -3.986 1 53.69 341 LYS B N 1
ATOM 5626 C CA . LYS B 1 341 ? -44.875 -12.766 -3.207 1 53.69 341 LYS B CA 1
ATOM 5627 C C . LYS B 1 341 ? -44.719 -14.188 -3.736 1 53.69 341 LYS B C 1
ATOM 5629 O O . LYS B 1 341 ? -44.969 -15.156 -3.014 1 53.69 341 LYS B O 1
ATOM 5634 N N . GLN B 1 342 ? -44.469 -14.367 -5.012 1 51.41 342 GLN B N 1
ATOM 5635 C CA . GLN B 1 342 ? -44.719 -15.703 -5.559 1 51.41 342 GLN B CA 1
ATOM 5636 C C . GLN B 1 342 ? -43.531 -16.625 -5.297 1 51.41 342 GLN B C 1
ATOM 5638 O O . GLN B 1 342 ? -43.656 -17.844 -5.441 1 51.41 342 GLN B O 1
ATOM 5643 N N . ILE B 1 343 ? -42.312 -16.406 -5.242 1 51.88 343 ILE B N 1
ATOM 5644 C CA . ILE B 1 343 ? -41.219 -17.359 -5.336 1 51.88 343 ILE B CA 1
ATOM 5645 C C . ILE B 1 343 ? -40.688 -17.703 -3.939 1 51.88 343 ILE B C 1
ATOM 5647 O O . ILE B 1 343 ? -40.5 -16.812 -3.111 1 51.88 343 ILE B O 1
ATOM 5651 N N . THR B 1 344 ? -40.844 -19.016 -3.697 1 53.25 344 THR B N 1
ATOM 5652 C CA . THR B 1 344 ? -40.406 -19.594 -2.439 1 53.25 344 THR B CA 1
ATOM 5653 C C . THR B 1 344 ? -38.969 -19.141 -2.113 1 53.25 344 THR B C 1
ATOM 5655 O O . THR B 1 344 ? -38.031 -19.422 -2.857 1 53.25 344 THR B O 1
ATOM 5658 N N . TYR B 1 345 ? -38.906 -18.141 -1.259 1 58.19 345 TYR B N 1
ATOM 5659 C CA . TYR B 1 345 ? -37.844 -17.359 -0.63 1 58.19 345 TYR B CA 1
ATOM 5660 C C . TYR B 1 345 ? -36.656 -18.266 -0.266 1 58.19 345 TYR B C 1
ATOM 5662 O O . TYR B 1 345 ? -35.5 -17.906 -0.503 1 58.19 345 TYR B O 1
ATOM 5670 N N . SER B 1 346 ? -37.125 -19.375 0.108 1 62.69 346 SER B N 1
ATOM 5671 C CA . SER B 1 346 ? -36.125 -20.172 0.815 1 62.69 346 SER B CA 1
ATOM 5672 C C . SER B 1 346 ? -35.156 -20.812 -0.157 1 62.69 346 SER B C 1
ATOM 5674 O O . SER B 1 346 ? -33.938 -20.859 0.116 1 62.69 346 SER B O 1
ATOM 5676 N N . MET B 1 347 ? -35.719 -21.219 -1.36 1 62.75 347 MET B N 1
ATOM 5677 C CA . MET B 1 347 ? -34.844 -21.922 -2.285 1 62.75 347 MET B CA 1
ATOM 5678 C C . MET B 1 347 ? -33.812 -20.953 -2.914 1 62.75 347 MET B C 1
ATOM 5680 O O . MET B 1 347 ? -32.625 -21.281 -3.021 1 62.75 347 MET B O 1
ATOM 5684 N N . ILE B 1 348 ? -34.312 -19.844 -3.303 1 64.94 348 ILE B N 1
ATOM 5685 C CA . ILE B 1 348 ? -33.438 -18.891 -3.984 1 64.94 348 ILE B CA 1
ATOM 5686 C C . ILE B 1 348 ? -32.375 -18.375 -3.016 1 64.94 348 ILE B C 1
ATOM 5688 O O . ILE B 1 348 ? -31.219 -18.234 -3.383 1 64.94 348 ILE B O 1
ATOM 5692 N N . LEU B 1 349 ? -32.844 -18.219 -1.824 1 68.12 349 LEU B N 1
ATOM 5693 C CA . LEU B 1 349 ? -31.938 -17.719 -0.808 1 68.12 349 LEU B CA 1
ATOM 5694 C C . LEU B 1 349 ? -30.828 -18.734 -0.538 1 68.12 349 LEU B C 1
ATOM 5696 O O . LEU B 1 349 ? -29.656 -18.344 -0.37 1 68.12 349 LEU B O 1
ATOM 5700 N N . LYS B 1 350 ? -31.297 -19.891 -0.542 1 69.12 350 LYS B N 1
ATOM 5701 C CA . LYS B 1 350 ? -30.312 -20.953 -0.266 1 69.12 350 LYS B CA 1
ATOM 5702 C C . LYS B 1 350 ? -29.297 -21.047 -1.391 1 69.12 350 LYS B C 1
ATOM 5704 O O . LYS B 1 350 ? -28.094 -21.234 -1.135 1 69.12 350 LYS B O 1
ATOM 5709 N N . VAL B 1 351 ? -29.766 -20.938 -2.566 1 66.75 351 VAL B N 1
ATOM 5710 C CA . VAL B 1 351 ? -28.875 -21.031 -3.719 1 66.75 351 VAL B CA 1
ATOM 5711 C C . VAL B 1 351 ? -27.906 -19.859 -3.721 1 66.75 351 VAL B C 1
ATOM 5713 O O . VAL B 1 351 ? -26.703 -20.031 -3.973 1 66.75 351 VAL B O 1
ATOM 5716 N N . LEU B 1 352 ? -28.484 -18.766 -3.379 1 69.19 352 LEU B N 1
ATOM 5717 C CA . LEU B 1 352 ? -27.672 -17.562 -3.363 1 69.19 352 LEU B CA 1
ATOM 5718 C C . LEU B 1 352 ? -26.625 -17.641 -2.256 1 69.19 352 LEU B C 1
ATOM 5720 O O . LEU B 1 352 ? -25.453 -17.281 -2.469 1 69.19 352 LEU B O 1
ATOM 5724 N N . GLU B 1 353 ? -27.109 -18.062 -1.147 1 68.75 353 GLU B N 1
ATOM 5725 C CA . GLU B 1 353 ? -26.203 -18.188 -0.01 1 68.75 353 GLU B CA 1
ATOM 5726 C C . GLU B 1 353 ? -25.047 -19.141 -0.332 1 68.75 353 GLU B C 1
ATOM 5728 O O . GLU B 1 353 ? -23.891 -18.828 -0.024 1 68.75 353 GLU B O 1
ATOM 5733 N N . ASN B 1 354 ? -25.359 -20.219 -0.939 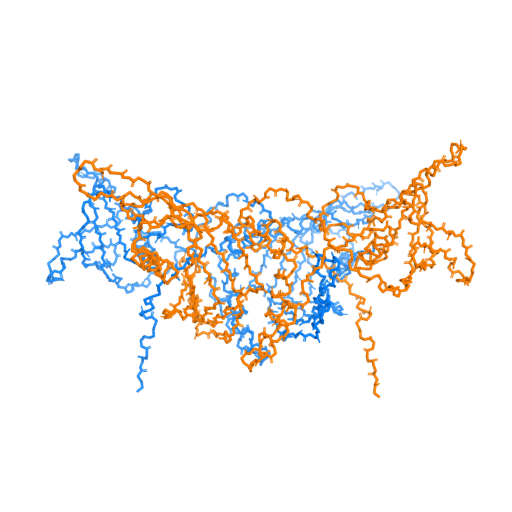1 66.81 354 ASN B N 1
ATOM 5734 C CA . ASN B 1 354 ? -24.344 -21.203 -1.277 1 66.81 354 ASN B CA 1
ATOM 5735 C C . ASN B 1 354 ? -23.344 -20.656 -2.285 1 66.81 354 ASN B C 1
ATOM 5737 O O . ASN B 1 354 ? -22.141 -20.906 -2.166 1 66.81 354 ASN B O 1
ATOM 5741 N N . ARG B 1 355 ? -23.875 -19.953 -3.146 1 66.88 355 ARG B N 1
ATOM 5742 C CA . ARG B 1 355 ? -23 -19.406 -4.172 1 66.88 355 ARG B CA 1
ATOM 5743 C C . ARG B 1 355 ? -22.062 -18.359 -3.586 1 66.88 355 ARG B C 1
ATOM 5745 O O . ARG B 1 355 ? -20.891 -18.281 -3.965 1 66.88 355 ARG B O 1
ATOM 5752 N N . ILE B 1 356 ? -22.562 -17.641 -2.682 1 67.75 356 ILE B N 1
ATOM 5753 C CA . ILE B 1 356 ? -21.766 -16.594 -2.047 1 67.75 356 ILE B CA 1
ATOM 5754 C C . ILE B 1 356 ? -20.688 -17.234 -1.185 1 67.75 356 ILE B C 1
ATOM 5756 O O . ILE B 1 356 ? -19.531 -16.812 -1.214 1 67.75 356 ILE B O 1
ATOM 5760 N N . ARG B 1 357 ? -21.125 -18.234 -0.507 1 64.88 357 ARG B N 1
ATOM 5761 C CA . ARG B 1 357 ? -20.172 -18.938 0.338 1 64.88 357 ARG B CA 1
ATOM 5762 C C . ARG B 1 357 ? -19.062 -19.562 -0.498 1 64.88 357 ARG B C 1
ATOM 5764 O O . ARG B 1 357 ? -17.891 -19.547 -0.098 1 64.88 357 ARG B O 1
ATOM 5771 N N . GLU B 1 358 ? -19.469 -20.094 -1.611 1 63.41 358 GLU B N 1
ATOM 5772 C CA . GLU B 1 358 ? -18.5 -20.688 -2.521 1 63.41 358 GLU B CA 1
ATOM 5773 C C . GLU B 1 358 ? -17.531 -19.641 -3.061 1 63.41 358 GLU B C 1
ATOM 5775 O O . GLU B 1 358 ? -16.344 -19.922 -3.217 1 63.41 358 GLU B O 1
ATOM 5780 N N . THR B 1 359 ? -18.109 -18.531 -3.305 1 62.75 359 THR B N 1
ATOM 5781 C CA . THR B 1 359 ? -17.297 -17.469 -3.877 1 62.75 359 THR B CA 1
ATOM 5782 C C . THR B 1 359 ? -16.312 -16.922 -2.84 1 62.75 359 THR B C 1
ATOM 5784 O O . THR B 1 359 ? -15.188 -16.562 -3.174 1 62.75 359 THR B O 1
ATOM 5787 N N . VAL B 1 360 ? -16.922 -16.781 -1.601 1 59.5 360 VAL B N 1
ATOM 5788 C CA . VAL B 1 360 ? -16.062 -16.266 -0.535 1 59.5 360 VAL B CA 1
ATOM 5789 C C . VAL B 1 360 ? -15.008 -17.328 -0.171 1 59.5 360 VAL B C 1
ATOM 5791 O O . VAL B 1 360 ? -13.844 -17 0.066 1 59.5 360 VAL B O 1
ATOM 5794 N N . GLY B 1 361 ? -15.609 -18.562 0.131 1 51.06 361 GLY B N 1
ATOM 5795 C CA . GLY B 1 361 ? -14.711 -19.641 0.5 1 51.06 361 GLY B CA 1
ATOM 5796 C C . GLY B 1 361 ? -13.828 -20.109 -0.646 1 51.06 361 GLY B C 1
ATOM 5797 O O . GLY B 1 361 ? -12.727 -20.609 -0.426 1 51.06 361 GLY B O 1
ATOM 5798 N N . VAL B 1 362 ? -14.594 -20.625 -1.828 1 47.12 362 VAL B N 1
ATOM 5799 C CA . VAL B 1 362 ? -13.992 -21.438 -2.883 1 47.12 362 VAL B CA 1
ATOM 5800 C C . VAL B 1 362 ? -13.461 -20.531 -3.99 1 47.12 362 VAL B C 1
ATOM 5802 O O . VAL B 1 362 ? -14 -19.453 -4.23 1 47.12 362 VAL B O 1
ATOM 5805 N N . GLU B 1 363 ? -12.219 -20.672 -4.254 1 41.44 363 GLU B N 1
ATOM 5806 C CA . GLU B 1 363 ? -11.742 -20.422 -5.613 1 41.44 363 GLU B CA 1
ATOM 5807 C C . GLU B 1 363 ? -12.711 -20.984 -6.648 1 41.44 363 GLU B C 1
ATOM 5809 O O . GLU B 1 363 ? -13.18 -22.109 -6.523 1 41.44 363 GLU B O 1
ATOM 5814 N N . GLU B 1 364 ? -13.742 -20.375 -7.152 1 33.19 364 GLU B N 1
ATOM 5815 C CA . GLU B 1 364 ? -14.547 -21.062 -8.164 1 33.19 364 GLU B CA 1
ATOM 5816 C C . GLU B 1 364 ? -13.703 -22.078 -8.938 1 33.19 364 GLU B C 1
ATOM 5818 O O . GLU B 1 364 ? -12.555 -21.797 -9.281 1 33.19 364 GLU B O 1
ATOM 5823 N N . ASP B 1 365 ? -14.141 -23.406 -9.062 1 28.41 365 ASP B N 1
ATOM 5824 C CA . ASP B 1 365 ? -13.898 -24.391 -10.102 1 28.41 365 ASP B CA 1
ATOM 5825 C C . ASP B 1 365 ? -13.82 -23.75 -11.477 1 28.41 365 ASP B C 1
ATOM 5827 O O . ASP B 1 365 ? -14.664 -22.906 -11.82 1 28.41 365 ASP B O 1
#

Solvent-accessible surface area (backbone atoms only — not comparable to full-atom values): 39754 Å² total; per-residue (Å²): 136,83,75,72,77,61,74,76,70,59,63,42,33,34,53,54,53,48,44,43,64,52,53,42,26,41,71,50,52,79,67,85,66,71,89,62,80,85,79,87,70,82,85,72,85,78,67,82,68,78,62,53,69,48,69,31,31,40,11,67,72,39,77,86,44,77,63,44,67,24,38,31,40,36,49,82,41,31,40,35,28,12,38,69,86,66,67,66,49,74,74,46,77,44,61,28,67,76,22,46,68,47,63,32,68,78,86,56,55,78,73,47,52,41,34,62,89,24,25,38,30,39,39,45,58,75,62,84,77,64,79,69,84,66,74,66,56,30,38,27,36,29,33,93,38,39,71,55,31,48,52,49,46,54,51,50,32,43,34,36,65,52,78,68,66,70,67,58,61,66,44,43,51,48,50,55,46,57,40,67,63,43,77,59,20,60,84,25,27,38,58,40,48,50,55,45,52,52,42,59,74,36,60,85,38,56,50,45,44,49,48,53,45,51,56,49,47,56,56,55,69,68,51,87,66,57,88,48,45,50,73,76,40,76,75,46,67,42,73,46,66,47,63,69,36,59,31,68,68,39,58,75,41,75,46,80,70,46,36,31,36,30,38,32,33,39,41,33,72,22,44,27,34,39,30,38,32,33,35,39,48,45,75,70,57,82,94,61,60,59,50,72,40,65,39,28,36,28,41,34,41,41,32,35,37,37,41,34,34,39,34,29,54,34,66,68,52,57,40,36,36,27,17,30,69,49,80,51,51,71,44,66,48,77,40,76,72,45,67,64,90,79,61,70,60,64,61,58,47,49,53,50,49,50,51,47,46,36,58,70,42,32,52,77,131,138,81,75,72,77,60,75,76,68,56,63,41,36,35,52,54,53,47,43,43,64,52,54,42,26,41,71,51,53,79,66,84,65,72,89,62,79,85,78,87,69,83,86,72,87,78,6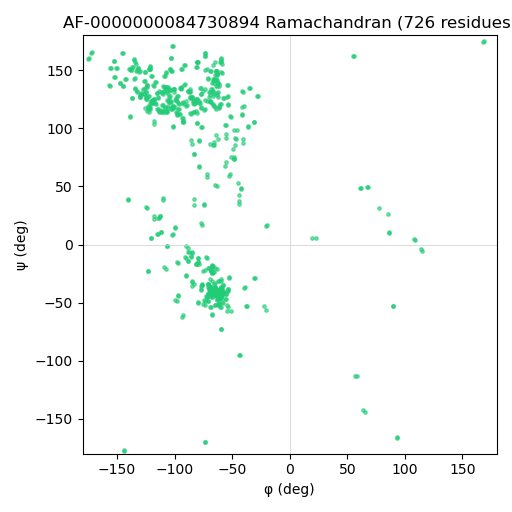7,82,68,78,62,54,69,50,69,32,31,40,11,68,72,39,78,86,44,78,63,44,67,24,39,31,38,34,48,80,42,32,40,35,29,14,38,70,87,65,66,65,49,73,73,44,77,46,61,27,67,76,22,47,70,46,62,30,66,77,85,58,55,79,73,47,53,43,34,62,88,24,25,38,29,37,37,45,57,76,62,82,78,65,79,69,84,67,74,68,58,30,37,28,37,29,32,93,38,40,72,56,32,48,52,48,48,53,51,52,32,43,36,36,64,54,81,67,67,69,69,57,61,66,43,43,50,48,51,55,46,58,40,67,63,43,79,61,20,59,85,25,26,40,57,39,47,50,54,43,52,52,42,58,72,36,59,86,38,58,49,46,44,48,45,52,46,50,54,50,47,56,56,55,70,66,51,86,66,58,87,48,46,51,72,77,40,77,74,47,68,41,73,47,66,47,64,70,33,58,31,69,70,38,60,76,40,75,49,80,70,47,37,31,37,31,38,33,32,38,40,31,71,23,45,28,33,39,29,38,33,32,34,40,48,45,75,68,58,81,93,62,60,58,51,71,39,65,38,29,36,29,41,34,43,41,31,36,38,38,41,33,36,38,35,29,53,32,65,68,51,57,41,37,38,28,18,30,71,49,80,51,51,69,44,66,48,78,41,76,70,45,67,64,90,80,63,71,59,63,60,58,47,48,53,48,49,50,51,49,47,37,57,68,40,32,47,79,131

Radius of gyration: 31.31 Å; Cα contacts (8 Å, |Δi|>4): 1414; chains: 2; bounding box: 92×100×84 Å